Protein AF-A0A6N8ZR51-F1 (afdb_monomer_lite)

Sequence (450 aa):
MGSYATLRLGSLALGATKDDVDPGLMWLFRPSDKHVERVDNRNRSRLAEYLADEYLDDYDEDHPFTVVQYRCTPSAARDRLELKGFTHQVAETAFYSGLRGTIRNLERLTDRGHKIFDDTLVLLRSLTIDDWLNALGRIVSERLTASALDQVLESDPQLPLLRYMLSSSRDFFGFPGWDMRHFIRLVVERVSDDEELVYDMSDIVEMDYGDDIDDFVEYAETLINEDFLLVQRVIVLTEGVTDRKFLKRSLGLLYPHLVDYFHFFDFSHRVGGGAGELANLVRAFAAADVKHRILALFDNDTAARSAISKLNLDALPKNIAVRHFPNLELAQHYPTLGPSGETAMDVNGLAGSLELYLGEDVLARTEAQLMPVQWKGYEQRMEAYQGEILDKPGIQAAFEAKLKDCEENPDRLDSYDWSGIRAILEMMRGAFNDVDGTVILSEIEAERDR

Radius of gyration: 32.37 Å; chains: 1; bounding box: 82×52×87 Å

Foldseek 3Di:
DWFWWWKAWFLATQFIDINADDLLVLLLFDPVQKDKDFAQLVPLVVVVVPDPPVCNVVDDNVDTQIWIKGKDFLVSSLVSCVVVVLHLVVLQVQQVVLLVVVLVVVVVVVVVVPCVCVVVNVDSVPDHLVLQLVLSVVCRVVVDALVNLVVPDPPDPSSVQNNCQRVPPDRRRNRSGDDCSSSSNSNSVPDDRVIMTMTICSRCVVVVVCVVPPDSNVVSVCVVLVVVQVPAAAEEAEQDPLVLVLLLLCCCLVPVVCNRNHDHDDPVPPPHGAQQVLLVVQVVCQVVVPSYQYEYEHEQAQRNVVNCVPDPPVSGDLSYFYDYQDADPCQQFFWEQEPVGIGTHRCGSHEGDCLVQLAQVLQDPDPPHGQHWYFDDADVVSRGTHTYGPPPVSSSVSSVVVSVCCVVPVVCPVVTGNPSSVSRVVCVVCRNVVVVVVVVVVVVVVVVVD

Structure (mmCIF, N/CA/C/O backbone):
data_AF-A0A6N8ZR51-F1
#
_entry.id   AF-A0A6N8ZR51-F1
#
loop_
_atom_site.group_PDB
_atom_site.id
_atom_site.type_symbol
_atom_site.label_atom_id
_atom_site.label_alt_id
_atom_site.label_comp_id
_atom_site.label_asym_id
_atom_site.label_entity_id
_atom_site.label_seq_id
_atom_site.pdbx_PDB_ins_code
_atom_site.Cartn_x
_atom_site.Cartn_y
_atom_site.Cartn_z
_atom_site.occupancy
_atom_site.B_iso_or_equiv
_atom_site.auth_seq_id
_atom_site.auth_comp_id
_atom_site.auth_asym_id
_atom_site.auth_atom_id
_atom_site.pdbx_PDB_model_num
ATOM 1 N N . MET A 1 1 ? 23.987 -20.654 -14.794 1.00 57.94 1 MET A N 1
ATOM 2 C CA . MET A 1 1 ? 23.373 -19.860 -15.877 1.00 57.94 1 MET A CA 1
ATOM 3 C C . MET A 1 1 ? 22.341 -18.950 -15.230 1.00 57.94 1 MET A C 1
ATOM 5 O O . MET A 1 1 ? 22.002 -19.219 -14.087 1.00 57.94 1 MET A O 1
ATOM 9 N N . GLY A 1 2 ? 21.966 -17.839 -15.857 1.00 68.25 2 GLY A N 1
ATOM 10 C CA . GLY A 1 2 ? 20.879 -16.981 -15.368 1.00 68.25 2 GLY A CA 1
ATOM 11 C C . GLY A 1 2 ? 19.850 -16.821 -16.475 1.00 68.25 2 GLY A C 1
ATOM 12 O O . GLY A 1 2 ? 20.230 -16.964 -17.637 1.00 68.25 2 GLY A O 1
ATOM 13 N N . SER A 1 3 ? 18.603 -16.564 -16.105 1.00 81.06 3 SER A N 1
ATOM 14 C CA . SER A 1 3 ? 17.499 -16.315 -17.035 1.00 81.06 3 SER A CA 1
ATOM 15 C C . SER A 1 3 ? 17.329 -14.813 -17.269 1.00 81.06 3 SER A C 1
ATOM 17 O O . SER A 1 3 ? 17.810 -13.994 -16.479 1.00 81.06 3 SER A O 1
ATOM 19 N N . TYR A 1 4 ? 16.685 -14.421 -18.366 1.00 85.88 4 TYR A N 1
ATOM 20 C CA . TYR A 1 4 ? 16.551 -13.017 -18.741 1.00 85.88 4 TYR A CA 1
ATOM 21 C C . TYR A 1 4 ? 15.144 -12.654 -19.212 1.00 85.88 4 TYR A C 1
ATOM 23 O O . TYR A 1 4 ? 14.613 -13.217 -20.165 1.00 85.88 4 TYR A O 1
ATOM 31 N N . ALA A 1 5 ? 14.584 -11.600 -18.627 1.00 88.94 5 ALA A N 1
ATOM 32 C CA . ALA A 1 5 ? 13.415 -10.925 -19.167 1.00 88.94 5 ALA A CA 1
ATOM 33 C C . ALA A 1 5 ? 13.857 -9.809 -20.123 1.00 88.94 5 ALA A C 1
ATOM 35 O O . ALA A 1 5 ? 14.513 -8.852 -19.711 1.00 88.94 5 ALA A O 1
ATOM 36 N N . THR A 1 6 ? 13.503 -9.899 -21.407 1.00 89.44 6 THR A N 1
ATOM 37 C CA . THR A 1 6 ? 14.045 -9.015 -22.457 1.00 89.44 6 THR A CA 1
ATOM 38 C C . THR A 1 6 ? 13.005 -8.026 -22.975 1.00 89.44 6 THR A C 1
ATOM 40 O O . THR A 1 6 ? 11.939 -8.417 -23.442 1.00 89.44 6 THR A O 1
ATOM 43 N N . LEU A 1 7 ? 13.323 -6.730 -22.963 1.00 91.25 7 LEU A N 1
ATOM 44 C CA . LEU A 1 7 ? 12.487 -5.677 -23.542 1.00 91.25 7 LEU A CA 1
ATOM 45 C C . LEU A 1 7 ? 12.899 -5.395 -24.992 1.00 91.25 7 LEU A C 1
ATOM 47 O O . LEU A 1 7 ? 14.072 -5.145 -25.284 1.00 91.25 7 LEU A O 1
ATOM 51 N N . ARG A 1 8 ? 11.929 -5.382 -25.907 1.00 89.56 8 ARG A N 1
ATOM 52 C CA . ARG A 1 8 ? 12.122 -5.150 -27.343 1.00 89.56 8 ARG A CA 1
ATOM 53 C C . ARG A 1 8 ? 11.081 -4.177 -27.893 1.00 89.56 8 ARG A C 1
ATOM 55 O O . ARG A 1 8 ? 9.987 -4.076 -27.355 1.00 89.56 8 ARG A O 1
ATOM 62 N N . LEU A 1 9 ? 11.414 -3.475 -28.971 1.00 87.50 9 LEU A N 1
ATOM 63 C CA . LEU A 1 9 ? 10.526 -2.582 -29.717 1.00 87.50 9 LEU A CA 1
ATOM 64 C C . LEU A 1 9 ? 10.641 -2.874 -31.219 1.00 87.50 9 LEU A C 1
ATOM 66 O O . LEU A 1 9 ? 11.589 -2.448 -31.873 1.00 87.50 9 LEU A O 1
ATOM 70 N N . GLY A 1 10 ? 9.734 -3.666 -31.778 1.00 82.38 10 GLY A N 1
ATOM 71 C CA . GLY A 1 10 ? 9.956 -4.271 -33.090 1.00 82.38 10 GLY A CA 1
ATOM 72 C C . GLY A 1 10 ? 11.213 -5.148 -33.063 1.00 82.38 10 GLY A C 1
ATOM 73 O O . GLY A 1 10 ? 11.401 -5.965 -32.160 1.00 82.38 10 GLY A O 1
ATOM 74 N N . SER A 1 11 ? 12.140 -4.944 -34.003 1.00 74.50 11 SER A N 1
ATOM 75 C CA . SER A 1 11 ? 13.431 -5.655 -34.005 1.00 74.50 11 SER A CA 1
ATOM 76 C C . SER A 1 11 ? 14.466 -5.110 -33.004 1.00 74.50 11 SER A C 1
ATOM 78 O O . SER A 1 11 ? 15.540 -5.697 -32.861 1.00 74.50 11 SER A O 1
ATOM 80 N N . LEU A 1 12 ? 14.184 -3.985 -32.337 1.00 76.62 12 LEU A N 1
ATOM 81 C CA . LEU A 1 12 ? 15.095 -3.286 -31.426 1.00 76.62 12 LEU A CA 1
ATOM 82 C C . LEU A 1 12 ? 15.117 -3.934 -30.041 1.00 76.62 12 LEU A C 1
ATOM 84 O O . LEU A 1 12 ? 14.155 -3.798 -29.302 1.00 76.62 12 LEU A O 1
ATOM 88 N N . ALA A 1 13 ? 16.216 -4.588 -29.652 1.00 80.12 13 ALA A N 1
ATOM 89 C CA . ALA A 1 13 ? 16.428 -4.988 -28.257 1.00 80.12 13 ALA A CA 1
ATOM 90 C C . ALA A 1 13 ? 16.815 -3.759 -27.420 1.00 80.12 13 ALA A C 1
ATOM 92 O O . ALA A 1 13 ? 17.802 -3.090 -27.720 1.00 80.12 13 ALA A O 1
ATOM 93 N N . LEU A 1 14 ? 16.021 -3.446 -26.398 1.00 83.94 14 LEU A N 1
ATOM 94 C CA . LEU A 1 14 ? 16.180 -2.256 -25.561 1.00 83.94 14 LEU A CA 1
ATOM 95 C C . LEU A 1 14 ? 17.013 -2.518 -24.302 1.00 83.94 14 LEU A C 1
ATOM 97 O O . LEU A 1 14 ? 17.721 -1.626 -23.836 1.00 83.94 14 LEU A O 1
ATOM 101 N N . GLY A 1 15 ? 16.928 -3.733 -23.767 1.00 81.25 15 GLY A N 1
ATOM 102 C CA . GLY A 1 15 ? 17.633 -4.171 -22.567 1.00 81.25 15 GLY A CA 1
ATOM 103 C C . GLY A 1 15 ? 17.023 -5.456 -22.018 1.00 81.25 15 GLY A C 1
ATOM 104 O O . GLY A 1 15 ? 16.013 -5.933 -22.538 1.00 81.25 15 GLY A O 1
ATOM 105 N N . ALA A 1 16 ? 17.627 -6.002 -20.969 1.00 84.19 16 ALA A N 1
ATOM 106 C CA . ALA A 1 16 ? 17.108 -7.168 -20.270 1.00 84.19 16 ALA A CA 1
ATOM 107 C C . ALA A 1 16 ? 17.298 -7.026 -18.757 1.00 84.19 16 ALA A C 1
ATOM 109 O O . ALA A 1 16 ? 18.235 -6.369 -18.304 1.00 84.19 16 ALA A O 1
ATOM 110 N N . THR A 1 17 ? 16.413 -7.650 -17.987 1.00 83.75 17 THR A N 1
ATOM 111 C CA . THR A 1 17 ? 16.565 -7.857 -16.544 1.00 83.75 17 THR A CA 1
ATOM 112 C C . THR A 1 17 ? 16.944 -9.310 -16.309 1.00 83.75 17 THR A C 1
ATOM 114 O O . THR A 1 17 ? 16.512 -10.191 -17.050 1.00 83.75 17 THR A O 1
ATOM 117 N N . LYS A 1 18 ? 17.819 -9.555 -15.336 1.00 84.06 18 LYS A N 1
ATOM 118 C CA . LYS A 1 18 ? 18.375 -10.882 -15.070 1.00 84.06 18 LYS A CA 1
ATOM 119 C C . LYS A 1 18 ? 17.645 -11.530 -13.896 1.00 84.06 18 LYS A C 1
ATOM 121 O O . LYS A 1 18 ? 17.418 -10.859 -12.895 1.00 84.06 18 LYS A O 1
ATOM 126 N N . ASP A 1 19 ? 17.358 -12.817 -14.025 1.00 81.88 19 ASP A N 1
ATOM 127 C CA . ASP A 1 19 ? 16.786 -13.744 -13.044 1.00 81.88 19 ASP A CA 1
ATOM 128 C C . ASP A 1 19 ? 15.349 -13.430 -12.565 1.00 81.88 19 ASP A C 1
ATOM 130 O O . ASP A 1 19 ? 14.717 -14.307 -11.988 1.00 81.88 19 ASP A O 1
ATOM 134 N N . ASP A 1 20 ? 14.807 -12.230 -12.810 1.00 82.81 20 ASP A N 1
ATOM 135 C CA . ASP A 1 20 ? 13.435 -11.861 -12.432 1.00 82.81 20 ASP A CA 1
ATOM 136 C C . ASP A 1 20 ? 12.851 -10.760 -13.345 1.00 82.81 20 ASP A C 1
ATOM 138 O O . ASP A 1 20 ? 13.550 -10.097 -14.134 1.00 82.81 20 ASP A O 1
ATOM 142 N N . VAL A 1 21 ? 11.541 -10.550 -13.225 1.00 86.56 21 VAL A N 1
ATOM 143 C CA . VAL A 1 21 ? 10.818 -9.432 -13.823 1.00 86.56 21 VAL A CA 1
ATOM 144 C C . VAL A 1 21 ? 11.165 -8.125 -13.103 1.00 86.56 21 VAL A C 1
ATOM 146 O O . VAL A 1 21 ? 11.263 -8.079 -11.881 1.00 86.56 21 VAL A O 1
ATOM 149 N N . ASP A 1 22 ? 11.309 -7.020 -13.839 1.00 87.69 22 ASP A N 1
ATOM 150 C CA . ASP A 1 22 ? 11.368 -5.682 -13.237 1.00 87.69 22 ASP A CA 1
ATOM 151 C C . ASP A 1 22 ? 9.936 -5.177 -12.984 1.00 87.69 22 ASP A C 1
ATOM 153 O O . ASP A 1 22 ? 9.205 -4.923 -13.951 1.00 87.69 22 ASP A O 1
ATOM 157 N N . PRO A 1 23 ? 9.500 -4.980 -11.721 1.00 87.88 23 PRO A N 1
ATOM 158 C CA . PRO A 1 23 ? 8.128 -4.558 -11.439 1.00 87.88 23 PRO A CA 1
ATOM 159 C C . PRO A 1 23 ? 7.804 -3.151 -11.963 1.00 87.88 23 PRO A C 1
ATOM 161 O O . PRO A 1 23 ? 6.670 -2.857 -12.352 1.00 87.88 23 PRO A O 1
ATOM 164 N N . GLY A 1 24 ? 8.803 -2.266 -12.018 1.00 85.06 24 GLY A N 1
ATOM 165 C CA . GLY A 1 24 ? 8.670 -0.920 -12.567 1.00 85.06 24 GLY A CA 1
ATOM 166 C C . GLY A 1 24 ? 8.455 -0.917 -14.082 1.00 85.06 24 GLY A C 1
ATOM 167 O O . GLY A 1 24 ? 7.738 -0.044 -14.587 1.00 85.06 24 GLY A O 1
ATOM 168 N N . LEU A 1 25 ? 9.036 -1.891 -14.785 1.00 88.44 25 LEU A N 1
ATOM 169 C CA . LEU A 1 25 ? 8.835 -2.138 -16.209 1.00 88.44 25 LEU A CA 1
ATOM 170 C C . LEU A 1 25 ? 7.535 -2.891 -16.485 1.00 88.44 25 LEU A C 1
ATOM 172 O O . LEU A 1 25 ? 6.765 -2.465 -17.345 1.00 88.44 25 LEU A O 1
ATOM 176 N N . MET A 1 26 ? 7.260 -3.965 -15.741 1.00 92.56 26 MET A N 1
ATOM 177 C CA . MET A 1 26 ? 6.048 -4.775 -15.891 1.00 92.56 26 MET A CA 1
ATOM 178 C C . MET A 1 26 ? 4.783 -3.947 -15.663 1.00 92.56 26 MET A C 1
ATOM 180 O O . MET A 1 26 ? 3.780 -4.143 -16.343 1.00 92.56 26 MET A O 1
ATOM 184 N N . TRP A 1 27 ? 4.858 -2.921 -14.810 1.00 88.69 27 TRP A N 1
ATOM 185 C CA . TRP A 1 27 ? 3.786 -1.945 -14.642 1.00 88.69 27 TRP A CA 1
ATOM 186 C C . TRP A 1 27 ? 3.313 -1.302 -15.968 1.00 88.69 27 TRP A C 1
ATOM 188 O O . TRP A 1 27 ? 2.154 -0.883 -16.054 1.00 88.69 27 TRP A O 1
ATOM 198 N N . LEU A 1 28 ? 4.159 -1.210 -17.003 1.00 93.12 28 LEU A N 1
ATOM 199 C CA . LEU A 1 28 ? 3.784 -0.677 -18.320 1.00 93.12 28 LEU A CA 1
ATOM 200 C C . LEU A 1 28 ? 2.807 -1.592 -19.081 1.00 93.12 28 LEU A C 1
ATOM 202 O O . LEU A 1 28 ? 2.097 -1.115 -19.969 1.00 93.12 28 LEU A O 1
ATOM 206 N N . PHE A 1 29 ? 2.739 -2.871 -18.720 1.00 95.06 29 PHE A N 1
ATOM 207 C CA . PHE A 1 29 ? 1.911 -3.896 -19.347 1.00 95.06 29 PHE A CA 1
ATOM 208 C C . PHE A 1 29 ? 0.699 -4.253 -18.478 1.00 95.06 29 PHE 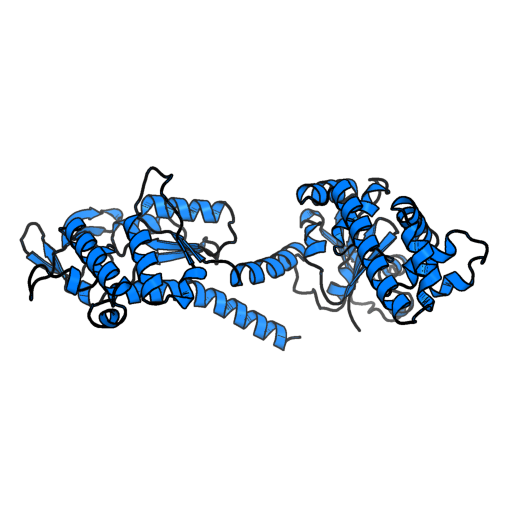A C 1
ATOM 210 O O . PHE A 1 29 ? 0.585 -3.849 -17.319 1.00 95.06 29 PHE A O 1
ATOM 217 N N . ARG A 1 30 ? -0.271 -4.955 -19.065 1.00 94.00 30 ARG A N 1
ATOM 218 C CA . ARG A 1 30 ? -1.495 -5.426 -18.403 1.00 94.00 30 ARG A CA 1
ATOM 219 C C . ARG A 1 30 ? -1.713 -6.912 -18.669 1.00 94.00 30 ARG A C 1
ATOM 221 O O . ARG A 1 30 ? -1.218 -7.399 -19.681 1.00 94.00 30 ARG A O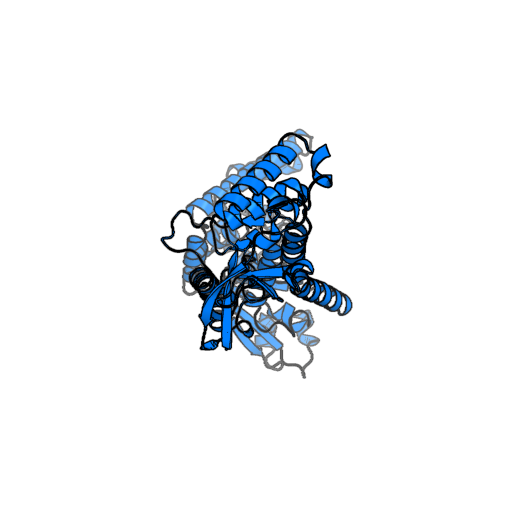 1
ATOM 228 N N . PRO A 1 31 ? -2.528 -7.607 -17.854 1.00 92.62 31 PRO A N 1
ATOM 229 C CA . PRO A 1 31 ? -2.874 -9.009 -18.102 1.00 92.62 31 PRO A CA 1
ATOM 230 C C . PRO A 1 31 ? -3.407 -9.255 -19.522 1.00 92.62 31 PRO A C 1
ATOM 232 O O . PRO A 1 31 ? -3.116 -10.266 -20.147 1.00 92.62 31 PRO A O 1
ATOM 235 N N . SER A 1 32 ? -4.134 -8.281 -20.086 1.00 93.69 32 SER A N 1
ATOM 236 C CA . SER A 1 32 ? -4.648 -8.333 -21.462 1.00 93.69 32 SER A CA 1
ATOM 237 C C . SER A 1 32 ? -3.575 -8.291 -22.553 1.00 93.69 32 SER A C 1
ATOM 239 O O . SER A 1 32 ? -3.874 -8.616 -23.696 1.00 93.69 32 SER A O 1
ATOM 241 N N . ASP A 1 33 ? -2.365 -7.843 -22.222 1.00 95.75 33 ASP A N 1
ATOM 242 C CA . ASP A 1 33 ? -1.228 -7.789 -23.140 1.00 95.75 33 ASP A CA 1
ATOM 243 C C . ASP A 1 33 ? -0.475 -9.131 -23.180 1.00 95.75 33 ASP A C 1
ATOM 245 O O . ASP A 1 33 ? 0.441 -9.289 -23.991 1.00 95.75 33 ASP A O 1
ATOM 249 N N . LYS A 1 34 ? -0.830 -10.083 -22.300 1.00 94.88 34 LYS A N 1
ATOM 250 C CA . LYS A 1 34 ? -0.179 -11.388 -22.202 1.00 94.88 34 LYS A CA 1
ATOM 251 C C . LYS A 1 34 ? -0.473 -12.229 -23.441 1.00 94.88 34 LYS A C 1
ATOM 253 O O . LYS A 1 34 ? -1.621 -12.468 -23.814 1.00 94.88 34 LYS A O 1
ATOM 258 N N . HIS A 1 35 ? 0.590 -12.750 -24.029 1.00 93.50 35 HIS A N 1
ATOM 259 C CA . HIS A 1 35 ? 0.577 -13.688 -25.132 1.00 93.50 35 HIS A CA 1
ATOM 260 C C . HIS A 1 35 ? 1.377 -14.928 -24.739 1.00 93.50 35 HIS A C 1
ATOM 262 O O . HIS A 1 35 ? 2.545 -14.825 -24.358 1.00 93.50 35 HIS A O 1
ATOM 268 N N . VAL A 1 36 ? 0.744 -16.096 -24.860 1.00 91.81 36 VAL A N 1
ATOM 269 C CA . VAL A 1 36 ? 1.375 -17.396 -24.619 1.00 91.81 36 VAL A CA 1
ATOM 270 C C . VAL A 1 36 ? 1.293 -18.226 -25.889 1.00 91.81 36 VAL A C 1
ATOM 272 O O . VAL A 1 36 ? 0.210 -18.417 -26.443 1.00 91.81 36 VAL A O 1
ATOM 275 N N . GLU A 1 37 ? 2.432 -18.733 -26.342 1.00 90.56 37 GLU A N 1
ATOM 276 C CA . GLU A 1 37 ? 2.539 -19.619 -27.500 1.00 90.56 37 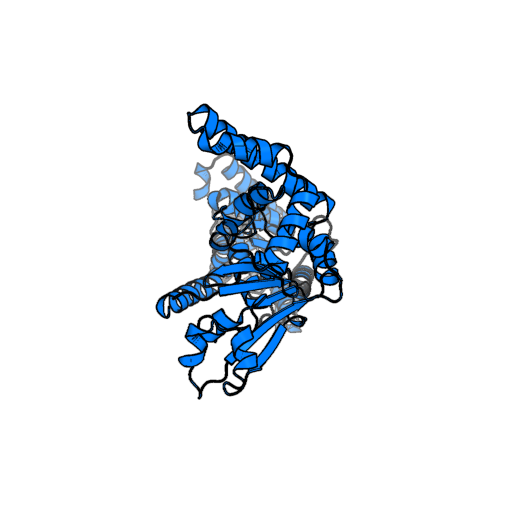GLU A CA 1
ATOM 277 C C . GLU A 1 37 ? 3.405 -20.820 -27.136 1.00 90.56 37 GLU A C 1
ATOM 279 O O . GLU A 1 37 ? 4.470 -20.667 -26.553 1.00 90.56 37 GLU A O 1
ATOM 284 N N . ARG A 1 38 ? 2.959 -22.023 -27.506 1.00 87.69 38 ARG A N 1
ATOM 285 C CA . ARG A 1 38 ? 3.796 -23.224 -27.443 1.00 87.69 38 ARG A CA 1
ATOM 286 C C . ARG A 1 38 ? 4.414 -23.458 -28.809 1.00 87.69 38 ARG A C 1
ATOM 288 O O . ARG A 1 38 ? 3.691 -23.727 -29.772 1.00 87.69 38 ARG A O 1
ATOM 295 N N . VAL A 1 39 ? 5.729 -23.340 -28.887 1.00 85.50 39 VAL A N 1
ATOM 296 C CA . VAL A 1 39 ? 6.505 -23.561 -30.101 1.00 85.50 39 VAL A CA 1
ATOM 297 C C . VAL A 1 39 ? 6.851 -25.045 -30.194 1.00 85.50 39 VAL A C 1
ATOM 299 O O . VAL A 1 39 ? 7.373 -25.639 -29.258 1.00 85.50 39 VAL A O 1
ATOM 302 N N . ASP A 1 40 ? 6.532 -25.662 -31.334 1.00 80.75 40 ASP A N 1
ATOM 303 C CA . ASP A 1 40 ? 6.977 -27.027 -31.637 1.00 80.75 40 ASP A CA 1
ATOM 304 C C . ASP A 1 40 ? 8.491 -27.013 -31.869 1.00 80.75 40 ASP A C 1
ATOM 306 O O . ASP A 1 40 ? 8.977 -26.300 -32.753 1.00 80.75 40 ASP A O 1
ATOM 310 N N . ASN A 1 41 ? 9.223 -27.836 -31.122 1.00 72.81 41 ASN A N 1
ATOM 311 C CA . ASN A 1 41 ? 10.684 -27.886 -31.162 1.00 72.81 41 ASN A CA 1
ATOM 312 C C . ASN A 1 41 ? 11.241 -28.301 -32.528 1.00 72.81 41 ASN A C 1
ATOM 314 O O . ASN A 1 41 ? 12.383 -28.005 -32.875 1.00 72.81 41 ASN A O 1
ATOM 318 N N . ARG A 1 42 ? 10.413 -28.931 -33.368 1.00 75.75 42 ARG A N 1
ATOM 319 C CA . ARG A 1 42 ? 10.772 -29.263 -34.754 1.00 75.75 42 ARG A CA 1
ATO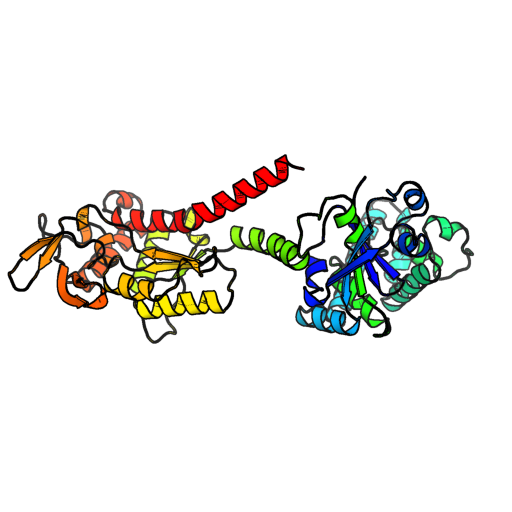M 320 C C . ARG A 1 42 ? 10.839 -28.021 -35.643 1.00 75.75 42 ARG A C 1
ATOM 322 O O . ARG A 1 42 ? 11.433 -28.066 -36.722 1.00 75.75 42 ARG A O 1
ATOM 329 N N . ASN A 1 43 ? 10.245 -26.905 -35.221 1.00 82.12 43 ASN A N 1
ATOM 330 C CA . ASN A 1 43 ? 10.300 -25.631 -35.922 1.00 82.12 43 ASN A CA 1
ATOM 331 C C . ASN A 1 43 ? 11.542 -24.832 -35.502 1.00 82.12 43 ASN A C 1
ATOM 333 O O . ASN A 1 43 ? 11.454 -23.790 -34.854 1.00 82.12 43 ASN A O 1
ATOM 337 N N . ARG A 1 44 ? 12.717 -25.308 -35.929 1.00 78.12 44 ARG A N 1
ATOM 338 C CA . ARG A 1 44 ? 14.011 -24.678 -35.613 1.00 78.12 44 ARG A CA 1
ATOM 339 C C . ARG A 1 44 ? 14.090 -23.204 -36.001 1.00 78.12 44 ARG A C 1
ATOM 341 O O . ARG A 1 44 ? 14.689 -22.419 -35.280 1.00 78.12 44 ARG A O 1
ATOM 348 N N . SER A 1 45 ? 13.446 -22.809 -37.101 1.00 82.25 45 SER A N 1
ATOM 349 C CA . SER A 1 45 ? 13.367 -21.399 -37.499 1.00 82.25 45 SER A CA 1
ATOM 350 C C . SER A 1 45 ? 12.623 -20.529 -36.490 1.00 82.25 45 SER A C 1
ATOM 352 O O . SER A 1 45 ? 12.984 -19.370 -36.332 1.00 82.25 45 SER A O 1
ATOM 354 N N . ARG A 1 46 ? 11.602 -21.078 -35.821 1.00 82.44 46 ARG A N 1
ATOM 355 C CA . ARG A 1 46 ? 10.841 -20.373 -34.786 1.00 82.44 46 ARG A CA 1
ATOM 356 C C . ARG A 1 46 ? 11.608 -20.336 -33.467 1.00 82.44 46 ARG A C 1
ATOM 358 O O . ARG A 1 46 ? 11.660 -19.285 -32.847 1.00 82.44 46 ARG A O 1
ATOM 365 N N . LEU A 1 47 ? 12.247 -21.441 -33.075 1.00 79.25 47 LEU A N 1
ATOM 366 C CA . LEU A 1 47 ? 13.094 -21.486 -31.874 1.00 79.25 47 LEU A CA 1
ATOM 367 C C . LEU A 1 47 ? 14.279 -20.513 -31.954 1.00 79.25 47 LEU A C 1
ATOM 369 O O . LEU A 1 47 ? 14.611 -19.878 -30.959 1.00 79.25 47 LEU A O 1
ATOM 373 N N . ALA A 1 48 ? 14.868 -20.334 -33.140 1.00 80.62 48 ALA A N 1
ATOM 374 C CA . ALA A 1 48 ? 15.977 -19.402 -33.367 1.00 80.62 48 ALA A CA 1
ATOM 375 C C . ALA A 1 48 ? 15.616 -17.918 -33.138 1.00 80.62 48 ALA A C 1
ATOM 377 O O . ALA A 1 48 ? 16.497 -17.059 -33.137 1.00 80.62 48 ALA A O 1
ATOM 378 N N . GLU A 1 49 ? 14.333 -17.583 -32.956 1.00 79.62 49 GLU A N 1
ATOM 379 C CA . GLU A 1 49 ? 13.911 -16.239 -32.543 1.00 79.62 49 GLU A CA 1
ATOM 380 C C . GLU A 1 49 ? 14.114 -15.981 -31.038 1.00 79.62 49 GLU A C 1
ATOM 382 O O . GLU A 1 49 ? 14.183 -14.815 -30.630 1.00 79.62 49 GLU A O 1
ATOM 387 N N . TYR A 1 50 ? 14.223 -17.052 -30.243 1.00 76.94 50 TYR A N 1
ATOM 388 C CA . TYR A 1 50 ? 14.233 -17.034 -28.776 1.00 76.94 50 TYR A CA 1
ATOM 389 C C . TYR A 1 50 ? 15.526 -17.598 -28.177 1.00 76.94 50 TYR A C 1
ATOM 391 O O . TYR A 1 50 ? 16.022 -17.068 -27.187 1.00 76.94 50 TYR A O 1
ATOM 399 N N . LEU A 1 51 ? 16.097 -18.633 -28.795 1.00 73.44 51 LEU A N 1
ATOM 400 C CA . LEU A 1 51 ? 17.318 -19.300 -28.349 1.00 73.44 51 LEU A CA 1
ATOM 401 C C . LEU A 1 51 ? 18.508 -18.898 -29.225 1.00 73.44 51 LEU A C 1
ATOM 403 O O . LEU A 1 51 ? 18.383 -18.784 -30.446 1.00 73.44 51 LEU A O 1
ATOM 407 N N . ALA A 1 52 ? 19.682 -18.715 -28.612 1.00 69.88 52 ALA A N 1
ATOM 408 C CA . ALA A 1 52 ? 20.919 -18.555 -29.374 1.00 69.88 52 ALA A CA 1
ATOM 409 C C . ALA A 1 52 ? 21.296 -19.872 -30.073 1.00 69.88 52 ALA A C 1
ATOM 411 O O . ALA A 1 52 ? 20.986 -20.951 -29.568 1.00 69.88 52 ALA A O 1
ATOM 412 N N . ASP A 1 53 ? 22.009 -19.781 -31.203 1.00 71.69 53 ASP A N 1
ATOM 413 C CA . ASP A 1 53 ? 22.356 -20.938 -32.045 1.00 71.69 53 ASP A CA 1
ATOM 414 C C . ASP A 1 53 ? 23.015 -22.087 -31.264 1.00 71.69 53 ASP A C 1
ATOM 416 O O . ASP A 1 53 ? 22.773 -23.252 -31.561 1.00 71.69 53 ASP A O 1
ATOM 420 N N . GLU A 1 54 ? 23.810 -21.767 -30.240 1.00 68.88 54 GLU A N 1
ATOM 421 C CA . GLU A 1 54 ? 24.484 -22.755 -29.390 1.00 68.88 54 GLU A CA 1
ATOM 422 C C . GLU A 1 54 ? 23.534 -23.578 -28.504 1.00 68.88 54 GLU A C 1
ATOM 424 O O . GLU A 1 54 ? 23.879 -24.697 -28.148 1.00 68.88 54 GLU A O 1
ATOM 429 N N . TYR A 1 55 ? 22.335 -23.071 -28.196 1.00 70.81 55 TYR A N 1
ATOM 430 C CA . TYR A 1 55 ? 21.323 -23.780 -27.402 1.00 70.81 55 TYR A CA 1
ATOM 431 C C . TYR A 1 55 ? 20.278 -24.494 -28.270 1.00 70.81 55 TYR A C 1
ATOM 433 O O . TYR A 1 55 ? 19.560 -25.356 -27.774 1.00 70.81 55 TYR A O 1
ATOM 441 N N . LEU A 1 56 ? 20.192 -24.182 -29.570 1.00 72.44 56 LEU A N 1
ATOM 442 C CA . LEU A 1 56 ? 19.230 -24.809 -30.491 1.00 72.44 56 LEU A CA 1
ATOM 443 C C . LEU A 1 56 ? 19.490 -26.301 -30.732 1.00 72.44 56 LEU A C 1
ATOM 445 O O . LEU A 1 56 ? 18.571 -27.038 -31.098 1.00 72.44 56 LEU A O 1
ATOM 449 N N . ASP A 1 57 ? 20.744 -26.730 -30.604 1.00 70.12 57 ASP A N 1
ATOM 450 C CA . ASP A 1 57 ? 21.142 -28.124 -30.809 1.00 70.12 57 ASP A CA 1
ATOM 451 C C . ASP A 1 57 ? 21.027 -28.974 -29.534 1.00 70.12 57 ASP A C 1
ATOM 453 O O . ASP A 1 57 ? 20.889 -30.191 -29.645 1.00 70.12 57 ASP A O 1
ATOM 457 N N . ASP A 1 58 ? 21.016 -28.339 -28.359 1.00 68.00 58 ASP A N 1
ATOM 458 C CA . ASP A 1 58 ? 20.957 -29.001 -27.048 1.00 68.00 58 ASP A CA 1
ATOM 459 C C . ASP A 1 58 ? 19.553 -28.962 -26.408 1.00 68.00 58 ASP A C 1
ATOM 461 O O . ASP A 1 58 ? 19.352 -29.520 -25.328 1.00 68.00 58 ASP A O 1
ATOM 465 N N . TYR A 1 59 ? 18.576 -28.311 -27.051 1.00 69.75 59 TYR A N 1
ATOM 466 C CA . TYR A 1 59 ? 17.214 -28.183 -26.529 1.00 69.75 59 TYR A CA 1
ATOM 467 C C . TYR A 1 59 ? 16.433 -29.505 -26.636 1.00 69.75 59 TYR A C 1
ATOM 469 O O . TYR A 1 59 ? 16.419 -30.142 -27.692 1.00 69.75 59 TYR A O 1
ATOM 477 N N . ASP A 1 60 ? 15.777 -29.911 -25.543 1.00 70.75 60 ASP A N 1
ATOM 478 C CA . ASP A 1 60 ? 15.065 -31.190 -25.430 1.00 70.75 60 ASP A CA 1
ATOM 479 C C . ASP A 1 60 ? 13.926 -31.289 -26.461 1.00 70.75 60 ASP A C 1
ATOM 481 O O . ASP A 1 60 ? 12.956 -30.535 -26.422 1.00 70.75 60 ASP A O 1
ATOM 485 N N . GLU A 1 61 ? 14.018 -32.236 -27.399 1.00 65.44 61 GLU A N 1
ATOM 486 C CA . GLU A 1 61 ? 13.023 -32.418 -28.463 1.00 65.44 61 GLU A CA 1
ATOM 487 C C . GLU A 1 61 ? 11.631 -32.825 -27.936 1.00 65.44 61 GLU A C 1
ATOM 489 O O . GLU A 1 61 ? 10.642 -32.645 -28.655 1.00 65.44 61 GLU A O 1
ATOM 494 N N . ASP A 1 62 ? 11.537 -33.326 -26.698 1.00 69.81 62 ASP A N 1
ATOM 495 C CA . ASP A 1 62 ? 10.293 -33.807 -26.091 1.00 69.81 62 ASP A CA 1
ATOM 496 C C . ASP A 1 62 ? 9.563 -32.747 -25.231 1.00 69.81 62 ASP A C 1
ATOM 498 O O . ASP A 1 62 ? 8.404 -32.969 -24.857 1.00 69.81 62 ASP A O 1
ATOM 502 N N . HIS A 1 63 ? 10.174 -31.582 -24.959 1.00 73.50 63 HIS A N 1
ATOM 503 C CA . HIS A 1 63 ? 9.590 -30.517 -24.126 1.00 73.50 63 HIS A CA 1
ATOM 504 C C . HIS A 1 63 ? 9.298 -29.232 -24.924 1.00 73.50 63 HIS A C 1
ATOM 506 O O . HIS A 1 63 ? 10.235 -28.512 -25.247 1.00 73.50 63 HIS A O 1
ATOM 512 N N . PRO A 1 64 ? 8.040 -28.908 -25.282 1.00 77.75 64 PRO A N 1
ATOM 513 C CA . PRO A 1 64 ? 7.746 -27.763 -26.146 1.00 77.75 64 PRO A CA 1
ATOM 514 C C . PRO A 1 64 ? 8.133 -26.427 -25.498 1.00 77.75 64 PRO A C 1
ATOM 516 O O . PRO A 1 64 ? 7.670 -26.140 -24.397 1.00 77.75 64 PRO A O 1
ATOM 519 N N . PHE A 1 65 ? 8.858 -25.579 -26.231 1.00 83.94 65 PHE A N 1
ATOM 520 C CA . PHE A 1 65 ? 9.235 -24.241 -25.762 1.00 83.94 65 PHE A CA 1
ATOM 521 C C . PHE A 1 65 ? 8.003 -23.340 -25.599 1.00 83.94 65 PHE A C 1
ATOM 523 O O . PHE A 1 65 ? 7.239 -23.105 -26.544 1.00 83.94 65 PHE A O 1
ATOM 530 N N . THR A 1 66 ? 7.800 -22.817 -24.399 1.00 87.94 66 THR A N 1
ATOM 531 C CA . THR A 1 66 ? 6.703 -21.937 -24.016 1.00 87.94 66 THR A CA 1
ATOM 532 C C . THR A 1 66 ? 7.149 -20.481 -24.083 1.00 87.94 66 THR A C 1
ATOM 534 O O . THR A 1 66 ? 7.826 -19.941 -23.214 1.00 87.94 66 THR A O 1
ATOM 537 N N . VAL A 1 67 ? 6.685 -19.794 -25.122 1.00 89.88 67 VAL A N 1
ATOM 538 C CA . VAL A 1 67 ? 6.859 -18.352 -25.274 1.00 89.88 67 VAL A CA 1
ATOM 539 C C . VAL A 1 67 ? 5.860 -17.632 -24.380 1.00 89.88 67 VAL A C 1
ATOM 541 O O . VAL A 1 67 ? 4.648 -17.795 -24.555 1.00 89.88 67 VAL A O 1
ATOM 544 N N . VAL A 1 68 ? 6.350 -16.773 -23.486 1.00 91.94 68 VAL A N 1
ATOM 545 C CA . VAL A 1 68 ? 5.523 -15.897 -22.644 1.00 91.94 68 VAL A CA 1
ATOM 546 C C . VAL A 1 68 ? 5.952 -14.453 -22.841 1.00 91.94 68 VAL A C 1
ATOM 548 O O . VAL A 1 68 ? 7.061 -14.061 -22.495 1.00 91.94 68 VAL A O 1
ATOM 551 N N . GLN A 1 69 ? 5.064 -13.636 -23.401 1.00 93.94 69 GLN A N 1
ATOM 552 C CA . GLN A 1 69 ? 5.364 -12.252 -23.759 1.00 93.94 69 GLN A CA 1
ATOM 553 C C . GLN A 1 69 ? 4.228 -11.315 -23.371 1.00 93.94 69 GLN A C 1
ATOM 555 O O . GLN A 1 69 ? 3.060 -11.677 -23.471 1.00 93.94 69 GLN A O 1
ATOM 560 N N . TYR A 1 70 ? 4.567 -10.080 -23.020 1.00 96.00 70 TYR A N 1
ATOM 561 C CA . TYR A 1 70 ? 3.611 -8.983 -22.900 1.00 96.00 70 TYR A CA 1
ATOM 562 C C . TYR A 1 70 ? 3.832 -8.006 -24.042 1.00 96.00 70 TYR A C 1
ATOM 564 O O . TYR A 1 70 ? 4.943 -7.503 -24.214 1.00 96.00 70 TYR A O 1
ATOM 572 N N . ARG A 1 71 ? 2.794 -7.752 -24.842 1.00 95.88 71 ARG A N 1
ATOM 573 C CA . ARG A 1 71 ? 2.900 -6.951 -26.068 1.00 95.88 71 ARG A CA 1
ATOM 574 C C . ARG A 1 71 ? 1.929 -5.779 -26.055 1.00 95.88 71 ARG A C 1
ATOM 576 O O . ARG A 1 71 ? 0.745 -5.944 -25.782 1.00 95.88 71 ARG A O 1
ATOM 583 N N . CYS A 1 72 ? 2.415 -4.586 -26.381 1.00 96.50 72 CYS A N 1
ATOM 584 C CA . CYS A 1 72 ? 1.562 -3.417 -26.586 1.00 96.50 72 CYS A CA 1
ATOM 585 C C . CYS A 1 72 ? 2.105 -2.528 -27.710 1.00 96.50 72 CYS A C 1
ATOM 587 O O . CYS A 1 72 ? 3.286 -2.582 -28.045 1.00 96.50 72 CYS A O 1
ATOM 589 N N . THR A 1 73 ? 1.252 -1.692 -28.303 1.00 96.19 73 THR A N 1
ATOM 590 C CA . THR A 1 73 ? 1.705 -0.745 -29.331 1.00 96.19 73 THR A CA 1
ATOM 591 C C . THR A 1 73 ? 2.468 0.431 -28.704 1.00 96.19 73 THR A C 1
ATOM 593 O O . THR A 1 73 ? 2.210 0.796 -27.549 1.00 96.19 73 THR A O 1
ATOM 596 N N . PRO A 1 74 ? 3.356 1.105 -29.456 1.00 95.50 74 PRO A N 1
ATOM 597 C CA . PRO A 1 74 ? 4.032 2.319 -29.006 1.00 95.50 74 PRO A CA 1
ATOM 598 C C . PRO A 1 74 ? 3.058 3.409 -28.543 1.00 95.50 74 PRO A C 1
ATOM 600 O O . PRO A 1 74 ? 3.296 4.033 -27.510 1.00 95.50 74 PRO A O 1
ATOM 603 N N . SER A 1 75 ? 1.917 3.584 -29.221 1.00 95.94 75 SER A N 1
ATOM 604 C CA . SER A 1 75 ? 0.858 4.494 -28.763 1.00 95.94 75 SER A CA 1
ATOM 605 C C . SER A 1 75 ? 0.308 4.122 -27.388 1.00 95.94 75 SER A C 1
ATOM 607 O O . SER A 1 75 ? 0.179 4.996 -26.534 1.00 95.94 75 SER A O 1
ATOM 609 N N . ALA A 1 76 ? 0.020 2.840 -27.141 1.00 96.50 76 ALA A N 1
ATOM 610 C CA . ALA A 1 76 ? -0.459 2.401 -25.834 1.00 96.50 76 ALA A CA 1
ATOM 611 C C . ALA A 1 76 ? 0.605 2.626 -24.747 1.00 96.50 76 ALA A C 1
ATOM 613 O O . ALA A 1 76 ? 0.282 3.096 -23.655 1.00 96.50 76 ALA A O 1
ATOM 614 N N . ALA A 1 77 ? 1.878 2.354 -25.050 1.00 96.19 77 ALA A N 1
ATOM 615 C CA . ALA A 1 77 ? 2.982 2.627 -24.138 1.00 96.19 77 ALA A CA 1
ATOM 616 C C . ALA A 1 77 ? 3.103 4.128 -23.812 1.00 96.19 77 ALA A C 1
ATOM 618 O O . ALA A 1 77 ? 3.245 4.480 -22.639 1.00 96.19 77 ALA A O 1
ATOM 619 N N . ARG A 1 78 ? 2.988 5.019 -24.812 1.00 96.75 78 ARG A N 1
ATOM 620 C CA . ARG A 1 78 ? 2.992 6.483 -24.613 1.00 96.75 78 ARG A CA 1
ATOM 621 C C . ARG A 1 78 ? 1.865 6.927 -23.687 1.00 96.75 78 ARG A C 1
ATOM 623 O O . ARG A 1 78 ? 2.153 7.590 -22.692 1.00 96.75 78 ARG A O 1
ATOM 630 N N . ASP A 1 79 ? 0.629 6.508 -23.955 1.00 96.44 79 ASP A N 1
ATOM 631 C CA . ASP A 1 79 ? -0.540 6.869 -23.140 1.00 96.44 79 ASP A CA 1
ATOM 632 C C . ASP A 1 79 ? -0.391 6.396 -21.687 1.00 96.44 79 ASP A C 1
ATOM 634 O O . ASP A 1 79 ? -0.667 7.135 -20.739 1.00 96.44 79 ASP A O 1
ATOM 638 N N . ARG A 1 80 ? 0.100 5.166 -21.490 1.00 96.62 80 ARG A N 1
ATOM 639 C CA . ARG A 1 80 ? 0.331 4.601 -20.155 1.00 96.62 80 ARG A CA 1
ATOM 640 C C . ARG A 1 80 ? 1.423 5.372 -19.414 1.00 96.62 80 ARG A C 1
ATOM 642 O O . ARG A 1 80 ? 1.210 5.772 -18.272 1.00 96.62 80 ARG A O 1
ATOM 649 N N . LEU A 1 81 ? 2.563 5.633 -20.052 1.00 96.06 81 LEU A N 1
ATOM 650 C CA . LEU A 1 81 ? 3.654 6.430 -19.478 1.00 96.06 81 LEU A CA 1
ATOM 651 C C . LEU A 1 81 ? 3.184 7.845 -19.106 1.00 96.06 81 LEU A C 1
ATOM 653 O O . LEU A 1 81 ? 3.453 8.321 -18.000 1.00 96.06 81 LEU A O 1
ATOM 657 N N . GLU A 1 82 ? 2.423 8.489 -19.992 1.00 96.31 82 GLU A N 1
ATOM 658 C CA . GLU A 1 82 ? 1.836 9.812 -19.772 1.00 96.31 82 GLU A CA 1
ATOM 659 C C . GLU A 1 82 ? 0.916 9.847 -18.552 1.00 96.31 82 GLU A C 1
ATOM 661 O O . GLU A 1 82 ? 1.033 10.748 -17.720 1.00 96.31 82 GLU A O 1
ATOM 666 N N . LEU A 1 83 ? 0.067 8.826 -18.390 1.00 95.56 83 LEU A N 1
ATOM 667 C CA . LEU A 1 83 ? -0.835 8.682 -17.246 1.00 95.56 83 LEU A CA 1
ATOM 668 C C . LEU A 1 83 ? -0.091 8.701 -15.897 1.00 95.56 83 LEU A C 1
ATOM 670 O O . LEU A 1 83 ? -0.663 9.107 -14.885 1.00 95.56 83 LEU A O 1
ATOM 674 N N . LYS A 1 84 ? 1.182 8.285 -15.861 1.00 91.25 84 LYS A N 1
ATOM 675 C CA . LYS A 1 84 ? 2.036 8.321 -14.658 1.00 91.25 84 LYS A CA 1
ATOM 676 C C . LYS A 1 84 ? 3.003 9.501 -14.611 1.00 91.25 84 LYS A C 1
ATOM 678 O O . LYS A 1 84 ? 3.868 9.546 -13.742 1.00 91.25 84 LYS A O 1
ATOM 683 N N . GLY A 1 85 ? 2.856 10.465 -15.512 1.00 94.00 85 GLY A N 1
ATOM 684 C CA . GLY A 1 85 ? 3.688 11.662 -15.547 1.00 94.00 85 GLY A CA 1
ATOM 685 C C . GLY A 1 85 ? 5.023 11.489 -16.274 1.00 94.00 85 GLY A C 1
ATOM 686 O O . GLY A 1 85 ? 5.773 12.463 -16.359 1.00 94.00 85 GLY A O 1
ATOM 687 N N . PHE A 1 86 ? 5.300 10.326 -16.880 1.00 95.56 86 PHE A N 1
ATOM 688 C CA . PHE A 1 86 ? 6.405 10.144 -17.833 1.00 95.56 86 PHE A CA 1
ATOM 689 C C . PHE A 1 86 ? 6.020 10.748 -19.190 1.00 95.56 86 PHE A C 1
ATOM 691 O O . PHE A 1 86 ? 5.922 10.066 -20.211 1.00 95.56 86 PHE A O 1
ATOM 698 N N . THR A 1 87 ? 5.740 12.050 -19.178 1.00 96.38 87 THR A N 1
ATOM 699 C CA . THR A 1 87 ? 5.477 12.845 -20.380 1.00 96.38 87 THR A CA 1
ATOM 700 C C . THR A 1 87 ? 6.762 13.014 -21.184 1.00 96.38 87 THR A C 1
ATOM 702 O O . THR A 1 87 ? 7.864 12.920 -20.634 1.00 96.38 87 THR A O 1
ATOM 705 N N . HIS A 1 88 ? 6.635 13.334 -22.472 1.00 95.19 88 HIS A N 1
ATOM 706 C CA . HIS A 1 88 ? 7.788 13.638 -23.320 1.00 95.19 88 HIS A CA 1
ATOM 707 C C . HIS A 1 88 ? 8.683 14.726 -22.702 1.00 95.19 88 HIS A C 1
ATOM 709 O O . HIS A 1 88 ? 9.875 14.512 -22.506 1.00 95.19 88 HIS A O 1
ATOM 715 N N . GLN A 1 89 ? 8.093 15.846 -22.272 1.00 96.62 89 GLN A N 1
ATOM 716 C CA . GLN A 1 89 ? 8.825 16.962 -21.662 1.00 96.62 89 GLN A CA 1
ATOM 717 C C . GLN A 1 89 ? 9.577 16.557 -20.380 1.00 96.62 89 GLN A C 1
ATOM 719 O O . GLN A 1 89 ? 10.701 17.012 -20.133 1.00 96.62 89 GLN A O 1
ATOM 724 N N . VAL A 1 90 ? 8.969 15.709 -19.543 1.00 96.62 90 VAL A N 1
ATOM 725 C CA . VAL A 1 90 ? 9.620 15.185 -18.332 1.00 96.62 90 VAL A CA 1
ATOM 726 C C . VAL A 1 90 ? 10.781 14.266 -18.708 1.00 96.62 90 VAL A C 1
ATOM 728 O O . VAL A 1 90 ? 11.856 14.392 -18.124 1.00 96.62 90 VAL A O 1
ATOM 731 N N . ALA A 1 91 ? 10.612 13.408 -19.716 1.00 96.06 91 ALA A N 1
ATOM 732 C CA . ALA A 1 91 ? 11.670 12.533 -20.211 1.00 96.06 91 ALA A CA 1
ATOM 733 C C . ALA A 1 91 ? 12.849 13.310 -20.819 1.00 96.06 91 ALA A C 1
ATOM 735 O O . ALA A 1 91 ? 14.000 13.005 -20.501 1.00 96.06 91 ALA A O 1
ATOM 736 N N . GLU A 1 92 ? 12.593 14.373 -21.587 1.00 96.06 92 GLU A N 1
ATOM 737 C CA . GLU A 1 92 ? 13.649 15.264 -22.082 1.00 96.06 92 GLU A CA 1
ATOM 738 C C . GLU A 1 92 ? 14.406 15.940 -20.929 1.00 96.06 92 GLU A C 1
ATOM 740 O O . GLU A 1 92 ? 15.640 15.957 -20.877 1.00 96.06 92 GLU A O 1
ATOM 745 N N . THR A 1 93 ? 13.665 16.460 -19.947 1.00 96.00 93 THR A N 1
ATOM 746 C CA . THR A 1 93 ? 14.247 17.090 -18.755 1.00 96.00 93 THR A CA 1
ATOM 747 C C . THR A 1 93 ? 15.107 16.097 -17.968 1.00 96.00 93 THR A C 1
ATOM 749 O O . THR A 1 93 ? 16.209 16.444 -17.526 1.00 96.00 93 THR A O 1
ATOM 752 N N . ALA A 1 94 ? 14.633 14.858 -17.811 1.00 94.38 94 ALA A N 1
ATOM 753 C CA . ALA A 1 94 ? 15.348 13.778 -17.142 1.00 94.38 94 ALA A CA 1
ATOM 754 C C . ALA A 1 94 ? 16.643 13.413 -17.880 1.00 94.38 94 ALA A C 1
ATOM 756 O O . ALA A 1 94 ? 17.688 13.309 -17.232 1.00 94.38 94 ALA A O 1
ATOM 757 N N . PHE A 1 95 ? 16.607 13.315 -19.214 1.00 95.12 95 PHE A N 1
ATOM 758 C CA . PHE A 1 95 ? 17.788 13.071 -20.046 1.00 95.12 95 PHE A CA 1
ATOM 759 C C . PHE A 1 95 ? 18.864 14.137 -19.809 1.00 95.12 95 PHE A C 1
ATOM 761 O O . PHE A 1 95 ? 19.980 13.818 -19.396 1.00 95.12 95 PHE A O 1
ATOM 768 N N . TYR A 1 96 ? 18.529 15.423 -19.965 1.00 95.94 96 TYR A N 1
ATOM 769 C CA . TYR A 1 96 ? 19.505 16.507 -19.791 1.00 95.94 96 TYR A CA 1
ATOM 770 C C . TYR A 1 96 ? 19.943 16.709 -18.332 1.00 95.94 96 TYR A C 1
ATOM 772 O O . TYR A 1 96 ? 21.049 17.188 -18.066 1.00 95.94 96 TYR A O 1
ATOM 780 N N . SER A 1 97 ? 19.096 16.384 -17.352 1.00 95.00 97 SER A N 1
ATOM 781 C CA . SER A 1 97 ? 19.491 16.371 -15.936 1.00 95.00 97 SER A CA 1
ATOM 782 C C . SER A 1 97 ? 20.521 15.274 -15.656 1.00 95.00 97 SER A C 1
ATOM 784 O O . SER A 1 97 ? 21.573 15.546 -15.070 1.00 95.00 97 SER A O 1
ATOM 786 N N . GLY A 1 98 ? 20.252 14.062 -16.146 1.00 92.31 98 GLY A N 1
ATOM 787 C CA . GLY A 1 98 ? 21.163 12.926 -16.090 1.00 92.31 98 GLY A CA 1
ATOM 788 C C . GLY A 1 98 ? 22.495 13.223 -16.772 1.00 92.31 98 GLY A C 1
ATOM 789 O O . GLY A 1 98 ? 23.553 13.045 -16.169 1.00 92.31 98 GLY A O 1
ATOM 790 N N . LEU A 1 99 ? 22.448 13.806 -17.973 1.00 93.69 99 LEU A N 1
ATOM 791 C CA . LEU A 1 99 ? 23.626 14.155 -18.768 1.00 93.69 99 LEU A CA 1
ATOM 792 C C . LEU A 1 99 ? 24.531 15.141 -18.021 1.00 93.69 99 LEU A C 1
ATOM 794 O O . LEU A 1 99 ? 25.732 14.910 -17.883 1.00 93.69 99 LEU A O 1
ATOM 798 N N . ARG A 1 100 ? 23.947 16.196 -17.436 1.00 94.81 100 ARG A N 1
ATOM 799 C CA . ARG A 1 100 ? 24.670 17.137 -16.562 1.00 94.81 100 ARG A CA 1
ATOM 800 C C . ARG A 1 100 ? 25.259 16.447 -15.331 1.00 94.81 100 ARG A C 1
ATOM 802 O O . ARG A 1 100 ? 26.342 16.816 -14.881 1.00 94.81 100 ARG A O 1
ATOM 809 N N . GLY A 1 101 ? 24.559 15.468 -14.759 1.00 91.81 101 GLY A N 1
ATOM 810 C CA . GLY A 1 101 ? 25.072 14.627 -13.676 1.00 91.81 101 GLY A CA 1
ATOM 811 C C . GLY A 1 101 ? 26.314 13.836 -14.088 1.00 91.81 101 GLY A C 1
ATOM 812 O O . GLY A 1 101 ? 27.338 13.924 -13.411 1.00 91.81 101 GLY A O 1
ATOM 813 N N . THR A 1 102 ? 26.249 13.133 -15.218 1.00 89.88 102 THR A N 1
ATOM 814 C CA . THR A 1 102 ? 27.368 12.365 -15.781 1.00 89.88 102 THR A CA 1
ATOM 815 C C . THR A 1 102 ? 28.565 13.261 -16.096 1.00 89.88 102 THR A C 1
ATOM 817 O O . THR A 1 102 ? 29.671 12.951 -15.658 1.00 89.88 102 THR A O 1
ATOM 820 N N . ILE A 1 103 ? 28.353 14.406 -16.757 1.00 93.31 103 ILE A N 1
ATOM 821 C CA . ILE A 1 103 ? 29.412 15.385 -17.052 1.00 93.31 103 ILE A CA 1
ATOM 822 C C . ILE A 1 103 ? 30.107 15.829 -15.763 1.00 93.31 103 ILE A C 1
ATOM 824 O O . ILE A 1 103 ? 31.323 15.703 -15.656 1.00 93.31 103 ILE A O 1
ATOM 828 N N . ARG A 1 104 ? 29.348 16.257 -14.743 1.00 93.31 104 ARG A N 1
ATOM 829 C CA . ARG A 1 104 ? 29.931 16.680 -13.456 1.00 93.31 104 ARG A CA 1
ATOM 830 C C . ARG A 1 104 ? 30.749 15.574 -12.793 1.00 93.31 104 ARG A C 1
ATOM 832 O O . ARG A 1 104 ? 31.783 15.852 -12.194 1.00 93.31 104 ARG A O 1
ATOM 839 N N . ASN A 1 105 ? 30.293 14.324 -12.865 1.00 89.25 105 ASN A N 1
ATOM 840 C CA . ASN A 1 105 ? 31.031 13.196 -12.298 1.00 89.25 105 ASN A CA 1
ATOM 841 C C . ASN A 1 105 ? 32.358 12.963 -13.032 1.00 89.25 105 ASN A C 1
ATOM 843 O O . ASN A 1 105 ? 33.387 12.792 -12.380 1.00 89.25 105 ASN A O 1
ATOM 847 N N . LEU A 1 106 ? 32.352 13.009 -14.366 1.00 89.44 106 LEU A N 1
ATOM 848 C CA . LEU A 1 106 ? 33.558 12.855 -15.183 1.00 89.44 106 LEU A CA 1
ATOM 849 C C . LEU A 1 106 ? 34.531 14.034 -15.024 1.00 89.44 106 LEU A C 1
ATOM 851 O O . LEU A 1 106 ? 35.737 13.812 -14.936 1.00 89.44 106 LEU A O 1
ATOM 855 N N . GLU A 1 107 ? 34.037 15.269 -14.896 1.00 91.88 107 GLU A N 1
ATOM 856 C CA . GLU A 1 107 ? 34.859 16.452 -14.589 1.00 91.88 107 GLU A CA 1
ATOM 857 C C . GLU A 1 107 ? 35.618 16.263 -13.271 1.00 91.88 107 GLU A C 1
ATOM 859 O O . GLU A 1 107 ? 36.833 16.430 -13.224 1.00 91.88 107 GLU A O 1
ATOM 864 N N . ARG A 1 108 ? 34.941 15.783 -12.218 1.00 89.88 108 ARG A N 1
ATOM 865 C CA . ARG A 1 108 ? 35.589 15.505 -10.923 1.00 89.88 108 ARG A CA 1
ATOM 866 C C . ARG A 1 108 ? 36.675 14.433 -11.007 1.00 89.88 108 ARG A C 1
ATOM 868 O O . ARG A 1 108 ? 37.620 14.479 -10.221 1.00 89.88 108 ARG A O 1
ATOM 875 N N . LEU A 1 109 ? 36.533 13.449 -11.894 1.00 86.88 109 LEU A N 1
ATOM 876 C CA . LEU A 1 109 ? 37.566 12.435 -12.130 1.00 86.88 109 LEU A CA 1
ATOM 877 C C . LEU A 1 109 ? 38.739 13.019 -12.926 1.00 86.88 109 LEU A C 1
ATOM 879 O O . LEU A 1 109 ? 39.898 12.770 -12.592 1.00 86.88 109 LEU A O 1
ATOM 883 N N . THR A 1 110 ? 38.445 13.847 -13.922 1.00 86.50 110 THR A N 1
ATOM 884 C CA . THR A 1 110 ? 39.440 14.531 -14.756 1.00 86.50 110 THR A CA 1
ATOM 885 C C . THR A 1 110 ? 40.299 15.489 -13.929 1.00 86.50 110 THR A C 1
ATOM 887 O O . THR A 1 110 ? 41.527 15.426 -13.997 1.00 86.50 110 THR A O 1
ATOM 890 N N . ASP A 1 111 ? 39.679 16.282 -13.048 1.00 85.81 111 ASP A N 1
ATOM 891 C CA . ASP A 1 111 ? 40.358 17.193 -12.114 1.00 85.81 111 ASP A CA 1
ATOM 892 C C . ASP A 1 111 ? 41.293 16.459 -11.136 1.00 85.81 111 ASP A C 1
ATOM 894 O O . ASP A 1 111 ? 42.269 17.026 -10.642 1.00 85.81 111 ASP A O 1
ATOM 898 N N . ARG A 1 112 ? 41.031 15.171 -10.871 1.00 84.38 112 ARG A N 1
ATOM 899 C CA . ARG A 1 112 ? 41.894 14.284 -10.068 1.00 84.38 112 ARG A CA 1
ATOM 900 C C . ARG A 1 112 ? 43.039 13.654 -10.872 1.00 84.38 112 ARG A C 1
ATOM 902 O O . ARG A 1 112 ? 43.777 12.837 -10.330 1.00 84.38 112 ARG A O 1
ATOM 909 N N . GLY A 1 113 ? 43.204 14.033 -12.139 1.00 82.25 113 GLY A N 1
ATOM 910 C CA . GLY A 1 113 ? 44.287 13.592 -13.020 1.00 82.25 113 GLY A CA 1
ATOM 911 C C . GLY A 1 113 ? 43.901 12.510 -14.033 1.00 82.25 113 GLY A C 1
ATOM 912 O O . GLY A 1 113 ? 44.756 12.099 -14.817 1.00 82.25 113 GLY A O 1
ATOM 913 N N . HIS A 1 114 ? 42.641 12.059 -14.073 1.00 80.62 114 HIS A N 1
ATOM 914 C CA . HIS A 1 114 ? 42.180 11.039 -15.023 1.00 80.62 114 HIS A CA 1
ATOM 915 C C . HIS A 1 114 ? 41.755 11.653 -16.367 1.00 80.62 114 HIS A C 1
ATOM 917 O O . HIS A 1 114 ? 40.575 11.685 -16.700 1.00 80.62 114 HIS A O 1
ATOM 923 N N . LYS A 1 115 ? 42.723 12.108 -17.170 1.00 82.44 115 LYS A N 1
ATOM 924 C CA . LYS A 1 115 ? 42.481 12.751 -18.483 1.00 82.44 115 LYS A CA 1
ATOM 925 C C . LYS A 1 115 ? 41.893 11.845 -19.573 1.00 82.44 115 LYS A C 1
ATOM 927 O O . LYS A 1 115 ? 41.546 12.318 -20.645 1.00 82.44 115 LYS A O 1
ATOM 932 N N . ILE A 1 116 ? 41.757 10.544 -19.310 1.00 82.75 116 ILE A N 1
ATOM 933 C CA . ILE A 1 116 ? 41.158 9.574 -20.243 1.00 82.75 116 ILE A CA 1
ATOM 934 C C . ILE A 1 116 ? 39.698 9.910 -20.609 1.00 82.75 116 ILE A C 1
ATOM 936 O O . ILE A 1 116 ? 39.179 9.389 -21.588 1.00 82.75 116 ILE A O 1
ATOM 940 N N . PHE A 1 117 ? 39.037 10.785 -19.843 1.00 84.69 117 PHE A N 1
ATOM 941 C CA . PHE A 1 117 ? 37.650 11.193 -20.067 1.00 84.69 117 PHE A CA 1
ATOM 942 C C . PHE A 1 117 ? 37.492 12.527 -20.817 1.00 84.69 117 PHE A C 1
ATOM 944 O O . PHE A 1 117 ? 36.352 12.937 -21.032 1.00 84.69 117 PHE A O 1
ATOM 951 N N . ASP A 1 118 ? 38.580 13.201 -21.216 1.00 86.44 118 ASP A N 1
ATOM 952 C CA . ASP A 1 118 ? 38.522 14.524 -21.865 1.00 86.44 118 ASP A CA 1
ATOM 953 C C . ASP A 1 118 ? 37.675 14.493 -23.153 1.00 86.44 118 ASP A C 1
ATOM 955 O O . ASP A 1 118 ? 36.768 15.312 -23.321 1.00 86.44 118 ASP A O 1
ATOM 959 N N . ASP A 1 119 ? 37.892 13.499 -24.018 1.00 86.94 119 ASP A N 1
ATOM 960 C CA . ASP A 1 119 ? 37.140 13.350 -25.273 1.00 86.94 119 ASP A CA 1
ATOM 961 C C . ASP A 1 119 ? 35.664 13.001 -25.019 1.00 86.94 119 ASP A C 1
ATOM 963 O O . ASP A 1 119 ? 34.762 13.553 -25.655 1.00 86.94 119 ASP A O 1
ATOM 967 N N . THR A 1 120 ? 35.393 12.151 -24.023 1.00 89.06 120 THR A N 1
ATOM 968 C CA . THR A 1 120 ? 34.026 11.829 -23.586 1.00 89.06 120 THR A CA 1
ATOM 969 C C . THR A 1 120 ? 33.312 13.067 -23.045 1.00 89.06 120 THR A C 1
ATOM 971 O O . THR A 1 120 ? 32.134 13.268 -23.321 1.00 89.06 120 THR A O 1
ATOM 974 N N . LEU A 1 121 ? 34.003 13.938 -22.304 1.00 91.62 121 LEU A N 1
ATOM 975 C CA . LEU A 1 121 ? 33.434 15.194 -21.816 1.00 91.62 121 LEU A CA 1
ATOM 976 C C . LEU A 1 121 ? 33.071 16.142 -22.960 1.00 91.62 121 LEU A C 1
ATOM 978 O O . LEU A 1 121 ? 32.017 16.777 -22.901 1.00 91.62 121 LEU A O 1
ATOM 982 N N . VAL A 1 122 ? 33.911 16.238 -23.995 1.00 92.56 122 VAL A N 1
ATOM 983 C CA . VAL A 1 122 ? 33.604 17.030 -25.197 1.00 92.56 122 VAL A CA 1
ATOM 984 C C . VAL A 1 122 ? 32.350 16.490 -25.881 1.00 92.56 122 VAL A C 1
ATOM 986 O O . VAL A 1 122 ? 31.418 17.261 -26.106 1.00 92.56 122 VAL A O 1
ATOM 989 N N . LEU A 1 123 ? 32.293 15.176 -26.121 1.00 93.50 123 LEU A N 1
ATOM 990 C CA . LEU A 1 123 ? 31.136 14.499 -26.710 1.00 93.50 123 LEU A CA 1
ATOM 991 C C . LEU A 1 123 ? 29.847 14.775 -25.919 1.00 93.50 123 LEU A C 1
ATOM 993 O O . LEU A 1 123 ? 28.854 15.235 -26.482 1.00 93.50 123 LEU A O 1
ATOM 997 N N . LEU A 1 124 ? 29.861 14.519 -24.607 1.00 93.44 124 LEU A N 1
ATOM 998 C CA . LEU A 1 124 ? 28.670 14.633 -23.764 1.00 93.44 124 LEU A CA 1
ATOM 999 C C . LEU A 1 124 ? 28.169 16.075 -23.629 1.00 93.44 124 LEU A C 1
ATOM 1001 O O . LEU A 1 124 ? 26.969 16.285 -23.480 1.00 93.44 124 LEU A O 1
ATOM 1005 N N . ARG A 1 125 ? 29.051 17.080 -23.701 1.00 94.88 125 ARG A N 1
ATOM 1006 C CA . ARG A 1 125 ? 28.656 18.500 -23.648 1.00 94.88 125 ARG A CA 1
ATOM 1007 C C . ARG A 1 125 ? 27.884 18.959 -24.884 1.00 94.88 125 ARG A C 1
ATOM 1009 O O . ARG A 1 125 ? 27.099 19.896 -24.766 1.00 94.88 125 ARG A O 1
ATOM 1016 N N . SER A 1 126 ? 28.108 18.334 -26.039 1.00 94.19 126 SER A N 1
ATOM 1017 C CA . SER A 1 126 ? 27.372 18.628 -27.275 1.00 94.19 126 SER A CA 1
ATOM 1018 C C . SER A 1 126 ? 26.215 17.667 -27.556 1.00 94.19 126 SER A C 1
ATOM 1020 O O . SER A 1 126 ? 25.497 17.886 -28.523 1.00 94.19 126 SER A O 1
ATOM 1022 N N . LEU A 1 127 ? 26.041 16.613 -26.752 1.00 95.06 127 LEU A N 1
ATOM 1023 C CA . LEU A 1 127 ? 25.054 15.567 -27.012 1.00 95.06 127 LEU A CA 1
ATOM 1024 C C . LEU A 1 127 ? 23.617 16.092 -26.885 1.00 95.06 127 LEU A C 1
ATOM 1026 O O . LEU A 1 127 ? 23.217 16.578 -25.822 1.00 95.06 127 LEU A O 1
ATOM 1030 N N . THR A 1 128 ? 22.822 15.925 -27.942 1.00 95.25 128 THR A N 1
ATOM 1031 C CA . THR A 1 128 ? 21.370 16.145 -27.910 1.00 95.25 128 THR A CA 1
ATOM 1032 C C . THR A 1 128 ? 20.599 14.825 -27.835 1.00 95.25 128 THR A C 1
ATOM 1034 O O . THR A 1 128 ? 21.144 13.743 -28.067 1.00 95.25 128 THR A O 1
ATOM 1037 N N . ILE A 1 129 ? 19.305 14.906 -27.516 1.00 95.06 129 ILE A N 1
ATOM 1038 C CA . ILE A 1 129 ? 18.404 13.742 -27.547 1.00 95.06 129 ILE A CA 1
ATOM 1039 C C . ILE A 1 129 ? 18.297 13.168 -28.966 1.00 95.06 129 ILE A C 1
ATOM 1041 O O . ILE A 1 129 ? 18.305 11.951 -29.123 1.00 95.06 129 ILE A O 1
ATOM 1045 N N . ASP A 1 130 ? 18.241 14.022 -29.992 1.00 94.38 130 ASP A N 1
ATOM 1046 C CA . ASP A 1 130 ? 18.212 13.597 -31.395 1.00 94.38 130 ASP A CA 1
ATOM 1047 C C . ASP A 1 130 ? 19.465 12.814 -31.787 1.00 94.38 130 ASP A C 1
ATOM 1049 O O . ASP A 1 130 ? 19.357 11.753 -32.399 1.00 94.38 130 ASP A O 1
ATOM 1053 N N . ASP A 1 131 ? 20.648 13.305 -31.409 1.00 94.62 131 ASP A N 1
ATOM 1054 C CA . ASP A 1 131 ? 21.912 12.615 -31.686 1.00 94.62 131 ASP A CA 1
ATOM 1055 C C . ASP A 1 131 ? 21.920 11.218 -31.058 1.00 94.62 131 ASP A C 1
ATOM 1057 O O . ASP A 1 131 ? 22.269 10.235 -31.714 1.00 94.62 131 ASP A O 1
ATOM 1061 N N . TRP A 1 132 ? 21.484 11.126 -29.797 1.00 93.62 132 TRP A N 1
ATOM 1062 C CA . TRP A 1 132 ? 21.411 9.869 -29.061 1.00 93.62 132 TRP A CA 1
ATOM 1063 C C . TRP A 1 132 ? 20.369 8.902 -29.653 1.00 93.62 132 TRP A C 1
ATOM 1065 O O . TRP A 1 132 ? 20.687 7.734 -29.867 1.00 93.62 132 TRP A O 1
ATOM 1075 N N . LEU A 1 133 ? 19.162 9.370 -30.000 1.00 91.50 133 LEU A N 1
ATOM 1076 C CA . LEU A 1 133 ? 18.115 8.539 -30.617 1.00 91.50 133 LEU A CA 1
ATOM 1077 C C . LEU A 1 133 ? 18.515 8.041 -32.013 1.00 91.50 133 LEU A C 1
ATOM 1079 O O . LEU A 1 133 ? 18.266 6.883 -32.348 1.00 91.50 133 LEU A O 1
ATOM 1083 N N . ASN A 1 134 ? 19.166 8.882 -32.819 1.00 91.06 134 ASN A N 1
ATOM 1084 C CA . ASN A 1 134 ? 19.662 8.488 -34.139 1.00 91.06 134 ASN A CA 1
ATOM 1085 C C . ASN A 1 134 ? 20.778 7.439 -34.030 1.00 91.06 134 ASN A C 1
ATOM 1087 O O . ASN A 1 134 ? 20.778 6.460 -34.776 1.00 91.06 134 ASN A O 1
ATOM 1091 N N . ALA A 1 135 ? 21.707 7.616 -33.084 1.00 91.12 135 ALA A N 1
ATOM 1092 C CA . ALA A 1 135 ? 22.752 6.635 -32.815 1.00 91.12 135 ALA A CA 1
ATOM 1093 C C . ALA A 1 135 ? 22.165 5.308 -32.309 1.00 91.12 135 ALA A C 1
ATOM 1095 O O . ALA A 1 135 ? 22.566 4.253 -32.794 1.00 91.12 135 ALA A O 1
ATOM 1096 N N . LEU A 1 136 ? 21.168 5.345 -31.418 1.00 89.06 136 LEU A N 1
ATOM 1097 C CA . LEU A 1 136 ? 20.444 4.154 -30.963 1.00 89.06 136 LEU A CA 1
ATOM 1098 C C . LEU A 1 136 ? 19.785 3.406 -32.129 1.00 89.06 136 LEU A C 1
ATOM 1100 O O . LEU A 1 136 ? 19.979 2.199 -32.276 1.00 89.06 136 LEU A O 1
ATOM 1104 N N . GLY A 1 137 ? 19.046 4.123 -32.982 1.00 85.38 137 GLY A N 1
ATOM 1105 C CA . GLY A 1 137 ? 18.403 3.535 -34.159 1.00 85.38 137 GLY A CA 1
ATOM 1106 C C . GLY A 1 137 ? 19.407 2.847 -35.086 1.00 85.38 137 GLY A C 1
ATOM 1107 O O . GLY A 1 137 ? 19.129 1.767 -35.605 1.00 85.38 137 GLY A O 1
ATOM 1108 N N . ARG A 1 138 ? 20.603 3.426 -35.234 1.00 87.06 138 ARG A N 1
ATOM 1109 C CA . ARG A 1 138 ? 21.690 2.847 -36.026 1.00 87.06 138 ARG A CA 1
ATOM 1110 C C . ARG A 1 138 ? 22.333 1.621 -35.381 1.00 87.06 138 ARG A C 1
ATOM 1112 O O . ARG A 1 138 ? 22.528 0.628 -36.074 1.00 87.06 138 ARG A O 1
ATOM 1119 N N . ILE A 1 139 ? 22.637 1.666 -34.077 1.00 85.25 139 ILE A N 1
ATOM 1120 C CA . ILE A 1 139 ? 23.180 0.509 -33.335 1.00 85.25 139 ILE A CA 1
ATOM 1121 C C . ILE A 1 139 ? 22.330 -0.724 -33.606 1.00 85.25 139 ILE A C 1
ATOM 1123 O O . ILE A 1 139 ? 22.839 -1.827 -33.772 1.00 85.25 139 ILE A O 1
ATOM 1127 N N . VAL A 1 140 ? 21.028 -0.525 -33.700 1.00 79.25 140 VAL A N 1
ATOM 1128 C CA . VAL A 1 140 ? 20.084 -1.621 -33.773 1.00 79.25 140 VAL A CA 1
ATOM 1129 C C . VAL A 1 140 ? 19.799 -2.066 -35.191 1.00 79.25 140 VAL A C 1
ATOM 1131 O O . VAL A 1 140 ? 19.786 -3.271 -35.439 1.00 79.25 140 VAL A O 1
ATOM 1134 N N . SER A 1 141 ? 19.621 -1.136 -36.129 1.00 79.69 141 SER A N 1
ATOM 1135 C CA . SER A 1 141 ? 19.418 -1.497 -37.534 1.00 79.69 141 SER A CA 1
ATOM 1136 C C . SER A 1 141 ? 20.637 -2.216 -38.123 1.00 79.69 141 SER A C 1
ATOM 1138 O O . SER A 1 141 ? 20.477 -3.159 -38.895 1.00 79.69 141 SER A O 1
ATOM 1140 N N . GLU A 1 142 ? 21.846 -1.829 -37.707 1.00 83.31 142 GLU A N 1
ATOM 1141 C CA . GLU A 1 142 ? 23.113 -2.430 -38.142 1.00 83.31 142 GLU A CA 1
ATOM 1142 C C . GLU A 1 142 ? 23.602 -3.558 -37.209 1.00 83.31 142 GLU A C 1
ATOM 1144 O O . GLU A 1 142 ? 24.628 -4.175 -37.491 1.00 83.31 142 GLU A O 1
ATOM 1149 N N . ARG A 1 143 ? 22.879 -3.854 -36.113 1.00 77.62 143 ARG A N 1
ATOM 1150 C CA . ARG A 1 143 ? 23.266 -4.832 -35.071 1.00 77.62 143 ARG A CA 1
ATOM 1151 C C . ARG A 1 143 ? 24.702 -4.626 -34.563 1.00 77.62 143 ARG A C 1
ATOM 1153 O O . ARG A 1 143 ? 25.463 -5.580 -34.391 1.00 77.62 143 ARG A O 1
ATOM 1160 N N . LEU A 1 144 ? 25.083 -3.369 -34.349 1.00 82.94 144 LEU A N 1
ATOM 1161 C CA . LEU A 1 144 ? 26.419 -2.996 -33.901 1.00 82.94 144 LEU A CA 1
ATOM 1162 C C . LEU A 1 144 ? 26.665 -3.495 -32.478 1.00 82.94 144 LEU A C 1
ATOM 1164 O O . LEU A 1 144 ? 25.887 -3.246 -31.560 1.00 82.94 144 LEU A O 1
ATOM 1168 N N . THR A 1 145 ? 27.810 -4.138 -32.289 1.00 81.00 145 THR A N 1
ATOM 1169 C CA . THR A 1 145 ? 28.345 -4.520 -30.983 1.00 81.00 145 THR A CA 1
ATOM 1170 C C . THR A 1 145 ? 29.619 -3.732 -30.700 1.00 81.00 145 THR A C 1
ATOM 1172 O O . THR A 1 145 ? 30.253 -3.207 -31.618 1.00 81.00 145 THR A O 1
ATOM 1175 N N . ALA A 1 146 ? 30.048 -3.685 -29.436 1.00 79.38 146 ALA A N 1
ATOM 1176 C CA . ALA A 1 146 ? 31.317 -3.052 -29.075 1.00 79.38 146 ALA A CA 1
ATOM 1177 C C . ALA A 1 146 ? 32.509 -3.618 -29.877 1.00 79.38 146 ALA A C 1
ATOM 1179 O O . ALA A 1 146 ? 33.385 -2.856 -30.273 1.00 79.38 146 ALA A O 1
ATOM 1180 N N . SER A 1 147 ? 32.510 -4.926 -30.174 1.00 74.81 147 SER A N 1
ATOM 1181 C CA . SER A 1 147 ? 33.538 -5.584 -30.993 1.00 74.81 147 SER A CA 1
ATOM 1182 C C . SER A 1 147 ? 33.405 -5.300 -32.494 1.00 74.81 147 SER A C 1
ATOM 1184 O O . SER A 1 147 ? 34.409 -5.255 -33.200 1.00 74.81 147 SER A O 1
ATOM 1186 N N . ALA A 1 148 ? 32.190 -5.068 -33.000 1.00 73.75 148 ALA A N 1
ATOM 1187 C CA . ALA A 1 148 ? 31.964 -4.711 -34.401 1.00 73.75 148 ALA A CA 1
ATOM 1188 C C . ALA A 1 148 ? 32.418 -3.276 -34.730 1.00 73.75 148 ALA A C 1
ATOM 1190 O O . ALA A 1 148 ? 32.745 -2.987 -35.881 1.00 73.75 148 ALA A O 1
ATOM 1191 N N . LEU A 1 149 ? 32.499 -2.383 -33.734 1.00 74.12 149 LEU A N 1
ATOM 1192 C CA . LEU A 1 149 ? 32.956 -1.001 -33.935 1.00 74.12 149 LEU A CA 1
ATOM 1193 C C . LEU A 1 149 ? 34.416 -0.889 -34.395 1.00 74.12 149 LEU A C 1
ATOM 1195 O O . LEU A 1 149 ? 34.797 0.149 -34.935 1.00 74.12 149 LEU A O 1
ATOM 1199 N N . ASP A 1 150 ? 35.227 -1.934 -34.234 1.00 68.62 150 ASP A N 1
ATOM 1200 C CA . ASP A 1 150 ? 36.599 -1.970 -34.760 1.00 68.62 150 ASP A CA 1
ATOM 1201 C C . ASP A 1 150 ? 36.642 -2.082 -36.294 1.00 68.62 150 ASP A C 1
ATOM 1203 O O . ASP A 1 150 ? 37.673 -1.819 -36.908 1.00 68.62 150 ASP A O 1
ATOM 1207 N N . GLN A 1 151 ? 35.512 -2.430 -36.921 1.00 67.88 151 GLN A N 1
ATOM 1208 C CA . GLN A 1 151 ? 35.347 -2.500 -38.375 1.00 67.88 151 GLN A CA 1
ATOM 1209 C C . GLN A 1 151 ? 34.674 -1.246 -38.961 1.00 67.88 151 GLN A C 1
ATOM 1211 O O . GLN A 1 151 ? 34.598 -1.104 -40.183 1.00 67.88 151 GLN A O 1
ATOM 1216 N N . VAL A 1 152 ? 34.192 -0.326 -38.116 1.00 70.31 152 VAL A N 1
ATOM 1217 C CA . VAL A 1 152 ? 33.610 0.952 -38.551 1.00 70.31 152 VAL A CA 1
ATOM 1218 C C . VAL A 1 152 ? 34.735 1.916 -38.936 1.00 70.31 152 VAL A C 1
ATOM 1220 O O . VAL A 1 152 ? 35.736 2.033 -38.232 1.00 70.31 152 VAL A O 1
ATOM 1223 N N . LEU A 1 153 ? 34.577 2.623 -40.062 1.00 63.78 153 LEU A N 1
ATOM 1224 C CA . LEU A 1 153 ? 35.564 3.594 -40.544 1.00 63.78 153 LEU A CA 1
ATOM 1225 C C . LEU A 1 153 ? 35.824 4.677 -39.485 1.00 63.78 153 LEU A C 1
ATOM 1227 O O . LEU A 1 153 ? 34.891 5.346 -39.051 1.00 63.78 153 LEU A O 1
ATOM 1231 N N . GLU A 1 154 ? 37.093 4.927 -39.140 1.00 71.25 154 GLU A N 1
ATOM 1232 C CA . GLU A 1 154 ? 37.486 5.977 -38.175 1.00 71.25 154 GLU A CA 1
ATOM 1233 C C . GLU A 1 154 ? 36.992 7.385 -38.559 1.00 71.25 154 GLU A C 1
ATOM 1235 O O . GLU A 1 154 ? 36.897 8.268 -37.712 1.00 71.25 154 GLU A O 1
ATOM 1240 N N . SER A 1 155 ? 36.651 7.600 -39.832 1.00 74.50 155 SER A N 1
ATOM 1241 C CA . SER A 1 155 ? 36.090 8.853 -40.341 1.00 74.50 155 SER A CA 1
ATOM 1242 C C . SER A 1 155 ? 34.602 9.059 -40.034 1.00 74.50 155 SER A C 1
ATOM 1244 O O . SER A 1 155 ? 34.046 10.084 -40.426 1.00 74.50 155 SER A O 1
ATOM 1246 N N . ASP A 1 156 ? 33.928 8.087 -39.421 1.00 83.00 156 ASP A N 1
ATOM 1247 C CA . ASP A 1 156 ? 32.503 8.168 -39.118 1.00 83.00 156 ASP A CA 1
ATOM 1248 C C . ASP A 1 156 ? 32.232 9.154 -37.963 1.00 83.00 156 ASP A C 1
ATOM 1250 O O . ASP A 1 156 ? 32.687 8.931 -36.836 1.00 83.00 156 ASP A O 1
ATOM 1254 N N . PRO A 1 157 ? 31.470 10.239 -38.202 1.00 84.12 157 PRO A N 1
ATOM 1255 C CA . PRO A 1 157 ? 31.235 11.275 -37.200 1.00 84.12 157 PRO A CA 1
ATOM 1256 C C . PRO A 1 157 ? 30.430 10.791 -35.984 1.00 84.12 157 PRO A C 1
ATOM 1258 O O . PRO A 1 157 ? 30.510 11.417 -34.930 1.00 84.12 157 PRO A O 1
ATOM 1261 N N . GLN A 1 158 ? 29.670 9.694 -36.094 1.00 86.69 158 GLN A N 1
ATOM 1262 C CA . GLN A 1 158 ? 28.924 9.121 -34.967 1.00 86.69 158 GLN A CA 1
ATOM 1263 C C . GLN A 1 158 ? 29.742 8.112 -34.159 1.00 86.69 158 GLN A C 1
ATOM 1265 O O . GLN A 1 158 ? 29.334 7.757 -33.053 1.00 86.69 158 GLN A O 1
ATOM 1270 N N . LEU A 1 159 ? 30.898 7.661 -34.663 1.00 87.69 159 LEU A N 1
ATOM 1271 C CA . LEU A 1 159 ? 31.708 6.626 -34.019 1.00 87.69 159 LEU A CA 1
ATOM 1272 C C . LEU A 1 159 ? 32.030 6.919 -32.541 1.00 87.69 159 LEU A C 1
ATOM 1274 O O . LEU A 1 159 ? 31.921 5.988 -31.742 1.00 87.69 159 LEU A O 1
ATOM 1278 N N . PRO A 1 160 ? 32.353 8.160 -32.114 1.00 89.50 160 PRO A N 1
ATOM 1279 C CA . PRO A 1 160 ? 32.565 8.454 -30.695 1.00 89.50 160 PRO A CA 1
ATOM 1280 C C . PRO A 1 160 ? 31.321 8.203 -29.830 1.00 89.50 160 PRO A C 1
ATOM 1282 O O . PRO A 1 160 ? 31.433 7.649 -28.737 1.00 89.50 160 PRO A O 1
ATOM 1285 N N . LEU A 1 161 ? 30.133 8.564 -30.328 1.00 91.12 161 LEU A N 1
ATOM 1286 C CA . LEU A 1 161 ? 28.866 8.346 -29.630 1.00 91.12 161 LEU A CA 1
ATOM 1287 C C . LEU A 1 161 ? 28.488 6.864 -29.597 1.00 91.12 161 LEU A C 1
ATOM 1289 O O . LEU A 1 161 ? 28.127 6.356 -28.541 1.00 91.12 161 LEU A O 1
ATOM 1293 N N . LEU A 1 162 ? 28.646 6.152 -30.715 1.00 90.06 162 LEU A N 1
ATOM 1294 C CA . LEU A 1 162 ? 28.415 4.707 -30.783 1.00 90.06 162 LEU A CA 1
ATOM 1295 C C . LEU A 1 162 ? 29.333 3.956 -29.812 1.00 90.06 162 LEU A C 1
ATOM 1297 O O . LEU A 1 162 ? 28.865 3.108 -29.054 1.00 90.06 162 LEU A O 1
ATOM 1301 N N . ARG A 1 163 ? 30.625 4.319 -29.770 1.00 88.00 163 ARG A N 1
ATOM 1302 C CA . ARG A 1 163 ? 31.580 3.775 -28.794 1.00 88.00 163 ARG A CA 1
ATOM 1303 C C . ARG A 1 163 ? 31.139 4.082 -27.371 1.00 88.00 163 ARG A C 1
ATOM 1305 O O . ARG A 1 163 ? 31.158 3.179 -26.545 1.00 88.00 163 ARG A O 1
ATOM 1312 N N . TYR A 1 164 ? 30.710 5.306 -27.071 1.00 88.12 164 TYR A N 1
ATOM 1313 C CA . TYR A 1 164 ? 30.191 5.655 -25.746 1.00 88.12 164 TYR A CA 1
ATOM 1314 C C . TYR A 1 164 ? 28.975 4.798 -25.349 1.00 88.12 164 TYR A C 1
ATOM 1316 O O . TYR A 1 164 ? 28.992 4.179 -24.287 1.00 88.12 164 TYR A O 1
ATOM 1324 N N . MET A 1 165 ? 27.961 4.709 -26.213 1.00 88.81 165 MET A N 1
ATOM 1325 C CA . MET A 1 165 ? 26.709 3.987 -25.943 1.00 88.81 165 MET A CA 1
ATOM 1326 C C . MET A 1 165 ? 26.915 2.474 -25.786 1.00 88.81 165 MET A C 1
ATOM 1328 O O . MET A 1 165 ? 26.221 1.852 -24.988 1.00 88.81 165 MET A O 1
ATOM 1332 N N . LEU A 1 166 ? 27.871 1.889 -26.518 1.00 85.31 166 LEU A N 1
ATOM 1333 C CA . LEU A 1 166 ? 28.184 0.454 -26.474 1.00 85.31 166 LEU A CA 1
ATOM 1334 C C . LEU A 1 166 ? 29.259 0.079 -25.436 1.00 85.31 166 LEU A C 1
ATOM 1336 O O . LEU A 1 166 ? 29.374 -1.089 -25.081 1.00 85.31 166 LEU A O 1
ATOM 1340 N N . SER A 1 167 ? 30.058 1.040 -24.954 1.00 78.44 167 SER A N 1
ATOM 1341 C CA . SER A 1 167 ? 31.071 0.815 -23.903 1.00 78.44 167 SER A CA 1
ATOM 1342 C C . SER A 1 167 ? 30.569 1.118 -22.496 1.00 78.44 167 SER A C 1
ATOM 1344 O O . SER A 1 167 ? 31.175 0.669 -21.520 1.00 78.44 167 SER A O 1
ATOM 1346 N N . SER A 1 168 ? 29.480 1.880 -22.359 1.00 62.91 168 SER A N 1
ATOM 1347 C CA . SER A 1 168 ? 28.870 2.102 -21.058 1.00 62.91 168 SER A CA 1
ATOM 1348 C C . SER A 1 168 ? 28.324 0.773 -20.546 1.00 62.91 168 SER A C 1
ATOM 1350 O O . SER A 1 168 ? 27.370 0.244 -21.102 1.00 62.91 168 SER A O 1
ATOM 1352 N N . SER A 1 169 ? 28.905 0.247 -19.471 1.00 51.50 169 SER A N 1
ATOM 1353 C CA . SER A 1 169 ? 28.483 -0.965 -18.751 1.00 51.50 169 SER A CA 1
ATOM 1354 C C . SER A 1 169 ? 27.115 -0.832 -18.056 1.00 51.50 169 SER A C 1
ATOM 1356 O O . SER A 1 169 ? 26.896 -1.411 -16.995 1.00 51.50 169 SER A O 1
ATOM 1358 N N . ARG A 1 170 ? 26.241 0.029 -18.580 1.00 50.78 170 ARG A N 1
ATOM 1359 C CA . ARG A 1 170 ? 24.871 0.257 -18.144 1.00 50.78 170 ARG A CA 1
ATOM 1360 C C . ARG A 1 170 ? 23.987 -0.231 -19.277 1.00 50.78 170 ARG A C 1
ATOM 1362 O O . ARG A 1 170 ? 24.137 0.250 -20.402 1.00 50.78 170 ARG A O 1
ATOM 1369 N N . ASP A 1 171 ? 23.081 -1.147 -18.972 1.00 65.38 171 ASP A N 1
ATOM 1370 C CA . ASP A 1 171 ? 21.957 -1.472 -19.844 1.00 65.38 171 ASP A CA 1
ATOM 1371 C C . ASP A 1 171 ? 21.276 -0.152 -20.291 1.00 65.38 171 ASP A C 1
ATOM 1373 O O . ASP A 1 171 ? 21.378 0.861 -19.591 1.00 65.38 171 ASP A O 1
ATOM 1377 N N . PHE A 1 172 ? 20.650 -0.111 -21.475 1.00 78.56 172 PHE A N 1
ATOM 1378 C CA . PHE A 1 172 ? 20.025 1.089 -22.091 1.00 78.56 172 PHE A CA 1
ATOM 1379 C C . PHE A 1 172 ? 20.944 2.047 -22.878 1.00 78.56 172 PHE A C 1
ATOM 1381 O O . PHE A 1 172 ? 20.667 3.247 -22.966 1.00 78.56 172 PHE A O 1
ATOM 1388 N N . PHE A 1 173 ? 22.011 1.544 -23.507 1.00 85.19 173 PHE A N 1
ATOM 1389 C CA . PHE A 1 173 ? 22.787 2.277 -24.528 1.00 85.19 173 PHE A CA 1
ATOM 1390 C C . PHE A 1 173 ? 23.301 3.652 -24.064 1.00 85.19 173 PHE A C 1
ATOM 1392 O O . PHE A 1 173 ? 23.156 4.670 -24.748 1.00 85.19 173 PHE A O 1
ATOM 1399 N N . GLY A 1 174 ? 23.857 3.715 -22.856 1.00 83.94 174 GLY A N 1
ATOM 1400 C CA . GLY A 1 174 ? 24.404 4.956 -22.307 1.00 83.94 174 GLY A CA 1
ATOM 1401 C C . GLY A 1 174 ? 23.357 6.033 -22.017 1.00 83.94 174 GLY A C 1
ATOM 1402 O O . GLY A 1 174 ? 23.721 7.207 -21.908 1.00 83.94 174 GLY A O 1
ATOM 1403 N N . PHE A 1 175 ? 22.075 5.665 -21.887 1.00 88.94 175 PHE A N 1
ATOM 1404 C CA . PHE A 1 175 ? 21.035 6.588 -21.447 1.00 88.94 175 PHE A CA 1
ATOM 1405 C C . PHE A 1 175 ? 21.456 7.263 -20.129 1.00 88.94 175 PHE A C 1
ATOM 1407 O O . PHE A 1 175 ? 21.767 6.585 -19.146 1.00 88.94 175 PHE A O 1
ATOM 1414 N N . PRO A 1 176 ? 21.496 8.606 -20.076 1.00 86.81 176 PRO A N 1
ATOM 1415 C CA . PRO A 1 176 ? 22.063 9.304 -18.931 1.00 86.81 176 PRO A CA 1
ATOM 1416 C C . PRO A 1 176 ? 21.075 9.462 -17.764 1.00 86.81 176 PRO A C 1
ATOM 1418 O O . PRO A 1 176 ? 21.483 9.894 -16.685 1.00 86.81 176 PRO A O 1
ATOM 1421 N N . GLY A 1 177 ? 19.786 9.170 -17.974 1.00 83.88 177 GLY A N 1
ATOM 1422 C CA . GLY A 1 177 ? 18.754 9.256 -16.943 1.00 83.88 177 GLY A CA 1
ATOM 1423 C C . GLY A 1 177 ? 18.786 8.086 -15.954 1.00 83.88 177 GLY A C 1
ATOM 1424 O O . GLY A 1 177 ? 19.477 7.093 -16.150 1.00 83.88 177 GLY A O 1
ATOM 1425 N N . TRP A 1 178 ? 18.029 8.227 -14.866 1.00 80.81 178 TRP A N 1
ATOM 1426 C CA . TRP A 1 178 ? 18.048 7.292 -13.730 1.00 80.81 178 TRP A CA 1
ATOM 1427 C C . TRP A 1 178 ? 16.940 6.241 -13.764 1.00 80.81 178 TRP A C 1
ATOM 1429 O O . TRP A 1 178 ? 16.996 5.277 -13.015 1.00 80.81 178 TRP A O 1
ATOM 1439 N N . ASP A 1 179 ? 15.921 6.454 -14.591 1.00 87.31 179 ASP A N 1
ATOM 1440 C CA . ASP A 1 179 ? 14.719 5.629 -14.619 1.00 87.31 179 ASP A CA 1
ATOM 1441 C C . ASP A 1 179 ? 14.405 5.264 -16.069 1.00 87.31 179 ASP A C 1
ATOM 1443 O O . ASP A 1 179 ? 14.205 6.148 -16.915 1.00 87.31 179 ASP A O 1
ATOM 1447 N N . MET A 1 180 ? 14.386 3.956 -16.329 1.00 86.50 180 MET A N 1
ATOM 1448 C CA . MET A 1 180 ? 14.196 3.340 -17.641 1.00 86.50 180 MET A CA 1
ATOM 1449 C C . MET A 1 180 ? 12.892 3.779 -18.316 1.00 86.50 180 MET A C 1
ATOM 1451 O O . MET A 1 180 ? 12.818 3.823 -19.539 1.00 86.50 180 MET A O 1
ATOM 1455 N N . ARG A 1 181 ? 11.862 4.184 -17.571 1.00 91.31 181 ARG A N 1
ATOM 1456 C CA . ARG A 1 181 ? 10.594 4.630 -18.168 1.00 91.31 181 ARG A CA 1
ATOM 1457 C C . ARG A 1 181 ? 10.741 5.939 -18.939 1.00 91.31 181 ARG A C 1
ATOM 1459 O O . ARG A 1 181 ? 10.048 6.136 -19.934 1.00 91.31 181 ARG A O 1
ATOM 1466 N N . HIS A 1 182 ? 11.686 6.803 -18.555 1.00 93.12 182 HIS A N 1
ATOM 1467 C CA . HIS A 1 182 ? 12.039 7.976 -19.364 1.00 93.12 182 HIS A CA 1
ATOM 1468 C C . HIS A 1 182 ? 12.767 7.569 -20.648 1.00 93.12 182 HIS A C 1
ATOM 1470 O O . HIS A 1 182 ? 12.516 8.158 -21.695 1.00 93.12 182 HIS A O 1
ATOM 1476 N N . PHE A 1 183 ? 13.635 6.555 -20.579 1.00 92.19 183 PHE A N 1
ATOM 1477 C CA . PHE A 1 183 ? 14.274 5.975 -21.759 1.00 92.19 183 PHE A CA 1
ATOM 1478 C C . PHE A 1 183 ? 13.215 5.422 -22.719 1.00 92.19 183 PHE A C 1
ATOM 1480 O O . PHE A 1 183 ? 13.157 5.866 -23.863 1.00 92.19 183 PHE A O 1
ATOM 1487 N N . ILE A 1 184 ? 12.313 4.557 -22.237 1.00 93.12 184 ILE A N 1
ATOM 1488 C CA . ILE A 1 184 ? 11.236 3.979 -23.050 1.00 93.12 184 ILE A CA 1
ATOM 1489 C C . ILE A 1 184 ? 10.398 5.099 -23.650 1.00 93.12 184 ILE A C 1
ATOM 1491 O O . ILE A 1 184 ? 10.193 5.087 -24.859 1.00 93.12 184 ILE A O 1
ATOM 1495 N N . ARG A 1 185 ? 10.001 6.105 -22.850 1.00 95.19 185 ARG A N 1
ATOM 1496 C CA . ARG A 1 185 ? 9.235 7.258 -23.338 1.00 95.19 185 ARG A CA 1
ATOM 1497 C C . ARG A 1 185 ? 9.912 7.932 -24.526 1.00 95.19 185 ARG A C 1
ATOM 1499 O O . ARG A 1 185 ? 9.225 8.219 -25.490 1.00 95.19 185 ARG A O 1
ATOM 1506 N N . LEU A 1 186 ? 11.221 8.185 -24.487 1.00 94.06 186 LEU A N 1
ATOM 1507 C CA . LEU A 1 186 ? 11.920 8.827 -25.609 1.00 94.06 186 LEU A CA 1
ATOM 1508 C C . LEU A 1 186 ? 12.006 7.925 -26.843 1.00 94.06 186 LEU A C 1
ATOM 1510 O O . LEU A 1 186 ? 11.885 8.418 -27.963 1.00 94.06 186 LEU A O 1
ATOM 1514 N N . VAL A 1 187 ? 12.209 6.621 -26.651 1.00 92.06 187 VAL A N 1
ATOM 1515 C CA . VAL A 1 187 ? 12.341 5.673 -27.762 1.00 92.06 187 VAL A CA 1
ATOM 1516 C C . VAL A 1 187 ? 11.000 5.463 -28.473 1.00 92.06 187 VAL A C 1
ATOM 1518 O O . VAL A 1 187 ? 10.948 5.521 -29.702 1.00 92.06 187 VAL A O 1
ATOM 1521 N N . VAL A 1 188 ? 9.898 5.292 -27.731 1.00 93.31 188 VAL A N 1
ATOM 1522 C CA . VAL A 1 188 ? 8.570 5.050 -28.329 1.00 93.31 188 VAL A CA 1
ATOM 1523 C C . VAL A 1 188 ? 8.008 6.261 -29.087 1.00 93.31 188 VAL A C 1
ATOM 1525 O O . VAL A 1 188 ? 7.046 6.119 -29.832 1.00 93.31 188 VAL A O 1
ATOM 1528 N N . GLU A 1 189 ? 8.594 7.452 -28.933 1.00 90.38 189 GLU A N 1
ATOM 1529 C CA . GLU A 1 189 ? 8.225 8.666 -29.689 1.00 90.38 189 GLU A CA 1
ATOM 1530 C C . GLU A 1 189 ? 8.810 8.681 -31.112 1.00 90.38 189 GLU A C 1
ATOM 1532 O O . GLU A 1 189 ? 8.442 9.527 -31.925 1.00 90.38 189 GLU A O 1
ATOM 1537 N N . ARG A 1 190 ? 9.749 7.777 -31.428 1.00 85.31 190 ARG A N 1
ATOM 1538 C CA . ARG A 1 190 ? 10.456 7.745 -32.723 1.00 85.31 190 ARG A CA 1
ATOM 1539 C C . ARG A 1 190 ? 10.073 6.590 -33.632 1.00 85.31 190 ARG A C 1
ATOM 1541 O O . ARG A 1 190 ? 10.554 6.542 -34.762 1.00 85.31 190 ARG A O 1
ATOM 1548 N N . VAL A 1 191 ? 9.239 5.676 -33.157 1.00 86.06 191 VAL A N 1
ATOM 1549 C CA . VAL A 1 191 ? 8.831 4.487 -33.910 1.00 86.06 191 VAL A CA 1
ATOM 1550 C C . VAL A 1 191 ? 7.395 4.611 -34.408 1.00 86.06 191 VAL A C 1
ATOM 1552 O O . VAL A 1 191 ? 6.591 5.342 -33.827 1.00 86.06 191 VAL A O 1
ATOM 1555 N N . SER A 1 192 ? 7.083 3.894 -35.493 1.00 87.06 192 SER A N 1
ATOM 1556 C CA . SER A 1 192 ? 5.705 3.767 -35.980 1.00 87.06 192 SER A CA 1
ATOM 1557 C C . SER A 1 192 ? 4.854 3.013 -34.964 1.00 87.06 192 SER A C 1
ATOM 1559 O O . SER A 1 192 ? 5.346 2.112 -34.291 1.00 87.06 192 SER A O 1
ATOM 1561 N N . ASP A 1 193 ? 3.561 3.320 -34.916 1.00 89.94 193 ASP A N 1
ATOM 1562 C CA . ASP A 1 193 ? 2.596 2.581 -34.097 1.00 89.94 193 ASP A CA 1
ATOM 1563 C C . ASP A 1 193 ? 2.268 1.182 -34.641 1.00 89.94 193 ASP A C 1
ATOM 1565 O O . ASP A 1 193 ? 1.591 0.419 -33.957 1.00 89.94 193 ASP A O 1
ATOM 1569 N N . ASP A 1 194 ? 2.765 0.846 -35.837 1.00 90.81 194 ASP A N 1
ATOM 1570 C CA . ASP A 1 194 ? 2.700 -0.505 -36.412 1.00 90.81 194 ASP A CA 1
ATOM 1571 C C . ASP A 1 194 ? 3.717 -1.476 -35.781 1.00 90.81 194 ASP A C 1
ATOM 1573 O O . ASP A 1 194 ? 3.627 -2.684 -35.995 1.00 90.81 194 ASP A O 1
ATOM 1577 N N . GLU A 1 195 ? 4.697 -0.960 -35.033 1.00 92.12 195 GLU A N 1
ATOM 1578 C CA . GLU A 1 195 ? 5.649 -1.774 -34.272 1.00 92.12 195 GLU A CA 1
ATOM 1579 C C . GLU A 1 195 ? 5.019 -2.281 -32.964 1.00 92.12 195 GLU A C 1
ATOM 1581 O O . GLU A 1 195 ? 4.004 -1.766 -32.495 1.00 92.12 195 GLU A O 1
ATOM 1586 N N . GLU A 1 196 ? 5.656 -3.259 -32.319 1.00 94.00 196 GLU A N 1
ATOM 1587 C CA . GLU A 1 196 ? 5.241 -3.761 -31.003 1.00 94.00 196 GLU A CA 1
ATOM 1588 C C . GLU A 1 196 ? 6.331 -3.524 -29.956 1.00 94.00 196 GLU A C 1
ATOM 1590 O O . GLU A 1 196 ? 7.491 -3.878 -30.159 1.00 94.00 196 GLU A O 1
ATOM 1595 N N . LEU A 1 197 ? 5.959 -2.966 -28.804 1.00 95.19 197 LEU A N 1
ATOM 1596 C CA . LEU A 1 197 ? 6.771 -3.026 -27.594 1.00 95.19 197 LEU A CA 1
ATOM 1597 C C . LEU A 1 197 ? 6.482 -4.360 -26.896 1.00 95.19 197 LEU A C 1
ATOM 1599 O O . LEU A 1 197 ? 5.349 -4.613 -26.485 1.00 95.19 197 LEU A O 1
ATOM 1603 N N . VAL A 1 198 ? 7.507 -5.194 -26.757 1.00 95.00 198 VAL A N 1
ATOM 1604 C CA . VAL A 1 198 ? 7.419 -6.560 -26.239 1.00 95.00 198 VAL A CA 1
ATOM 1605 C C . VAL A 1 198 ? 8.309 -6.699 -25.015 1.00 95.00 198 VAL A C 1
ATOM 1607 O O . VAL A 1 198 ? 9.497 -6.398 -25.088 1.00 95.00 198 VAL A O 1
ATOM 1610 N N . TYR A 1 199 ? 7.761 -7.186 -23.906 1.00 94.25 199 TYR A N 1
ATOM 1611 C CA . TYR A 1 199 ? 8.544 -7.654 -22.767 1.00 94.25 199 TYR A CA 1
ATOM 1612 C C . TYR A 1 199 ? 8.440 -9.176 -22.688 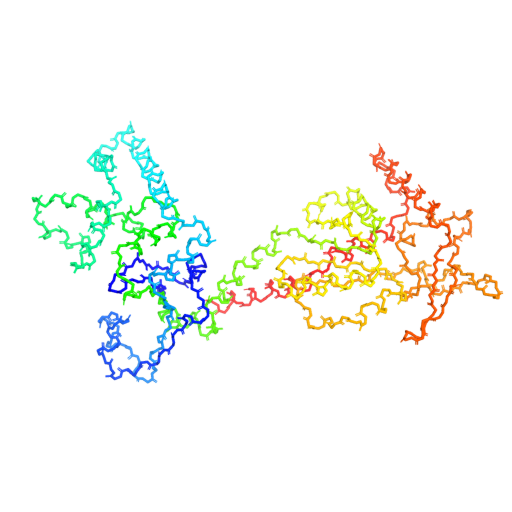1.00 94.25 199 TYR A C 1
ATOM 1614 O O . TYR A 1 199 ? 7.363 -9.729 -22.466 1.00 94.25 199 TYR A O 1
ATOM 1622 N N . ASP A 1 200 ? 9.552 -9.837 -22.980 1.00 91.94 200 ASP A N 1
ATOM 1623 C CA . ASP A 1 200 ? 9.656 -11.275 -23.186 1.00 91.94 200 ASP A CA 1
ATOM 1624 C C . ASP A 1 200 ? 10.154 -11.967 -21.917 1.00 91.94 200 ASP A C 1
ATOM 1626 O O . ASP A 1 200 ? 11.255 -11.671 -21.460 1.00 91.94 200 ASP A O 1
ATOM 1630 N N . MET A 1 201 ? 9.326 -12.846 -21.351 1.00 90.75 201 MET A N 1
ATOM 1631 C CA . MET A 1 201 ? 9.583 -13.625 -20.134 1.00 90.75 201 MET A CA 1
ATOM 1632 C C . MET A 1 201 ? 9.959 -15.078 -20.443 1.00 90.75 201 MET A C 1
ATOM 1634 O O . MET A 1 201 ? 10.089 -15.870 -19.515 1.00 90.75 201 MET A O 1
ATOM 1638 N N . SER A 1 202 ? 10.076 -15.460 -21.719 1.00 89.00 202 SER A N 1
ATOM 1639 C CA . SER A 1 202 ? 10.162 -16.874 -22.109 1.00 89.00 202 SER A CA 1
ATOM 1640 C C . SER A 1 202 ? 11.348 -17.575 -21.446 1.00 89.00 202 SER A C 1
ATOM 1642 O O . SER A 1 202 ? 11.179 -18.641 -20.880 1.00 89.00 202 SER A O 1
ATOM 1644 N N . ASP A 1 203 ? 12.517 -16.933 -21.396 1.00 86.06 203 ASP A N 1
ATOM 1645 C CA . ASP A 1 203 ? 13.716 -17.496 -20.754 1.00 86.06 203 ASP A CA 1
ATOM 1646 C C . ASP A 1 203 ? 13.578 -17.641 -19.221 1.00 86.06 203 ASP A C 1
ATOM 1648 O O . ASP A 1 203 ? 14.202 -18.508 -18.618 1.00 86.06 203 ASP A O 1
ATOM 1652 N N . ILE A 1 204 ? 12.735 -16.827 -18.567 1.00 85.50 204 ILE A N 1
ATOM 1653 C CA . ILE A 1 204 ? 12.420 -16.992 -17.134 1.00 85.50 204 ILE A CA 1
ATOM 1654 C C . ILE A 1 204 ? 11.550 -18.230 -16.915 1.00 85.50 204 ILE A C 1
ATOM 1656 O O . ILE A 1 204 ? 11.795 -18.993 -15.983 1.00 85.50 204 ILE A O 1
ATOM 1660 N N . VAL A 1 205 ? 10.543 -18.419 -17.767 1.00 85.25 205 VAL A N 1
ATOM 1661 C CA . VAL A 1 205 ? 9.618 -19.556 -17.684 1.00 85.25 205 VAL A CA 1
ATOM 1662 C C . VAL A 1 205 ? 10.344 -20.864 -17.998 1.00 85.25 205 VAL A C 1
ATOM 1664 O O . VAL A 1 205 ? 10.230 -21.810 -17.241 1.00 85.25 205 VAL A O 1
ATOM 1667 N N . GLU A 1 206 ? 11.168 -20.888 -19.042 1.00 79.56 206 GLU A N 1
ATOM 1668 C CA . GLU A 1 206 ? 11.872 -22.092 -19.517 1.00 79.56 206 GLU A CA 1
ATOM 1669 C C . GLU A 1 206 ? 12.973 -22.611 -18.587 1.00 79.56 206 GLU A C 1
ATOM 1671 O O . GLU A 1 206 ? 13.426 -23.743 -18.724 1.00 79.56 206 GLU A O 1
ATOM 1676 N N . MET A 1 207 ? 13.441 -21.778 -17.661 1.00 74.06 207 MET A N 1
ATOM 1677 C CA . MET A 1 207 ? 14.447 -22.152 -16.666 1.00 74.06 207 MET A CA 1
ATOM 1678 C C . MET A 1 207 ? 13.801 -22.529 -15.319 1.00 74.06 207 MET A C 1
ATOM 1680 O O . MET A 1 207 ? 14.465 -22.440 -14.287 1.00 74.06 207 MET A O 1
ATOM 1684 N N . ASP A 1 208 ? 12.510 -22.884 -15.327 1.00 66.56 208 ASP A N 1
ATOM 1685 C CA . ASP A 1 208 ? 11.647 -23.228 -14.184 1.00 66.56 208 ASP A CA 1
ATOM 1686 C C . ASP A 1 208 ? 11.549 -22.138 -13.091 1.00 66.56 208 ASP A C 1
ATOM 1688 O O . ASP A 1 208 ? 10.973 -22.353 -12.026 1.00 66.56 208 ASP A O 1
ATOM 1692 N N . TYR A 1 209 ? 12.061 -20.924 -13.331 1.00 57.81 209 TYR A N 1
ATOM 1693 C CA . TYR A 1 209 ? 11.936 -19.802 -12.388 1.00 57.81 209 TYR A CA 1
ATOM 1694 C C . TYR A 1 209 ? 10.534 -19.167 -12.404 1.00 57.81 209 TYR A C 1
ATOM 1696 O O . TYR A 1 209 ? 10.215 -18.369 -11.522 1.00 57.81 209 TYR A O 1
ATOM 1704 N N . GLY A 1 210 ? 9.708 -19.495 -13.404 1.00 57.62 210 GLY A N 1
ATOM 1705 C CA . GLY A 1 210 ? 8.375 -18.925 -13.617 1.00 57.62 210 GLY A CA 1
ATOM 1706 C C . GLY A 1 210 ? 7.235 -19.939 -13.720 1.00 57.62 210 GLY A C 1
ATOM 1707 O O . GLY A 1 210 ? 6.123 -19.529 -14.046 1.00 57.62 210 GLY A O 1
ATOM 1708 N N . ASP A 1 211 ? 7.481 -21.224 -13.457 1.00 60.94 211 ASP A N 1
ATOM 1709 C CA . ASP A 1 211 ? 6.498 -22.304 -13.659 1.00 60.94 211 ASP A CA 1
ATOM 1710 C C . ASP A 1 211 ? 5.237 -22.165 -12.795 1.00 60.94 211 ASP A C 1
ATOM 1712 O O . ASP A 1 211 ? 4.138 -22.510 -13.233 1.00 60.94 211 ASP A O 1
ATOM 1716 N N . ASP A 1 212 ? 5.377 -21.581 -11.604 1.00 65.25 212 ASP A N 1
ATOM 1717 C CA . ASP A 1 212 ? 4.264 -21.302 -10.691 1.00 65.25 212 ASP A CA 1
ATOM 1718 C C . ASP A 1 212 ? 3.648 -19.900 -10.898 1.00 65.25 212 ASP A C 1
ATOM 1720 O O . ASP A 1 212 ? 2.738 -19.500 -10.166 1.00 65.25 212 ASP A O 1
ATOM 1724 N N . ILE A 1 213 ? 4.128 -19.120 -11.880 1.00 72.94 213 ILE A N 1
ATOM 1725 C CA . ILE A 1 213 ? 3.672 -17.744 -12.128 1.00 72.94 213 ILE A CA 1
ATOM 1726 C C . ILE A 1 213 ? 2.644 -17.710 -13.266 1.00 72.94 213 ILE A C 1
ATOM 1728 O O . ILE A 1 213 ? 2.958 -17.562 -14.451 1.00 72.94 213 ILE A O 1
ATOM 1732 N N . ASP A 1 214 ? 1.368 -17.743 -12.882 1.00 76.31 214 ASP A N 1
ATOM 1733 C CA . ASP A 1 214 ? 0.243 -17.638 -13.817 1.00 76.31 214 ASP A CA 1
ATOM 1734 C C . ASP A 1 214 ? 0.147 -16.265 -14.500 1.00 76.31 214 ASP A C 1
ATOM 1736 O O . ASP A 1 214 ? -0.262 -16.183 -15.659 1.00 76.31 214 ASP A O 1
ATOM 1740 N N . ASP A 1 215 ? 0.527 -15.171 -13.836 1.00 84.44 215 ASP A N 1
ATOM 1741 C CA . ASP A 1 215 ? 0.515 -13.815 -14.398 1.00 84.44 215 ASP A CA 1
ATOM 1742 C C . ASP A 1 215 ? 1.631 -12.957 -13.780 1.00 84.44 215 ASP A C 1
ATOM 1744 O O . ASP A 1 215 ? 1.580 -12.556 -12.618 1.00 84.44 215 ASP A O 1
ATOM 1748 N N . PHE A 1 216 ? 2.649 -12.643 -14.583 1.00 88.88 216 PHE A N 1
ATOM 1749 C CA . PHE A 1 216 ? 3.759 -11.782 -14.169 1.00 88.88 216 PHE A CA 1
ATOM 1750 C C . PHE A 1 216 ? 3.344 -10.345 -13.817 1.00 88.88 216 PHE A C 1
ATOM 1752 O O . PHE A 1 216 ? 4.073 -9.685 -13.079 1.00 88.88 216 PHE A O 1
ATOM 1759 N N . VAL A 1 217 ? 2.207 -9.836 -14.309 1.00 90.38 217 VAL A N 1
ATOM 1760 C CA . VAL A 1 217 ? 1.681 -8.534 -13.873 1.00 90.38 217 VAL A CA 1
ATOM 1761 C C . VAL A 1 217 ? 1.172 -8.631 -12.441 1.00 90.38 217 VAL A C 1
ATOM 1763 O O . VAL A 1 217 ? 1.526 -7.784 -11.625 1.00 90.38 217 VAL A O 1
ATOM 1766 N N . GLU A 1 218 ? 0.399 -9.666 -12.115 1.00 85.56 218 GLU A N 1
ATOM 1767 C CA . GLU A 1 218 ? -0.082 -9.902 -10.747 1.00 85.56 218 GLU A CA 1
ATOM 1768 C C . GLU A 1 218 ? 1.080 -10.182 -9.783 1.00 85.56 218 GLU A C 1
ATOM 1770 O O . GLU A 1 218 ? 1.124 -9.631 -8.680 1.00 85.56 218 GLU A O 1
ATOM 1775 N N . TYR A 1 219 ? 2.070 -10.962 -10.222 1.00 86.06 219 TYR A N 1
ATOM 1776 C CA . TYR A 1 219 ? 3.296 -11.203 -9.464 1.00 86.06 219 TYR A CA 1
ATOM 1777 C C . TYR A 1 219 ? 4.070 -9.901 -9.201 1.00 86.06 219 TYR A C 1
ATOM 1779 O O . TYR A 1 219 ? 4.366 -9.581 -8.051 1.00 86.06 219 TYR A O 1
ATOM 1787 N N . ALA A 1 220 ? 4.312 -9.080 -10.230 1.00 87.62 220 ALA A N 1
ATOM 1788 C CA . ALA A 1 220 ? 4.971 -7.782 -10.072 1.00 87.62 220 ALA A CA 1
ATOM 1789 C C . ALA A 1 220 ? 4.185 -6.820 -9.162 1.00 87.62 220 ALA A C 1
ATOM 1791 O O . ALA A 1 220 ? 4.779 -6.075 -8.380 1.00 87.62 220 ALA A O 1
ATOM 1792 N N . GLU A 1 221 ? 2.852 -6.820 -9.246 1.00 83.50 221 GLU A N 1
ATOM 1793 C CA . GLU A 1 221 ? 2.004 -6.053 -8.334 1.00 83.50 221 GLU A CA 1
ATOM 1794 C C . GLU A 1 221 ? 2.123 -6.556 -6.894 1.00 83.50 221 GLU A C 1
ATOM 1796 O O . GLU A 1 221 ? 2.165 -5.736 -5.979 1.00 83.50 221 GLU A O 1
ATOM 1801 N N . THR A 1 222 ? 2.216 -7.869 -6.683 1.00 78.62 222 THR A N 1
ATOM 1802 C CA . THR A 1 222 ? 2.409 -8.478 -5.359 1.00 78.62 222 THR A CA 1
ATOM 1803 C C . THR A 1 222 ? 3.741 -8.049 -4.751 1.00 78.62 222 THR A C 1
ATOM 1805 O O . THR A 1 222 ? 3.730 -7.490 -3.656 1.00 78.62 222 THR A O 1
ATOM 1808 N N . LEU A 1 223 ? 4.843 -8.142 -5.509 1.00 79.00 223 LEU A N 1
ATOM 1809 C CA . LEU A 1 223 ? 6.170 -7.677 -5.079 1.00 79.00 223 LEU A CA 1
ATOM 1810 C C . LEU A 1 223 ? 6.153 -6.212 -4.606 1.00 79.00 223 LEU A C 1
ATOM 1812 O O . LEU A 1 223 ? 6.750 -5.862 -3.594 1.00 79.00 223 LEU A O 1
ATOM 1816 N N . ILE A 1 224 ? 5.435 -5.334 -5.317 1.00 78.69 224 ILE A N 1
ATOM 1817 C CA . ILE A 1 224 ? 5.312 -3.919 -4.930 1.00 78.69 224 ILE A CA 1
ATOM 1818 C C . ILE A 1 224 ? 4.383 -3.746 -3.716 1.00 78.69 224 ILE A C 1
ATOM 1820 O O . ILE A 1 224 ? 4.629 -2.901 -2.849 1.00 78.69 224 ILE A O 1
ATOM 1824 N N . ASN A 1 225 ? 3.271 -4.481 -3.681 1.00 75.31 225 ASN A N 1
ATOM 1825 C CA . ASN A 1 225 ? 2.218 -4.304 -2.687 1.00 75.31 225 ASN A CA 1
ATOM 1826 C C . ASN A 1 225 ? 2.597 -4.863 -1.315 1.00 75.31 225 ASN A C 1
ATOM 1828 O O . ASN A 1 225 ? 2.195 -4.268 -0.318 1.00 75.31 225 ASN A O 1
ATOM 1832 N N . GLU A 1 226 ? 3.335 -5.967 -1.238 1.00 70.88 226 GLU A N 1
ATOM 1833 C CA . GLU A 1 226 ? 3.763 -6.566 0.033 1.00 70.88 226 GLU A CA 1
ATOM 1834 C C . GLU A 1 226 ? 4.703 -5.625 0.792 1.00 70.88 226 GLU A C 1
ATOM 1836 O O . GLU A 1 226 ? 4.416 -5.250 1.934 1.00 70.88 226 GLU A O 1
ATOM 1841 N N . ASP A 1 227 ? 5.724 -5.105 0.109 1.00 71.69 227 ASP A N 1
ATOM 1842 C CA . ASP A 1 227 ? 6.606 -4.063 0.642 1.00 71.69 227 ASP A CA 1
ATOM 1843 C C . ASP A 1 227 ? 5.814 -2.822 1.068 1.00 71.69 227 ASP A C 1
ATOM 1845 O O . ASP A 1 227 ? 5.993 -2.284 2.167 1.00 71.69 227 ASP A O 1
ATOM 1849 N N . PHE A 1 228 ? 4.887 -2.370 0.218 1.00 74.12 228 PHE A N 1
ATOM 1850 C CA . PHE A 1 228 ? 4.022 -1.236 0.530 1.00 74.12 228 PHE A CA 1
ATOM 1851 C C . PHE A 1 228 ? 3.176 -1.495 1.787 1.00 74.12 228 PHE A C 1
ATOM 1853 O O . PHE A 1 228 ? 3.080 -0.635 2.662 1.00 74.12 228 PHE A O 1
ATOM 1860 N N . LEU A 1 229 ? 2.581 -2.677 1.922 1.00 71.44 229 LEU A N 1
ATOM 1861 C CA . LEU A 1 229 ? 1.742 -3.051 3.058 1.00 71.44 229 LEU A CA 1
ATOM 1862 C C . LEU A 1 229 ? 2.508 -3.078 4.382 1.00 71.44 229 LEU A C 1
ATOM 1864 O O . LEU A 1 229 ? 1.896 -2.800 5.415 1.00 71.44 229 LEU A O 1
ATOM 1868 N N . LEU A 1 230 ? 3.800 -3.413 4.365 1.00 69.50 230 LEU A N 1
ATOM 1869 C CA . LEU A 1 230 ? 4.650 -3.475 5.557 1.00 69.50 230 LEU A CA 1
ATOM 1870 C C . LEU A 1 230 ? 5.117 -2.093 6.030 1.00 69.50 230 LEU A C 1
ATOM 1872 O O . LEU A 1 230 ? 5.256 -1.867 7.233 1.00 69.50 230 LEU A O 1
ATOM 1876 N N . VAL A 1 231 ? 5.339 -1.151 5.108 1.00 75.75 231 VAL A N 1
ATOM 1877 C CA . VAL A 1 231 ? 5.864 0.185 5.452 1.00 75.75 231 VAL A CA 1
ATOM 1878 C C . VAL A 1 231 ? 4.780 1.229 5.729 1.00 75.75 231 VAL A C 1
ATOM 1880 O O . VAL A 1 231 ? 5.072 2.288 6.292 1.00 75.75 231 VAL A O 1
ATOM 1883 N N . GLN A 1 232 ? 3.535 0.980 5.319 1.00 83.69 232 GLN A N 1
ATOM 1884 C CA . GLN A 1 232 ? 2.441 1.939 5.476 1.00 83.69 232 GLN A CA 1
ATOM 1885 C C . GLN A 1 232 ? 1.776 1.881 6.853 1.00 83.69 232 GLN A C 1
ATOM 1887 O O . GLN A 1 232 ? 1.750 0.866 7.544 1.00 83.69 232 GLN A O 1
ATOM 1892 N N . ARG A 1 233 ? 1.166 3.007 7.235 1.00 91.88 233 ARG A N 1
ATOM 1893 C CA . ARG A 1 233 ? 0.392 3.116 8.477 1.00 91.88 233 ARG A CA 1
ATOM 1894 C C . ARG A 1 233 ? -0.890 2.292 8.393 1.00 91.88 233 ARG A C 1
ATOM 1896 O O . ARG A 1 233 ? -1.599 2.345 7.390 1.00 91.88 233 ARG A O 1
ATOM 1903 N N . VAL A 1 234 ? -1.255 1.644 9.494 1.00 95.06 234 VAL A N 1
ATOM 1904 C CA . VAL A 1 234 ? -2.573 1.025 9.662 1.00 95.06 234 VAL A CA 1
ATOM 1905 C C . VAL A 1 234 ? -3.621 2.120 9.837 1.00 95.06 234 VAL A C 1
ATOM 1907 O O . VAL A 1 234 ? -3.567 2.900 10.789 1.00 95.06 234 VAL A O 1
ATOM 1910 N N . ILE A 1 235 ? -4.597 2.181 8.936 1.00 95.69 235 ILE A N 1
ATOM 1911 C CA . ILE A 1 235 ? -5.735 3.093 9.037 1.00 95.69 235 ILE A CA 1
ATOM 1912 C C . ILE A 1 235 ? -6.726 2.522 10.051 1.00 95.69 235 ILE A C 1
ATOM 1914 O O . ILE A 1 235 ? -7.305 1.463 9.829 1.00 95.69 235 ILE A O 1
ATOM 1918 N N . VAL A 1 236 ? -6.948 3.231 11.156 1.00 97.00 236 VAL A N 1
ATOM 1919 C CA . VAL A 1 236 ? -7.886 2.830 12.210 1.00 97.00 236 VAL A CA 1
ATOM 1920 C C . VAL A 1 236 ? -9.205 3.571 12.027 1.00 97.00 236 VAL A C 1
ATOM 1922 O O . VAL A 1 236 ? -9.240 4.805 12.020 1.00 97.00 236 VAL A O 1
ATOM 1925 N N . LEU A 1 237 ? -10.288 2.813 11.900 1.00 95.81 237 LEU A N 1
ATOM 1926 C CA . LEU A 1 237 ? -11.661 3.297 11.841 1.00 95.81 237 LEU A CA 1
ATOM 1927 C C . LEU A 1 237 ? -12.351 2.986 13.175 1.00 95.81 237 LEU A C 1
ATOM 1929 O O . LEU A 1 237 ? -12.230 1.874 13.681 1.00 95.81 237 LEU A O 1
ATOM 1933 N N . THR A 1 238 ? -13.083 3.948 13.730 1.00 94.25 238 THR A N 1
ATOM 1934 C CA . THR A 1 238 ? -13.843 3.806 14.984 1.00 94.25 238 THR A CA 1
ATOM 1935 C C . THR A 1 238 ? -15.303 4.192 14.766 1.00 94.25 238 THR A C 1
ATOM 1937 O O . THR A 1 238 ? -15.619 4.866 13.784 1.00 94.25 238 THR A O 1
ATOM 1940 N N . GLU A 1 239 ? -16.202 3.799 15.669 1.00 91.25 239 GLU A N 1
ATOM 1941 C CA . GLU A 1 239 ? -17.623 4.156 15.571 1.00 91.25 239 GLU A CA 1
ATOM 1942 C C . GLU A 1 239 ? -17.876 5.646 15.827 1.00 91.25 239 GLU A C 1
ATOM 1944 O O . GLU A 1 239 ? -18.694 6.272 15.142 1.00 91.25 239 GLU A O 1
ATOM 1949 N N . GLY A 1 240 ? -17.169 6.216 16.806 1.00 89.06 240 GLY A N 1
ATOM 1950 C CA . GLY A 1 240 ? -17.359 7.581 17.271 1.00 89.06 240 GLY A CA 1
ATOM 1951 C C . GLY A 1 240 ? -16.104 8.453 17.240 1.00 89.06 240 GLY A C 1
ATOM 1952 O O . GLY A 1 240 ? -14.957 7.998 17.206 1.00 89.06 240 GLY A O 1
ATOM 1953 N N . VAL A 1 241 ? -16.339 9.769 17.300 1.00 90.12 241 VAL A N 1
ATOM 1954 C CA . VAL A 1 241 ? -15.284 10.788 17.440 1.00 90.12 241 VAL A CA 1
ATOM 1955 C C . VAL A 1 241 ? -14.600 10.690 18.805 1.00 90.12 241 VAL A C 1
ATOM 1957 O O . VAL A 1 241 ? -13.388 10.910 18.891 1.00 90.12 241 VAL A O 1
ATOM 1960 N N . THR A 1 242 ? -15.364 10.360 19.851 1.00 91.56 242 THR A N 1
ATOM 1961 C CA . THR A 1 242 ? -14.841 10.130 21.202 1.00 91.56 242 THR A CA 1
ATOM 1962 C C . THR A 1 242 ? -13.854 8.975 21.196 1.00 91.56 242 THR A C 1
ATOM 1964 O O . THR A 1 242 ? -12.734 9.146 21.676 1.00 91.56 242 THR A O 1
ATOM 1967 N N . ASP A 1 243 ? -14.207 7.854 20.564 1.00 94.19 243 ASP A N 1
ATOM 1968 C CA . ASP A 1 243 ? -13.371 6.658 20.595 1.00 94.19 243 ASP A CA 1
ATOM 1969 C C . ASP A 1 243 ? -12.032 6.904 19.938 1.00 94.19 243 ASP A C 1
ATOM 1971 O O . ASP A 1 243 ? -10.975 6.655 20.513 1.00 94.19 243 ASP A O 1
ATOM 1975 N N . ARG A 1 244 ? -12.078 7.533 18.767 1.00 94.69 244 ARG A N 1
ATOM 1976 C CA . ARG A 1 244 ? -10.893 8.006 18.071 1.00 94.69 244 ARG A CA 1
ATOM 1977 C C . ARG A 1 244 ? -10.015 8.883 18.961 1.00 94.69 244 ARG A C 1
ATOM 1979 O O . ARG A 1 244 ? -8.802 8.689 19.009 1.00 94.69 244 ARG A O 1
ATOM 1986 N N . LYS A 1 245 ? -10.608 9.885 19.624 1.00 95.38 245 LYS A N 1
ATOM 1987 C CA . LYS A 1 245 ? -9.878 10.844 20.466 1.00 95.38 245 LYS A CA 1
ATOM 1988 C C . LYS A 1 245 ? -9.166 10.115 21.604 1.00 95.38 245 LYS A C 1
ATOM 1990 O O . LYS A 1 245 ? -7.978 10.347 21.826 1.00 95.38 245 LYS A O 1
ATOM 1995 N N . PHE A 1 246 ? -9.894 9.264 22.315 1.00 97.38 246 PHE A N 1
ATOM 1996 C CA . PHE A 1 246 ? -9.408 8.577 23.503 1.00 97.38 246 PHE A CA 1
ATOM 1997 C C . PHE A 1 246 ? -8.394 7.497 23.154 1.00 97.38 246 PHE A C 1
ATOM 1999 O O . PHE A 1 246 ? -7.286 7.552 23.675 1.00 97.38 246 PHE A O 1
ATOM 2006 N N . LEU A 1 247 ? -8.684 6.618 22.192 1.00 97.81 247 LEU A N 1
ATOM 2007 C CA . LEU A 1 247 ? -7.738 5.588 21.758 1.00 97.81 247 LEU A CA 1
ATOM 2008 C C . LEU A 1 247 ? -6.439 6.193 21.218 1.00 97.81 247 LEU A C 1
ATOM 2010 O O . LEU A 1 247 ? -5.358 5.729 21.573 1.00 97.81 247 LEU A O 1
ATOM 2014 N N . LYS A 1 248 ? -6.512 7.272 20.424 1.00 97.06 248 LYS A N 1
ATOM 2015 C CA . LYS A 1 248 ? -5.314 7.946 19.903 1.00 97.06 248 LYS A CA 1
ATOM 2016 C C . LYS A 1 248 ? -4.452 8.547 21.016 1.00 97.06 248 LYS A C 1
ATOM 2018 O O . LYS A 1 248 ? -3.232 8.393 20.983 1.00 97.06 248 LYS A O 1
ATOM 2023 N N . ARG A 1 249 ? -5.057 9.235 21.991 1.00 97.50 249 ARG A N 1
ATOM 2024 C CA . ARG A 1 249 ? -4.316 9.820 23.126 1.00 97.50 249 ARG A CA 1
ATOM 2025 C C . ARG A 1 249 ? -3.750 8.747 24.046 1.00 97.50 249 ARG A C 1
ATOM 2027 O O . ARG A 1 249 ? -2.584 8.821 24.414 1.00 97.50 249 ARG A O 1
ATOM 2034 N N . SER A 1 250 ? -4.538 7.721 24.348 1.00 98.00 250 SER A N 1
ATOM 2035 C CA . SER A 1 250 ? -4.093 6.576 25.133 1.00 98.00 250 SER A CA 1
ATOM 2036 C C . SER A 1 250 ? -2.938 5.828 24.477 1.00 98.00 250 SER A C 1
ATOM 2038 O O . SER A 1 250 ? -1.980 5.496 25.167 1.00 98.00 250 SER A O 1
ATOM 2040 N N . LEU A 1 251 ? -2.974 5.610 23.158 1.00 98.06 251 LEU A N 1
ATOM 2041 C CA . LEU A 1 251 ? -1.846 5.035 22.422 1.00 98.06 251 LEU A CA 1
ATOM 2042 C C . LEU A 1 251 ? -0.593 5.912 22.563 1.00 98.06 251 LEU A C 1
ATOM 2044 O O . LEU A 1 251 ? 0.486 5.389 22.823 1.00 98.06 251 LEU A O 1
ATOM 2048 N N . GLY A 1 252 ? -0.751 7.236 22.459 1.00 97.12 252 GLY A N 1
ATOM 2049 C CA . GLY A 1 252 ? 0.333 8.202 22.648 1.00 97.12 252 GLY A CA 1
ATOM 2050 C C . GLY A 1 252 ? 0.968 8.188 24.033 1.00 97.12 252 GLY A C 1
ATOM 2051 O O . GLY A 1 252 ? 2.172 8.398 24.142 1.00 97.12 252 GLY A O 1
ATOM 2052 N N . LEU A 1 253 ? 0.188 7.896 25.071 1.00 96.94 253 LEU A N 1
ATOM 2053 C CA . LEU A 1 253 ? 0.688 7.803 26.441 1.00 96.94 253 LEU A CA 1
ATOM 2054 C C . LEU A 1 253 ? 1.293 6.434 26.752 1.00 96.94 253 LEU A C 1
ATOM 2056 O O . LEU A 1 253 ? 2.393 6.350 27.288 1.00 96.94 253 LEU A O 1
ATOM 2060 N N . LEU A 1 254 ? 0.578 5.357 26.423 1.00 96.81 254 LEU A N 1
ATOM 2061 C CA . LEU A 1 254 ? 0.927 3.998 26.842 1.00 96.81 254 LEU A CA 1
ATOM 2062 C C . LEU A 1 254 ? 1.971 3.345 25.929 1.00 96.81 254 LEU A C 1
ATOM 2064 O O . LEU A 1 254 ? 2.775 2.540 26.396 1.00 96.81 254 LEU A O 1
ATOM 2068 N N . TYR A 1 255 ? 1.967 3.684 24.636 1.00 96.81 255 TYR A N 1
ATOM 2069 C CA . TYR A 1 255 ? 2.879 3.131 23.633 1.00 96.81 255 TYR A CA 1
ATOM 2070 C C . TYR A 1 255 ? 3.347 4.221 22.645 1.00 96.81 255 TYR A C 1
ATOM 2072 O O . TYR A 1 255 ? 3.117 4.099 21.439 1.00 96.81 255 TYR A O 1
ATOM 2080 N N . PRO A 1 256 ? 4.043 5.280 23.112 1.00 96.12 256 PRO A N 1
ATOM 2081 C CA . PRO A 1 256 ? 4.438 6.421 22.274 1.00 96.12 256 PRO A CA 1
ATOM 2082 C C . PRO A 1 256 ? 5.241 6.019 21.027 1.00 96.12 256 PRO A C 1
ATOM 2084 O O . PRO A 1 256 ? 5.089 6.615 19.966 1.00 96.12 256 PRO A O 1
ATOM 2087 N N . HIS A 1 257 ? 6.051 4.962 21.133 1.00 96.50 257 HIS A N 1
ATOM 2088 C CA . HIS A 1 257 ? 6.869 4.420 20.045 1.00 96.50 257 HIS A CA 1
ATOM 2089 C C . HIS A 1 257 ? 6.064 3.737 18.923 1.00 96.50 257 HIS A C 1
ATOM 2091 O O . HIS A 1 257 ? 6.632 3.438 17.877 1.00 96.50 257 HIS A O 1
ATOM 2097 N N . LEU A 1 258 ? 4.764 3.481 19.123 1.00 96.06 258 LEU A N 1
ATOM 2098 C CA . LEU A 1 258 ? 3.890 2.835 18.136 1.00 96.06 258 LEU A CA 1
ATOM 2099 C C . LEU A 1 258 ? 2.928 3.807 17.442 1.00 96.06 258 LEU A C 1
ATOM 2101 O O . LEU A 1 258 ? 2.288 3.427 16.467 1.00 96.06 258 LEU A O 1
ATOM 2105 N N . VAL A 1 259 ? 2.814 5.052 17.911 1.00 95.31 259 VAL A N 1
ATOM 2106 C CA . VAL A 1 259 ? 1.803 6.013 17.429 1.00 95.31 259 VAL A CA 1
ATOM 2107 C C . VAL A 1 259 ? 1.885 6.233 15.923 1.00 95.31 259 VAL A C 1
ATOM 2109 O O . VAL A 1 259 ? 0.860 6.236 15.247 1.00 95.31 259 VAL A O 1
ATOM 2112 N N . ASP A 1 260 ? 3.098 6.388 15.392 1.00 94.19 260 ASP A N 1
ATOM 2113 C CA . ASP A 1 260 ? 3.317 6.704 13.981 1.00 94.19 260 ASP A CA 1
ATOM 2114 C C . ASP A 1 260 ? 3.048 5.536 13.025 1.00 94.19 260 ASP A C 1
ATOM 2116 O O . ASP A 1 260 ? 3.036 5.760 11.815 1.00 94.19 260 ASP A O 1
ATOM 2120 N N . TYR A 1 261 ? 2.773 4.333 13.542 1.00 94.50 261 TYR A N 1
ATOM 2121 C CA . TYR A 1 261 ? 2.317 3.184 12.754 1.00 94.50 261 TYR A CA 1
ATOM 2122 C C . TYR A 1 261 ? 0.797 3.172 12.549 1.00 94.50 261 TYR A C 1
ATOM 2124 O O . TYR A 1 261 ? 0.305 2.416 11.715 1.00 94.50 261 TYR A O 1
ATOM 2132 N N . PHE A 1 262 ? 0.042 4.019 13.259 1.00 96.31 262 PHE A N 1
ATOM 2133 C CA . PHE A 1 262 ? -1.416 4.080 13.157 1.00 96.31 262 PHE A CA 1
ATOM 2134 C C . PHE A 1 262 ? -1.895 5.444 12.655 1.00 96.31 262 PHE A C 1
ATOM 2136 O O . PHE A 1 262 ? -1.496 6.508 13.130 1.00 96.31 262 PHE A O 1
ATOM 2143 N N . HIS A 1 263 ? -2.833 5.421 11.715 1.00 95.31 263 HIS A N 1
ATOM 2144 C CA . HIS A 1 263 ? -3.550 6.593 11.242 1.00 95.31 263 HIS A CA 1
ATOM 2145 C C . HIS A 1 263 ? -5.033 6.483 11.601 1.00 95.31 263 HIS A C 1
ATOM 2147 O O . HIS A 1 263 ? -5.803 5.799 10.937 1.00 95.31 263 HIS A O 1
ATOM 2153 N N . PHE A 1 264 ? -5.452 7.184 12.651 1.00 94.69 264 PHE A N 1
ATOM 2154 C CA . PHE A 1 264 ? -6.863 7.271 13.025 1.00 94.69 264 PHE A CA 1
ATOM 2155 C C . PHE A 1 264 ? -7.637 8.158 12.044 1.00 94.69 264 PHE A C 1
ATOM 2157 O O . PHE A 1 264 ? -7.413 9.373 11.999 1.00 94.69 264 PHE A O 1
ATOM 2164 N N . PHE A 1 265 ? -8.557 7.554 11.294 1.00 90.38 265 PHE A N 1
ATOM 2165 C CA . PHE A 1 265 ? -9.331 8.219 10.249 1.00 90.38 265 PHE A CA 1
ATOM 2166 C C . PHE A 1 265 ? -10.248 9.312 10.823 1.00 90.38 265 PHE A C 1
ATOM 2168 O O . PHE A 1 265 ? -10.834 9.151 11.897 1.00 90.38 265 PHE A O 1
ATOM 2175 N N . ASP A 1 266 ? -10.366 10.451 10.131 1.00 82.88 266 ASP A N 1
ATOM 2176 C CA . ASP A 1 266 ? -11.196 11.574 10.581 1.00 82.88 266 ASP A CA 1
ATOM 2177 C C . ASP A 1 266 ? -12.594 11.572 9.957 1.00 82.88 266 ASP A C 1
ATOM 2179 O O . ASP A 1 266 ? -12.766 11.758 8.755 1.00 82.88 266 ASP A O 1
ATOM 2183 N N . PHE A 1 267 ? -13.602 11.429 10.816 1.00 68.06 267 PHE A N 1
ATOM 2184 C CA . PHE A 1 267 ? -15.017 11.482 10.459 1.00 68.06 267 PHE A CA 1
ATOM 2185 C C . PHE A 1 267 ? -15.611 12.897 10.490 1.00 68.06 267 PHE A C 1
ATOM 2187 O O . PHE A 1 267 ? -16.801 13.040 10.225 1.00 68.06 267 PHE A O 1
ATOM 2194 N N . SER A 1 268 ? -14.830 13.943 10.793 1.00 58.38 268 SER A N 1
ATOM 2195 C CA . SER A 1 268 ? -15.310 15.326 10.983 1.00 58.38 268 SER A CA 1
ATOM 2196 C C . SER A 1 268 ? -16.125 15.908 9.815 1.00 58.38 268 SER A C 1
ATOM 2198 O O . SER A 1 268 ? -16.861 16.876 10.003 1.00 58.38 268 SER A O 1
ATOM 2200 N N . HIS A 1 269 ? -16.057 15.299 8.629 1.00 55.19 269 HIS A N 1
ATOM 2201 C CA . HIS A 1 269 ? -16.822 15.688 7.442 1.00 55.19 269 HIS A CA 1
ATOM 2202 C C . HIS A 1 269 ? -18.058 14.811 7.140 1.00 55.19 269 HIS A C 1
ATOM 2204 O O . HIS A 1 269 ? -18.730 15.057 6.138 1.00 55.19 269 HIS A O 1
ATOM 2210 N N . ARG A 1 270 ? -18.389 13.798 7.959 1.00 58.53 270 ARG A N 1
ATOM 2211 C CA . ARG A 1 270 ? -19.550 12.902 7.758 1.00 58.53 270 ARG A CA 1
ATOM 2212 C C . ARG A 1 270 ? -20.691 13.182 8.742 1.00 58.53 270 ARG A C 1
ATOM 2214 O O . ARG A 1 270 ? -20.471 13.597 9.872 1.00 58.53 270 ARG A O 1
ATOM 2221 N N . VAL A 1 271 ? -21.926 12.928 8.298 1.00 46.25 271 VAL A N 1
ATOM 2222 C CA . VAL A 1 271 ? -23.183 13.270 9.006 1.00 46.25 271 VAL A CA 1
ATOM 2223 C C . VAL A 1 271 ? -23.702 12.121 9.899 1.00 46.25 271 VAL A C 1
ATOM 2225 O O . VAL A 1 271 ? -24.793 12.203 10.451 1.00 46.25 271 VAL A O 1
ATOM 2228 N N . GLY A 1 272 ? -22.931 11.051 10.102 1.00 56.69 272 GLY A N 1
ATOM 2229 C CA . GLY A 1 272 ? -23.343 9.911 10.926 1.00 56.69 272 GLY A CA 1
ATOM 2230 C C . GLY A 1 272 ? -22.156 9.206 11.573 1.00 56.69 272 GLY A C 1
ATOM 2231 O O . GLY A 1 272 ? -21.096 9.102 10.962 1.00 56.69 272 GLY A O 1
ATOM 2232 N N . GLY A 1 273 ? -22.346 8.757 12.813 1.00 71.56 273 GLY A N 1
ATOM 2233 C CA . GLY A 1 273 ? -21.450 7.852 13.536 1.00 71.56 273 GLY A CA 1
ATOM 2234 C C . GLY A 1 273 ? -22.184 6.567 13.928 1.00 71.56 273 GLY A C 1
ATOM 2235 O O . GLY A 1 273 ? -23.387 6.435 13.683 1.00 71.56 273 GLY A O 1
ATOM 2236 N N . GLY A 1 274 ? -21.461 5.636 14.545 1.00 86.56 274 GLY A N 1
ATOM 2237 C CA . GLY A 1 274 ? -21.987 4.356 15.019 1.00 86.56 274 GLY A CA 1
ATOM 2238 C C . GLY A 1 274 ? -21.738 3.178 14.073 1.00 86.56 274 GLY A C 1
ATOM 2239 O O . GLY A 1 274 ? -21.420 3.340 12.890 1.00 86.56 274 GLY A O 1
ATOM 2240 N N . ALA A 1 275 ? -21.940 1.974 14.602 1.00 90.31 275 ALA A N 1
ATOM 2241 C CA . ALA A 1 275 ? -21.641 0.697 13.963 1.00 90.31 275 ALA A CA 1
ATOM 2242 C C . ALA A 1 275 ? -22.134 0.548 12.513 1.00 90.31 275 ALA A C 1
ATOM 2244 O O . ALA A 1 275 ? -21.429 0.025 11.650 1.00 90.31 275 ALA A O 1
ATOM 2245 N N . GLY A 1 276 ? -23.353 1.005 12.205 1.00 91.56 276 GLY A N 1
ATOM 2246 C CA . GLY A 1 276 ? -23.919 0.878 10.858 1.00 91.56 276 GLY A CA 1
ATOM 2247 C C . GLY A 1 276 ? -23.136 1.656 9.794 1.00 91.56 276 GLY A C 1
ATOM 2248 O O . GLY A 1 276 ? -22.897 1.136 8.703 1.00 91.56 276 GLY A O 1
ATOM 2249 N N . GLU A 1 277 ? -22.715 2.881 10.115 1.00 90.50 277 GLU A N 1
ATOM 2250 C CA . GLU A 1 277 ? -21.924 3.718 9.207 1.00 90.50 277 GLU A CA 1
ATOM 2251 C C . GLU A 1 277 ? -20.498 3.178 9.068 1.00 90.50 277 GLU A C 1
ATOM 2253 O O . GLU A 1 277 ? -19.970 3.110 7.956 1.00 90.50 277 GLU A O 1
ATOM 2258 N N . LEU A 1 278 ? -19.908 2.701 10.167 1.00 93.06 278 LEU A N 1
ATOM 2259 C CA . LEU A 1 278 ? -18.602 2.048 10.140 1.00 93.06 278 LEU A CA 1
ATOM 2260 C C . LEU A 1 278 ? -18.607 0.805 9.233 1.00 93.06 278 LEU A C 1
ATOM 2262 O O . LEU A 1 278 ? -17.726 0.653 8.387 1.00 93.06 278 LEU A O 1
ATOM 2266 N N . ALA A 1 279 ? -19.637 -0.042 9.322 1.00 94.12 279 ALA A N 1
ATOM 2267 C CA . ALA A 1 279 ? -19.787 -1.202 8.442 1.00 94.12 279 ALA A CA 1
ATOM 2268 C C . ALA A 1 279 ? -19.938 -0.802 6.960 1.00 94.12 279 ALA A C 1
ATOM 2270 O O . ALA A 1 279 ? -19.361 -1.436 6.074 1.00 94.12 279 ALA A O 1
ATOM 2271 N N . ASN A 1 280 ? -20.673 0.275 6.665 1.00 91.94 280 ASN A N 1
ATOM 2272 C CA . ASN A 1 280 ? -20.767 0.796 5.299 1.00 91.94 280 ASN A CA 1
ATOM 2273 C C . ASN A 1 280 ? -19.416 1.299 4.781 1.00 91.94 280 ASN A C 1
ATOM 2275 O O . ASN A 1 280 ? -19.098 1.085 3.611 1.00 91.94 280 ASN A O 1
ATOM 2279 N N . LEU A 1 281 ? -18.613 1.925 5.641 1.00 91.50 281 LEU A N 1
ATOM 2280 C CA . LEU A 1 281 ? -17.276 2.385 5.291 1.00 91.50 281 LEU A CA 1
ATOM 2281 C C . LEU A 1 281 ? -16.324 1.220 4.999 1.00 91.50 281 LEU A C 1
ATOM 2283 O O . LEU A 1 281 ? -15.628 1.257 3.988 1.00 91.50 281 LEU A O 1
ATOM 2287 N N . VAL A 1 282 ? -16.350 0.166 5.817 1.00 94.56 282 VAL A N 1
ATOM 2288 C CA . VAL A 1 282 ? -15.606 -1.077 5.550 1.00 94.56 282 VAL A CA 1
ATOM 2289 C C . VAL A 1 282 ? -15.974 -1.638 4.174 1.00 94.56 282 VAL A C 1
ATOM 2291 O O . VAL A 1 282 ? -15.090 -1.926 3.370 1.00 94.56 282 VAL A O 1
ATOM 2294 N N . ARG A 1 283 ? -17.275 -1.713 3.854 1.00 93.44 283 ARG A N 1
ATOM 2295 C CA . ARG A 1 283 ? -17.744 -2.177 2.539 1.00 93.44 283 ARG A CA 1
ATOM 2296 C C . ARG A 1 283 ? -17.253 -1.282 1.401 1.00 93.44 283 ARG A C 1
ATOM 2298 O O . ARG A 1 283 ? -16.872 -1.795 0.356 1.00 93.44 283 ARG A O 1
ATOM 2305 N N . ALA A 1 284 ? -17.264 0.036 1.592 1.00 92.12 284 ALA A N 1
ATOM 2306 C CA . ALA A 1 284 ? -16.784 0.984 0.592 1.00 92.12 284 ALA A CA 1
ATOM 2307 C C . ALA A 1 284 ? -15.279 0.824 0.330 1.00 92.12 284 ALA A C 1
ATOM 2309 O O . ALA A 1 284 ? -14.872 0.819 -0.826 1.00 92.12 284 ALA A O 1
ATOM 2310 N N . PHE A 1 285 ? -14.467 0.645 1.377 1.00 93.06 285 PHE A N 1
ATOM 2311 C CA . PHE A 1 285 ? -13.031 0.406 1.231 1.00 93.06 285 PHE A CA 1
ATOM 2312 C C . PHE A 1 285 ? -12.718 -0.922 0.540 1.00 93.06 285 PHE A C 1
ATOM 2314 O O . PHE A 1 285 ? -11.863 -0.949 -0.342 1.00 93.06 285 PHE A O 1
ATOM 2321 N N . ALA A 1 286 ? -13.443 -1.990 0.885 1.00 93.06 286 ALA A N 1
ATOM 2322 C CA . ALA A 1 286 ? -13.313 -3.281 0.215 1.00 93.06 286 ALA A CA 1
ATOM 2323 C C . ALA A 1 286 ? -13.710 -3.192 -1.270 1.00 93.06 286 ALA A C 1
ATOM 2325 O O . ALA A 1 286 ? -12.975 -3.651 -2.136 1.00 93.06 286 ALA A O 1
ATOM 2326 N N . ALA A 1 287 ? -14.842 -2.550 -1.580 1.00 91.94 287 ALA A N 1
ATOM 2327 C CA . ALA A 1 287 ? -15.324 -2.397 -2.955 1.00 91.94 287 ALA A CA 1
ATOM 2328 C C . ALA A 1 287 ? -14.432 -1.488 -3.819 1.00 91.94 287 ALA A C 1
ATOM 2330 O O . ALA A 1 287 ? -14.413 -1.633 -5.038 1.00 91.94 287 ALA A O 1
ATOM 2331 N N . ALA A 1 288 ? -13.718 -0.547 -3.199 1.00 91.19 288 ALA A N 1
ATOM 2332 C CA . ALA A 1 288 ? -12.762 0.331 -3.867 1.00 91.19 288 ALA A CA 1
ATOM 2333 C C . ALA A 1 288 ? -11.362 -0.295 -4.026 1.00 91.19 288 ALA A C 1
ATOM 2335 O O . ALA A 1 288 ? -10.466 0.396 -4.504 1.00 91.19 288 ALA A O 1
ATOM 2336 N N . ASP A 1 289 ? -11.172 -1.554 -3.608 1.00 88.19 289 ASP A N 1
ATOM 2337 C CA . ASP A 1 289 ? -9.896 -2.282 -3.654 1.00 88.19 289 ASP A CA 1
ATOM 2338 C C . ASP A 1 289 ? -8.723 -1.487 -3.042 1.00 88.19 289 ASP A C 1
ATOM 2340 O O . ASP A 1 289 ? -7.617 -1.390 -3.580 1.00 88.19 289 ASP A O 1
ATOM 2344 N N . VAL A 1 290 ? -8.980 -0.846 -1.895 1.00 88.81 290 VAL A N 1
ATOM 2345 C CA . VAL A 1 290 ? -7.949 -0.070 -1.202 1.00 88.81 290 VAL A CA 1
ATOM 2346 C C . VAL A 1 290 ? -6.909 -1.012 -0.615 1.00 88.81 290 VAL A C 1
ATOM 2348 O O . VAL A 1 290 ? -7.224 -1.822 0.250 1.00 88.81 290 VAL A O 1
ATOM 2351 N N . LYS A 1 291 ? -5.649 -0.837 -1.027 1.00 86.31 291 LYS A N 1
ATOM 2352 C CA . LYS A 1 291 ? -4.520 -1.667 -0.582 1.00 86.31 291 LYS A CA 1
ATOM 2353 C C . LYS A 1 291 ? -3.983 -1.329 0.812 1.00 86.31 291 LYS A C 1
ATOM 2355 O O . LYS A 1 291 ? -3.180 -2.074 1.335 1.00 86.31 291 LYS A O 1
ATOM 2360 N N . HIS A 1 292 ? -4.388 -0.227 1.445 1.00 89.94 292 HIS A N 1
ATOM 2361 C CA . HIS A 1 292 ? -3.905 0.115 2.794 1.00 89.94 292 HIS A CA 1
ATOM 2362 C C . HIS A 1 292 ? -4.421 -0.882 3.839 1.00 89.94 292 HIS A C 1
ATOM 2364 O O . HIS A 1 292 ? -5.545 -1.369 3.720 1.00 89.94 292 HIS A O 1
ATOM 2370 N N . ARG A 1 293 ? -3.654 -1.124 4.910 1.00 93.06 293 ARG A N 1
ATOM 2371 C CA . ARG A 1 293 ? -4.161 -1.868 6.073 1.00 93.06 293 ARG A CA 1
ATOM 2372 C C . ARG A 1 293 ? -5.255 -1.065 6.760 1.00 93.06 293 ARG A C 1
ATOM 2374 O O . ARG A 1 293 ? -5.019 0.074 7.161 1.00 93.06 293 ARG A O 1
ATOM 2381 N N . ILE A 1 294 ? -6.435 -1.651 6.909 1.00 95.81 294 ILE A N 1
ATOM 2382 C CA . ILE A 1 294 ? -7.593 -1.001 7.524 1.00 95.81 294 ILE A CA 1
ATOM 2383 C C . ILE A 1 294 ? -8.049 -1.835 8.713 1.00 95.81 294 ILE A C 1
ATOM 2385 O O . ILE A 1 294 ? -8.456 -2.981 8.553 1.00 95.81 294 ILE A O 1
ATOM 2389 N N . LEU A 1 295 ? -8.019 -1.246 9.902 1.00 97.44 295 LEU A N 1
ATOM 2390 C CA . LEU A 1 295 ? -8.543 -1.829 11.129 1.00 97.44 295 LEU A CA 1
ATOM 2391 C C . LEU A 1 295 ? -9.829 -1.105 11.524 1.00 97.44 295 LEU A C 1
ATOM 2393 O O . LEU A 1 295 ? -9.787 0.050 11.943 1.00 97.44 295 LEU A O 1
ATOM 2397 N N . ALA A 1 296 ? -10.969 -1.779 11.411 1.00 97.25 296 ALA A N 1
ATOM 2398 C CA . ALA A 1 296 ? -12.253 -1.269 11.874 1.00 97.25 296 ALA A CA 1
ATOM 2399 C C . ALA A 1 296 ? -12.572 -1.793 13.278 1.00 97.25 296 ALA A C 1
ATOM 2401 O O . ALA A 1 296 ? -12.718 -3.002 13.471 1.00 97.25 296 ALA A O 1
ATOM 2402 N N . LEU A 1 297 ? -12.678 -0.868 14.233 1.00 97.19 297 LEU A N 1
ATOM 2403 C CA . LEU A 1 297 ? -12.949 -1.126 15.643 1.00 97.19 297 LEU A CA 1
ATOM 2404 C C . LEU A 1 297 ? -14.407 -0.820 15.965 1.00 97.19 297 LEU A C 1
ATOM 2406 O O . LEU A 1 297 ? -14.853 0.320 15.823 1.00 97.19 297 LEU A O 1
ATOM 2410 N N . PHE A 1 298 ? -15.111 -1.848 16.414 1.00 96.69 298 PHE A N 1
ATOM 2411 C CA . PHE A 1 298 ? -16.501 -1.787 16.829 1.00 96.69 298 PHE A CA 1
ATOM 2412 C C . PHE A 1 298 ? -16.628 -1.970 18.339 1.00 96.69 298 PHE A C 1
ATOM 2414 O O . PHE A 1 298 ? -15.843 -2.702 18.950 1.00 96.69 298 PHE A O 1
ATOM 2421 N N . ASP A 1 299 ? -17.663 -1.372 18.919 1.00 96.00 299 ASP A N 1
ATOM 2422 C CA . ASP A 1 299 ? -18.021 -1.592 20.314 1.00 96.00 299 ASP A CA 1
ATOM 2423 C C . ASP A 1 299 ? -18.338 -3.082 20.560 1.00 96.00 299 ASP A C 1
ATOM 2425 O O . ASP A 1 299 ? -18.738 -3.839 19.664 1.00 96.00 299 ASP A O 1
ATOM 2429 N N . ASN A 1 300 ? -18.151 -3.541 21.796 1.00 95.62 300 ASN A N 1
ATOM 2430 C CA . ASN A 1 300 ? -18.512 -4.893 22.219 1.00 95.62 300 ASN A CA 1
ATOM 2431 C C . ASN A 1 300 ? -19.993 -4.955 22.631 1.00 95.62 300 ASN A C 1
ATOM 2433 O O . ASN A 1 300 ? -20.338 -5.279 23.771 1.00 95.62 300 ASN A O 1
ATOM 2437 N N . ASP A 1 301 ? -20.885 -4.588 21.711 1.00 94.12 301 ASP A N 1
ATOM 2438 C CA . ASP A 1 301 ? -22.316 -4.466 21.973 1.00 94.12 301 ASP A CA 1
ATOM 2439 C C . ASP A 1 301 ? -23.201 -5.137 20.903 1.00 94.12 301 ASP A C 1
ATOM 2441 O O . ASP A 1 301 ? -22.749 -5.658 19.876 1.00 94.12 301 ASP A O 1
ATOM 2445 N N . THR A 1 302 ? -24.510 -5.147 21.161 1.00 91.25 302 THR A N 1
ATOM 2446 C CA . THR A 1 302 ? -25.494 -5.751 20.254 1.00 91.25 302 THR A CA 1
ATOM 2447 C C . THR A 1 302 ? -25.605 -4.998 18.916 1.00 91.25 302 THR A C 1
ATOM 2449 O O . THR A 1 302 ? -25.841 -5.627 17.877 1.00 91.25 302 THR A O 1
ATOM 2452 N N . ALA A 1 303 ? -25.424 -3.672 18.900 1.00 90.94 303 ALA A N 1
ATOM 2453 C CA . ALA A 1 303 ? -25.563 -2.856 17.692 1.00 90.94 303 ALA A CA 1
ATOM 2454 C C . ALA A 1 303 ? -24.411 -3.095 16.707 1.00 90.94 303 ALA A C 1
ATOM 2456 O O . ALA A 1 303 ? -24.653 -3.300 15.512 1.00 90.94 303 ALA A O 1
ATOM 2457 N N . ALA A 1 304 ? -23.185 -3.161 17.217 1.00 92.50 304 ALA A N 1
ATOM 2458 C CA . ALA A 1 304 ? -21.987 -3.553 16.500 1.00 92.50 304 ALA A CA 1
ATOM 2459 C C . ALA A 1 304 ? -22.137 -4.931 15.857 1.00 92.50 304 ALA A C 1
ATOM 2461 O O . ALA A 1 304 ? -21.929 -5.089 14.652 1.00 92.50 304 ALA A O 1
ATOM 2462 N N . ARG A 1 305 ? -22.585 -5.927 16.630 1.00 92.06 305 ARG A N 1
ATOM 2463 C CA . ARG A 1 305 ? -22.781 -7.294 16.120 1.00 92.06 305 ARG A CA 1
ATOM 2464 C C . ARG A 1 305 ? -23.841 -7.336 15.019 1.00 92.06 305 ARG A C 1
ATOM 2466 O O . ARG A 1 305 ? -23.650 -7.988 13.993 1.00 92.06 305 ARG A O 1
ATOM 2473 N N . SER A 1 306 ? -24.933 -6.588 15.189 1.00 91.38 306 SER A N 1
ATOM 2474 C CA . SER A 1 306 ? -25.974 -6.435 14.165 1.00 91.38 306 SER A CA 1
ATOM 2475 C C . SER A 1 306 ? -25.438 -5.775 12.888 1.00 91.38 306 SER A C 1
ATOM 2477 O O . SER A 1 306 ? -25.784 -6.197 11.782 1.00 91.38 306 SER A O 1
ATOM 2479 N N . ALA A 1 307 ? -24.565 -4.770 12.996 1.00 92.19 307 ALA A N 1
ATOM 2480 C CA . ALA A 1 307 ? -23.939 -4.132 11.840 1.00 92.19 307 ALA A CA 1
ATOM 2481 C C . ALA A 1 307 ? -22.959 -5.068 11.116 1.00 92.19 307 ALA A C 1
ATOM 2483 O O . ALA A 1 307 ? -23.042 -5.198 9.893 1.00 92.19 307 ALA A O 1
ATOM 2484 N N . ILE A 1 308 ? -22.094 -5.760 11.862 1.00 93.06 308 ILE A N 1
ATOM 2485 C CA . ILE A 1 308 ? -21.103 -6.698 11.323 1.00 93.06 308 ILE A CA 1
ATOM 2486 C C . ILE A 1 308 ? -21.768 -7.912 10.677 1.00 93.06 308 ILE A C 1
ATOM 2488 O O . ILE A 1 308 ? -21.305 -8.353 9.632 1.00 93.06 308 ILE A O 1
ATOM 2492 N N . SER A 1 309 ? -22.901 -8.397 11.199 1.00 90.12 309 SER A N 1
ATOM 2493 C CA . SER A 1 309 ? -23.651 -9.511 10.587 1.00 90.12 309 SER A CA 1
ATOM 2494 C C . SER A 1 309 ? -24.087 -9.249 9.134 1.00 90.12 309 SER A C 1
ATOM 2496 O O . SER A 1 309 ? -24.425 -10.175 8.401 1.00 90.12 309 SER A O 1
ATOM 2498 N N . LYS A 1 310 ? -24.081 -7.979 8.701 1.00 88.50 310 LYS A N 1
ATOM 2499 C CA . LYS A 1 310 ? -24.400 -7.544 7.330 1.00 88.50 310 LYS A CA 1
ATOM 2500 C C . LYS A 1 310 ? -23.159 -7.443 6.433 1.00 88.50 310 LYS A C 1
ATOM 2502 O O . LYS A 1 310 ? -23.272 -6.988 5.289 1.00 88.50 310 LYS A O 1
ATOM 2507 N N . LEU A 1 311 ? -21.980 -7.773 6.952 1.00 90.31 311 LEU A N 1
ATOM 2508 C CA . LEU A 1 311 ? -20.730 -7.870 6.212 1.00 90.31 311 LEU A CA 1
ATOM 2509 C C . LEU A 1 311 ? -20.440 -9.343 5.938 1.00 90.31 311 LEU A C 1
ATOM 2511 O O . LEU A 1 311 ? -20.577 -10.188 6.818 1.00 90.31 311 LEU A O 1
ATOM 2515 N N . ASN A 1 312 ? -20.013 -9.643 4.715 1.00 90.38 312 ASN A N 1
ATOM 2516 C CA . ASN A 1 312 ? -19.433 -10.941 4.407 1.00 90.38 312 ASN A CA 1
ATOM 2517 C C . ASN A 1 312 ? -17.942 -10.876 4.754 1.00 90.38 312 ASN A C 1
ATOM 2519 O O . ASN A 1 312 ? -17.149 -10.428 3.928 1.00 90.38 312 ASN A O 1
ATOM 2523 N N . LEU A 1 313 ? -17.592 -11.233 5.993 1.00 89.81 313 LEU A N 1
ATOM 2524 C CA . LEU A 1 313 ? -16.218 -11.134 6.496 1.00 89.81 313 LEU A CA 1
ATOM 2525 C C . LEU A 1 313 ? -15.245 -12.010 5.697 1.00 89.81 313 LEU A C 1
ATOM 2527 O O . LEU A 1 313 ? -14.126 -11.575 5.450 1.00 89.81 313 LEU A O 1
ATOM 2531 N N . ASP A 1 314 ? -15.695 -13.173 5.220 1.00 88.31 314 ASP A N 1
ATOM 2532 C CA . ASP A 1 314 ? -14.875 -14.098 4.424 1.00 88.31 314 ASP A CA 1
ATOM 2533 C C . ASP A 1 314 ? -14.551 -13.552 3.025 1.00 88.31 314 ASP A C 1
ATOM 2535 O O . ASP A 1 314 ? -13.589 -13.978 2.393 1.00 88.31 314 ASP A O 1
ATOM 2539 N N . ALA A 1 315 ? -15.349 -12.600 2.531 1.00 89.81 315 ALA A N 1
ATOM 2540 C CA . ALA A 1 315 ? -15.114 -11.925 1.256 1.00 89.81 315 ALA A CA 1
ATOM 2541 C C . ALA A 1 315 ? -14.321 -10.616 1.400 1.00 89.81 315 ALA A C 1
ATOM 2543 O O . ALA A 1 315 ? -14.100 -9.930 0.400 1.00 89.81 315 ALA A O 1
ATOM 2544 N N . LEU A 1 316 ? -13.938 -10.221 2.621 1.00 92.94 316 LEU A N 1
ATOM 2545 C CA . LEU A 1 316 ? -13.118 -9.029 2.806 1.00 92.94 316 LEU A CA 1
ATOM 2546 C C . LEU A 1 316 ? -11.664 -9.307 2.388 1.00 92.94 316 LEU A C 1
ATOM 2548 O O . LEU A 1 316 ? -11.129 -10.374 2.692 1.00 92.94 316 LEU A O 1
ATOM 2552 N N . PRO A 1 317 ? -10.996 -8.338 1.737 1.00 91.56 317 PRO A N 1
ATOM 2553 C CA . PRO A 1 317 ? -9.563 -8.410 1.489 1.00 91.56 317 PRO A CA 1
ATOM 2554 C C . PRO A 1 317 ? -8.770 -8.624 2.785 1.00 91.56 317 PRO A C 1
ATOM 2556 O O . PRO A 1 317 ? -9.095 -8.039 3.820 1.00 91.56 317 PRO A O 1
ATOM 2559 N N . LYS A 1 318 ? -7.683 -9.405 2.722 1.00 89.81 318 LYS A N 1
ATOM 2560 C CA . LYS A 1 318 ? -6.846 -9.744 3.893 1.00 89.81 318 LYS A CA 1
ATOM 2561 C C . LYS A 1 318 ? -6.237 -8.518 4.591 1.00 89.81 318 LYS A C 1
ATOM 2563 O O . LYS A 1 318 ? -5.928 -8.578 5.777 1.00 89.81 318 LYS A O 1
ATOM 2568 N N . ASN A 1 319 ? -6.099 -7.392 3.887 1.00 91.25 319 ASN A N 1
ATOM 2569 C CA . ASN A 1 319 ? -5.635 -6.121 4.448 1.00 91.25 319 ASN A CA 1
ATOM 2570 C C . ASN A 1 319 ? -6.715 -5.362 5.249 1.00 91.25 319 ASN A C 1
ATOM 2572 O O . ASN A 1 319 ? -6.419 -4.300 5.799 1.00 91.25 319 ASN A O 1
ATOM 2576 N N . ILE A 1 320 ? -7.947 -5.872 5.348 1.00 95.38 320 ILE A N 1
ATOM 2577 C CA . ILE A 1 320 ? -9.032 -5.273 6.133 1.00 95.38 320 ILE A CA 1
ATOM 2578 C C . ILE A 1 320 ? -9.383 -6.180 7.316 1.00 95.38 320 ILE A C 1
ATOM 2580 O O . ILE A 1 320 ? -9.976 -7.243 7.159 1.00 95.38 320 ILE A O 1
ATOM 2584 N N . ALA A 1 321 ? -9.080 -5.719 8.527 1.00 96.00 321 ALA A N 1
ATOM 2585 C CA . ALA A 1 321 ? -9.439 -6.387 9.769 1.00 96.00 321 ALA A CA 1
ATOM 2586 C C . ALA A 1 321 ? -10.653 -5.708 10.417 1.00 96.00 321 ALA A C 1
ATOM 2588 O O . ALA A 1 321 ? -10.638 -4.513 10.714 1.00 96.00 321 ALA A O 1
ATOM 2589 N N . VAL A 1 322 ? -11.701 -6.485 10.686 1.00 97.00 322 VAL A N 1
ATOM 2590 C CA . VAL A 1 322 ? -12.862 -6.062 11.484 1.00 97.00 322 VAL A CA 1
ATOM 2591 C C . VAL A 1 322 ? -12.752 -6.695 12.867 1.00 97.00 322 VAL A C 1
ATOM 2593 O O . VAL A 1 322 ? -12.579 -7.914 12.977 1.00 97.00 322 VAL A O 1
ATOM 2596 N N . ARG A 1 323 ? -12.808 -5.882 13.927 1.00 96.19 323 ARG A N 1
ATOM 2597 C CA . ARG A 1 323 ? -12.684 -6.336 15.318 1.00 96.19 323 ARG A CA 1
ATOM 2598 C C . ARG A 1 323 ? -13.714 -5.651 16.212 1.00 96.19 323 ARG A C 1
ATOM 2600 O O . ARG A 1 323 ? -13.947 -4.453 16.088 1.00 96.19 323 ARG A O 1
ATOM 2607 N N . HIS A 1 324 ? -14.279 -6.418 17.138 1.00 95.38 324 HIS A N 1
ATOM 2608 C CA . HIS A 1 324 ? -14.940 -5.866 18.318 1.00 95.38 324 HIS A CA 1
ATOM 2609 C C . HIS A 1 324 ? -13.898 -5.541 19.386 1.00 95.38 324 HIS A C 1
ATOM 2611 O O . HIS A 1 324 ? -12.843 -6.184 19.439 1.00 95.38 324 HIS A O 1
ATOM 2617 N N . PHE A 1 325 ? -14.210 -4.607 20.281 1.00 97.25 325 PHE A N 1
ATOM 2618 C CA . PHE A 1 325 ? -13.488 -4.520 21.543 1.00 97.25 325 PHE A CA 1
ATOM 2619 C C . PHE A 1 325 ? -13.526 -5.869 22.284 1.00 97.25 325 PHE A C 1
ATOM 2621 O O . PHE A 1 325 ? -14.517 -6.600 22.199 1.00 97.25 325 PHE A O 1
ATOM 2628 N N . PRO A 1 326 ? -12.431 -6.245 22.970 1.00 97.25 326 PRO A N 1
ATOM 2629 C CA . PRO A 1 326 ? -12.319 -7.560 23.586 1.00 97.25 326 PRO A CA 1
ATOM 2630 C C . PRO A 1 326 ? -13.265 -7.688 24.780 1.00 97.25 326 PRO A C 1
ATOM 2632 O O . PRO A 1 326 ? -13.653 -6.690 25.385 1.00 97.25 326 PRO A O 1
ATOM 2635 N N . ASN A 1 327 ? -13.598 -8.916 25.171 1.00 97.38 327 ASN A N 1
ATOM 2636 C CA . ASN A 1 327 ? -14.334 -9.127 26.415 1.00 97.38 327 ASN A CA 1
ATOM 2637 C C . ASN A 1 327 ? -13.508 -8.660 27.621 1.00 97.38 327 ASN A C 1
ATOM 2639 O O . ASN A 1 327 ? -12.295 -8.866 27.667 1.00 97.38 327 ASN A O 1
ATOM 2643 N N . LEU A 1 328 ? -14.181 -8.064 28.603 1.00 96.00 328 LEU A N 1
ATOM 2644 C CA . LEU A 1 328 ? -13.587 -7.669 29.876 1.00 96.00 328 LEU A CA 1
ATOM 2645 C C . LEU A 1 328 ? -14.048 -8.613 30.982 1.00 96.00 328 LEU A C 1
ATOM 2647 O O . LEU A 1 328 ? -15.232 -8.938 31.080 1.00 96.00 328 LEU A O 1
ATOM 2651 N N . GLU A 1 329 ? -13.121 -8.982 31.863 1.00 94.94 329 GLU A N 1
ATOM 2652 C CA . GLU A 1 329 ? -13.438 -9.734 33.083 1.00 94.94 329 GLU A CA 1
ATOM 2653 C C . GLU A 1 329 ? -14.419 -8.946 33.963 1.00 94.94 329 GLU A C 1
ATOM 2655 O O . GLU A 1 329 ? -15.450 -9.472 34.377 1.00 94.94 329 GLU A O 1
ATOM 2660 N N . LEU A 1 330 ? -14.169 -7.640 34.132 1.00 93.19 330 LEU A N 1
ATOM 2661 C CA . LEU A 1 330 ? -15.053 -6.712 34.843 1.00 93.19 330 LEU A CA 1
ATOM 2662 C C . LEU A 1 330 ? -16.497 -6.743 34.309 1.00 93.19 330 LEU A C 1
ATOM 2664 O O . LEU A 1 330 ? -17.451 -6.594 35.071 1.00 93.19 330 LEU A O 1
ATOM 2668 N N . ALA A 1 331 ? -16.666 -6.956 33.002 1.00 95.00 331 ALA A N 1
ATOM 2669 C CA . ALA A 1 331 ? -17.966 -6.939 32.345 1.00 95.00 331 ALA A CA 1
ATOM 2670 C C . ALA A 1 331 ? -18.776 -8.237 32.528 1.00 95.00 331 ALA A C 1
ATOM 2672 O O . ALA A 1 331 ? -19.973 -8.220 32.257 1.00 95.00 331 ALA A O 1
ATOM 2673 N N . GLN A 1 332 ? -18.185 -9.335 33.022 1.00 95.94 332 GLN A N 1
ATOM 2674 C CA . GLN A 1 332 ? -18.902 -10.605 33.243 1.00 95.94 332 GLN A CA 1
ATOM 2675 C C . GLN A 1 332 ? -19.912 -10.540 34.398 1.00 95.94 332 GLN A C 1
ATOM 2677 O O . GLN A 1 332 ? -20.873 -11.311 34.450 1.00 95.94 332 GLN A O 1
ATOM 2682 N N . HIS A 1 333 ? -19.691 -9.632 35.349 1.00 94.88 333 HIS A N 1
ATOM 2683 C CA . HIS A 1 333 ? -20.562 -9.441 36.504 1.00 94.88 333 HIS A CA 1
ATOM 2684 C C . HIS A 1 333 ? -20.756 -7.951 36.801 1.00 94.88 333 HIS A C 1
ATOM 2686 O O . HIS A 1 333 ? -20.493 -7.465 37.900 1.00 94.88 333 HIS A O 1
ATOM 2692 N N . TYR A 1 334 ? -21.208 -7.215 35.787 1.00 95.62 334 TYR A N 1
ATOM 2693 C CA . TYR A 1 334 ? -21.318 -5.763 35.829 1.00 95.62 334 TYR A CA 1
ATOM 2694 C C . TYR A 1 334 ? -22.682 -5.313 36.368 1.00 95.62 334 TYR A C 1
ATOM 2696 O O . TYR A 1 334 ? -23.694 -5.956 36.067 1.00 95.62 334 TYR A O 1
ATOM 2704 N N . PRO A 1 335 ? -22.772 -4.215 37.144 1.00 95.56 335 PRO A N 1
ATOM 2705 C CA . PRO A 1 335 ? -24.061 -3.706 37.595 1.00 95.56 335 PRO A CA 1
ATOM 2706 C C . PRO A 1 335 ? -24.913 -3.247 36.408 1.00 95.56 335 PRO A C 1
ATOM 2708 O O . PRO A 1 335 ? -24.489 -2.442 35.578 1.00 95.56 335 PRO A O 1
ATOM 2711 N N . THR A 1 336 ? -26.148 -3.736 36.343 1.00 95.19 336 THR A N 1
ATOM 2712 C CA . THR A 1 336 ? -27.121 -3.353 35.317 1.00 95.19 336 THR A CA 1
ATOM 2713 C C . THR A 1 336 ? -28.418 -2.863 35.942 1.00 95.19 336 THR A C 1
ATOM 2715 O O . THR A 1 336 ? -28.766 -3.262 37.050 1.00 95.19 336 THR A O 1
ATOM 2718 N N . LEU A 1 337 ? -29.144 -2.004 35.231 1.00 93.94 337 LEU A N 1
ATOM 2719 C CA . LEU A 1 337 ? -30.438 -1.466 35.626 1.00 93.94 337 LEU A CA 1
ATOM 2720 C C . LEU A 1 337 ? -31.496 -1.879 34.601 1.00 93.94 337 LEU A C 1
ATOM 2722 O O . LEU A 1 337 ? -31.499 -1.413 33.458 1.00 93.94 337 LEU A O 1
ATOM 2726 N N . GLY A 1 338 ? -32.410 -2.747 35.030 1.00 89.75 338 GLY A N 1
ATOM 2727 C CA . GLY A 1 338 ? -33.576 -3.165 34.257 1.00 89.75 338 GLY A CA 1
ATOM 2728 C C . GLY A 1 338 ? -34.898 -2.691 34.873 1.00 89.75 338 GLY A C 1
ATOM 2729 O O . GLY A 1 338 ? -34.908 -2.046 35.922 1.00 89.75 338 GLY A O 1
ATOM 2730 N N . PRO A 1 339 ? -36.044 -3.056 34.267 1.00 84.44 339 PRO A N 1
ATOM 2731 C CA . PRO A 1 339 ? -37.372 -2.739 34.805 1.00 84.44 339 PRO A CA 1
ATOM 2732 C C . PRO A 1 339 ? -37.606 -3.266 36.228 1.00 84.44 339 PRO A C 1
ATOM 2734 O O . PRO A 1 339 ? -38.382 -2.686 36.982 1.00 84.44 339 PRO A O 1
ATOM 2737 N N . SER A 1 340 ? -36.929 -4.358 36.590 1.00 86.06 340 SER A N 1
ATOM 2738 C CA . SER A 1 340 ? -37.037 -5.010 37.900 1.00 86.06 340 SER A CA 1
ATOM 2739 C C . SER A 1 340 ? -36.073 -4.450 38.955 1.00 86.06 340 SER A C 1
ATOM 2741 O O . SER A 1 340 ? -36.075 -4.941 40.081 1.00 86.06 340 SER A O 1
ATOM 2743 N N . GLY A 1 341 ? -35.261 -3.441 38.617 1.00 90.12 341 GLY A N 1
ATOM 2744 C CA . GLY A 1 341 ? -34.242 -2.863 39.498 1.00 90.12 341 GLY A CA 1
ATOM 2745 C C . GLY A 1 341 ? -32.809 -3.198 39.078 1.00 90.12 341 GLY A C 1
ATOM 2746 O O . GLY A 1 341 ? -32.557 -3.584 37.934 1.00 90.12 341 GLY A O 1
ATOM 2747 N N . GLU A 1 342 ? -31.866 -2.994 40.003 1.00 92.50 342 GLU A N 1
ATOM 2748 C CA . GLU A 1 342 ? -30.442 -3.258 39.778 1.00 92.50 342 GLU A CA 1
ATOM 2749 C C . GLU A 1 342 ? -30.115 -4.749 39.931 1.00 92.50 342 GLU A C 1
ATOM 2751 O O . GLU A 1 342 ? -30.585 -5.418 40.853 1.00 92.50 342 GLU A O 1
ATOM 2756 N N . THR A 1 343 ? -29.317 -5.299 39.020 1.00 94.19 343 THR A N 1
ATOM 2757 C CA . THR A 1 343 ? -28.853 -6.695 39.052 1.00 94.19 343 THR A CA 1
ATOM 2758 C C . THR A 1 343 ? -27.510 -6.804 38.336 1.00 94.19 343 THR A C 1
ATOM 2760 O O . THR A 1 343 ? -27.299 -6.139 37.323 1.00 94.19 343 THR A O 1
ATOM 2763 N N . ALA A 1 344 ? -26.599 -7.633 38.845 1.00 94.12 344 ALA A N 1
ATOM 2764 C CA . ALA A 1 344 ? -25.330 -7.900 38.175 1.00 94.12 344 ALA A CA 1
ATOM 2765 C C . ALA A 1 344 ? -25.513 -8.930 37.050 1.00 94.12 344 ALA A C 1
ATOM 2767 O O . ALA A 1 344 ? -26.145 -9.969 37.257 1.00 94.12 344 ALA A O 1
ATOM 2768 N N . MET A 1 345 ? -24.992 -8.635 35.860 1.00 94.38 345 MET A N 1
ATOM 2769 C CA . MET A 1 345 ? -25.097 -9.490 34.672 1.00 94.38 345 MET A CA 1
ATOM 2770 C C . MET A 1 345 ? -23.822 -9.405 33.831 1.00 94.38 345 MET A C 1
ATOM 2772 O O . MET A 1 345 ? -23.070 -8.438 33.943 1.00 94.38 345 MET A O 1
ATOM 2776 N N . ASP A 1 346 ? -23.613 -10.392 32.960 1.00 95.62 346 ASP A N 1
ATOM 2777 C CA . ASP A 1 346 ? -22.609 -10.284 31.903 1.00 95.62 346 ASP A CA 1
ATOM 2778 C C . ASP A 1 346 ? -23.107 -9.308 30.834 1.00 95.62 346 ASP A C 1
ATOM 2780 O O . ASP A 1 346 ? -24.203 -9.478 30.291 1.00 95.62 346 ASP A O 1
ATOM 2784 N N . VAL A 1 347 ? -22.323 -8.266 30.566 1.00 96.00 347 VAL A N 1
ATOM 2785 C CA . VAL A 1 347 ? -22.631 -7.235 29.566 1.00 96.00 347 VAL A CA 1
ATOM 2786 C C . VAL A 1 347 ? -21.730 -7.315 28.329 1.00 96.00 347 VAL A C 1
ATOM 2788 O O . VAL A 1 347 ? -21.918 -6.529 27.393 1.00 96.00 347 VAL A O 1
ATOM 2791 N N . ASN A 1 348 ? -20.791 -8.269 28.284 1.00 96.00 348 ASN A N 1
ATOM 2792 C CA . ASN A 1 348 ? -19.949 -8.509 27.114 1.00 96.00 348 ASN A CA 1
ATOM 2793 C C . ASN A 1 348 ? -20.802 -8.878 25.893 1.00 96.00 348 ASN A C 1
ATOM 2795 O O . ASN A 1 348 ? -21.698 -9.719 25.959 1.00 96.00 348 ASN A O 1
ATOM 2799 N N . GLY A 1 349 ? -20.535 -8.233 24.759 1.00 93.00 349 GLY A N 1
ATOM 2800 C CA . GLY A 1 349 ? -21.276 -8.444 23.515 1.00 93.00 349 GLY A CA 1
ATOM 2801 C C . GLY A 1 349 ? -22.725 -7.956 23.540 1.00 93.00 349 GLY A C 1
ATOM 2802 O O . GLY A 1 349 ? -23.463 -8.260 22.596 1.00 93.00 349 GLY A O 1
ATOM 2803 N N . LEU A 1 350 ? -23.134 -7.240 24.597 1.00 93.56 350 LEU A N 1
ATOM 2804 C CA . LEU A 1 350 ? -24.486 -6.706 24.790 1.00 93.56 350 LEU A CA 1
ATOM 2805 C C . LEU A 1 350 ? -24.504 -5.181 24.950 1.00 93.56 350 LEU A C 1
ATOM 2807 O O . LEU A 1 350 ? -25.390 -4.521 24.401 1.00 93.56 350 LEU A O 1
ATOM 2811 N N . ALA A 1 351 ? -23.548 -4.621 25.699 1.00 92.81 351 ALA A N 1
ATOM 2812 C CA . ALA A 1 351 ? -23.526 -3.199 26.058 1.00 92.81 351 ALA A CA 1
ATOM 2813 C C . ALA A 1 351 ? -22.109 -2.631 26.293 1.00 92.81 351 ALA A C 1
ATOM 2815 O O . ALA A 1 351 ? -21.940 -1.677 27.055 1.00 92.81 351 ALA A O 1
ATOM 2816 N N . GLY A 1 352 ? -21.081 -3.225 25.682 1.00 92.12 352 GLY A N 1
ATOM 2817 C CA . GLY A 1 352 ? -19.685 -2.837 25.872 1.00 92.12 352 GLY A CA 1
ATOM 2818 C C . GLY A 1 352 ? -19.222 -1.694 24.978 1.00 92.12 352 GLY A C 1
ATOM 2819 O O . GLY A 1 352 ? -18.428 -1.926 24.070 1.00 92.12 352 GLY A O 1
ATOM 2820 N N . SER A 1 353 ? -19.676 -0.467 25.246 1.00 94.38 353 SER A N 1
ATOM 2821 C CA . SER A 1 353 ? -19.108 0.724 24.596 1.00 94.38 353 SER A CA 1
ATOM 2822 C C . SER A 1 353 ? -17.715 1.055 25.131 1.00 94.38 353 SER A C 1
ATOM 2824 O O . SER A 1 353 ? -17.330 0.563 26.198 1.00 94.38 353 SER A O 1
ATOM 2826 N N . LEU A 1 354 ? -16.969 1.923 24.433 1.00 96.06 354 LEU A N 1
ATOM 2827 C CA . LEU A 1 354 ? -15.633 2.348 24.873 1.00 96.06 354 LEU A CA 1
ATOM 2828 C C . LEU A 1 354 ? -15.584 2.774 26.350 1.00 96.06 354 LEU A C 1
ATOM 2830 O O . LEU A 1 354 ? -14.587 2.513 27.018 1.00 96.06 354 LEU A O 1
ATOM 2834 N N . GLU A 1 355 ? -16.631 3.410 26.879 1.00 97.19 355 GLU A N 1
ATOM 2835 C CA . GLU A 1 355 ? -16.664 3.866 28.272 1.00 97.19 355 GLU A CA 1
ATOM 2836 C C . GLU A 1 355 ? -16.356 2.758 29.290 1.00 97.19 355 GLU A C 1
ATOM 2838 O O . GLU A 1 355 ? -15.655 3.035 30.261 1.00 97.19 355 GLU A O 1
ATOM 2843 N N . LEU A 1 356 ? -16.778 1.506 29.050 1.00 96.50 356 LEU A N 1
ATOM 2844 C CA . LEU A 1 356 ? -16.455 0.373 29.935 1.00 96.50 356 LEU A CA 1
ATOM 2845 C C . LEU A 1 356 ? -14.960 0.028 29.978 1.00 96.50 356 LEU A C 1
ATOM 2847 O O . LEU A 1 356 ? -14.518 -0.664 30.890 1.00 96.50 356 LEU A O 1
ATOM 2851 N N . TYR A 1 357 ? -14.177 0.511 29.017 1.00 97.69 357 TYR A N 1
ATOM 2852 C CA . TYR A 1 357 ? -12.749 0.229 28.895 1.00 97.69 357 TYR A CA 1
ATOM 2853 C C . TYR A 1 357 ? -11.870 1.333 29.496 1.00 97.69 357 TYR A C 1
ATOM 2855 O O . TYR A 1 357 ? -10.653 1.168 29.557 1.00 97.69 357 TYR A O 1
ATOM 2863 N N . LEU A 1 358 ? -12.450 2.455 29.940 1.00 97.50 358 LEU A N 1
ATOM 2864 C CA . LEU A 1 358 ? -11.701 3.642 30.380 1.00 97.50 358 LEU A CA 1
ATOM 2865 C C . LEU A 1 358 ? -11.062 3.502 31.782 1.00 97.50 358 LEU A C 1
ATOM 2867 O O . LEU A 1 358 ? -10.246 4.347 32.173 1.00 97.50 358 LEU A O 1
ATOM 2871 N N . GLY A 1 359 ? -11.385 2.417 32.492 1.00 95.81 359 GLY A N 1
ATOM 2872 C CA . GLY A 1 359 ? -10.819 2.022 33.787 1.00 95.81 359 GLY A CA 1
ATOM 2873 C C . GLY A 1 359 ? -11.845 2.025 34.920 1.00 95.81 359 GLY A C 1
ATOM 2874 O O . GLY A 1 359 ? -12.770 2.838 34.938 1.00 95.81 359 GLY A O 1
ATOM 2875 N N . GLU A 1 360 ? -11.687 1.132 35.896 1.00 94.88 360 GLU A N 1
ATOM 2876 C CA . GLU A 1 360 ? -12.556 1.077 37.082 1.00 94.88 360 GLU A CA 1
ATOM 2877 C C . GLU A 1 360 ? -12.556 2.398 37.865 1.00 94.88 360 GLU A C 1
ATOM 2879 O O . GLU A 1 360 ? -13.594 2.824 38.376 1.00 94.88 360 GLU A O 1
ATOM 2884 N N . ASP A 1 361 ? -11.415 3.090 37.889 1.00 94.38 361 ASP A N 1
ATOM 2885 C CA . ASP A 1 361 ? -11.221 4.375 38.560 1.00 94.38 361 ASP A CA 1
ATOM 2886 C C . ASP A 1 361 ? -12.117 5.495 38.007 1.00 94.38 361 ASP A C 1
ATOM 2888 O O . ASP A 1 361 ? -12.527 6.376 38.763 1.00 94.38 361 ASP A O 1
ATOM 2892 N N . VAL A 1 362 ? -12.469 5.449 36.716 1.00 95.38 362 VAL A N 1
ATOM 2893 C CA . VAL A 1 362 ? -13.376 6.430 36.088 1.00 95.38 362 VAL A CA 1
ATOM 2894 C C . VAL A 1 362 ? -14.829 5.955 36.033 1.00 95.38 362 VAL A C 1
ATOM 2896 O O . VAL A 1 362 ? -15.735 6.768 35.861 1.00 95.38 362 VAL A O 1
ATOM 2899 N N . LEU A 1 363 ? -15.058 4.648 36.182 1.00 95.50 363 LEU A N 1
ATOM 2900 C CA . LEU A 1 363 ? -16.388 4.034 36.225 1.00 95.50 363 LEU A CA 1
ATOM 2901 C C . LEU A 1 363 ? -17.015 4.081 37.624 1.00 95.50 363 LEU A C 1
ATOM 2903 O O . LEU A 1 363 ? -18.226 3.890 37.766 1.00 95.50 363 LEU A O 1
ATOM 2907 N N . ALA A 1 364 ? -16.212 4.313 38.662 1.00 91.19 364 ALA A N 1
ATOM 2908 C CA . ALA A 1 364 ? -16.664 4.371 40.041 1.00 91.19 364 ALA A CA 1
ATOM 2909 C C . ALA A 1 364 ? -17.657 5.525 40.277 1.00 91.19 364 ALA A C 1
ATOM 2911 O O . ALA A 1 364 ? -17.346 6.706 40.142 1.00 91.19 364 ALA A O 1
ATOM 2912 N N . ARG A 1 365 ? -18.869 5.173 40.712 1.00 84.81 365 ARG A N 1
ATOM 2913 C CA . ARG A 1 365 ? -19.876 6.099 41.251 1.00 84.81 365 ARG A CA 1
ATOM 2914 C C . ARG A 1 365 ? -19.592 6.439 42.717 1.00 84.81 365 ARG A C 1
ATOM 2916 O O . ARG A 1 365 ? -19.846 7.557 43.159 1.00 84.81 365 ARG A O 1
ATOM 2923 N N . THR A 1 366 ? -19.118 5.454 43.477 1.00 81.31 366 THR A N 1
ATOM 2924 C CA . THR A 1 366 ? -18.620 5.559 44.863 1.00 81.31 366 THR A CA 1
ATOM 2925 C C . THR A 1 366 ? -17.465 4.566 45.039 1.00 81.31 366 THR A C 1
ATOM 2927 O O . THR A 1 366 ? -17.262 3.740 44.154 1.00 81.31 366 THR A O 1
ATOM 2930 N N . GLU A 1 367 ? -16.759 4.574 46.178 1.00 73.38 367 GLU A N 1
ATOM 2931 C CA . GLU A 1 367 ? -15.644 3.637 46.450 1.00 73.38 367 GLU A CA 1
ATOM 2932 C C . GLU A 1 367 ? -15.992 2.146 46.248 1.00 73.38 367 GLU A C 1
ATOM 2934 O O . GLU A 1 367 ? -15.089 1.341 46.053 1.00 73.38 367 GLU A O 1
ATOM 2939 N N . ALA A 1 368 ? -17.277 1.766 46.282 1.00 77.81 368 ALA A N 1
ATOM 2940 C CA . ALA A 1 368 ? -17.720 0.374 46.163 1.00 77.81 368 ALA A CA 1
ATOM 2941 C C . ALA A 1 368 ? -18.802 0.132 45.091 1.00 77.81 368 ALA A C 1
ATOM 2943 O O . ALA A 1 368 ? -19.388 -0.950 45.055 1.00 77.81 368 ALA A O 1
ATOM 2944 N N . GLN A 1 369 ? -19.126 1.119 44.248 1.00 88.38 369 GLN A N 1
ATOM 2945 C CA . GLN A 1 369 ? -20.172 0.969 43.226 1.00 88.38 369 GLN A CA 1
ATOM 2946 C C . GLN A 1 369 ? -19.733 1.555 41.894 1.00 88.38 369 GLN A C 1
ATOM 2948 O O . GLN A 1 369 ? -19.336 2.717 41.840 1.00 88.38 369 GLN A O 1
ATOM 2953 N N . LEU A 1 370 ? -19.892 0.779 40.823 1.00 93.75 370 LEU A N 1
ATOM 2954 C CA . LEU A 1 370 ? -19.677 1.228 39.450 1.00 93.75 370 LEU A CA 1
ATOM 2955 C C . LEU A 1 370 ? -20.963 1.819 38.866 1.00 93.75 370 LEU A C 1
ATOM 2957 O O . LEU A 1 370 ? -22.074 1.498 39.300 1.00 93.75 370 LEU A O 1
ATOM 2961 N N . MET A 1 371 ? -20.809 2.693 37.878 1.00 95.19 371 MET A N 1
ATOM 2962 C CA . MET A 1 371 ? -21.919 3.241 37.111 1.00 95.19 371 MET A CA 1
ATOM 2963 C C . MET A 1 371 ? -22.613 2.119 36.316 1.00 95.19 371 MET A C 1
ATOM 2965 O O . MET A 1 371 ? -21.947 1.440 35.540 1.00 95.19 371 MET A O 1
ATOM 2969 N N . PRO A 1 372 ? -23.926 1.876 36.488 1.00 95.44 372 PRO A N 1
ATOM 2970 C CA . PRO A 1 372 ? -24.559 0.706 35.896 1.00 95.44 372 PRO A CA 1
ATOM 2971 C C . PRO A 1 372 ? -24.844 0.877 34.401 1.00 95.44 372 PRO A C 1
ATOM 2973 O O . PRO A 1 372 ? -25.073 1.983 33.902 1.00 95.44 372 PRO A O 1
ATOM 2976 N N . VAL A 1 373 ? -24.938 -0.251 33.700 1.00 95.88 373 VAL A N 1
ATOM 2977 C CA . VAL A 1 373 ? -25.507 -0.333 32.348 1.00 95.88 373 VAL A CA 1
ATOM 2978 C C . VAL A 1 373 ? -27.030 -0.352 32.429 1.00 95.88 373 VAL A C 1
ATOM 2980 O O . VAL A 1 373 ? -27.609 -1.215 33.080 1.00 95.88 373 VAL A O 1
ATOM 2983 N N . GLN A 1 374 ? -27.714 0.561 31.745 1.00 94.94 374 GLN A N 1
ATOM 2984 C CA . GLN A 1 374 ? -29.174 0.561 31.664 1.00 94.94 374 GLN A CA 1
ATOM 2985 C C . GLN A 1 374 ? -29.657 -0.139 30.391 1.00 94.94 374 GLN A C 1
ATOM 2987 O O . GLN A 1 374 ? -29.319 0.278 29.283 1.00 94.94 374 GLN A O 1
ATOM 2992 N N . TRP A 1 375 ? -30.524 -1.142 30.538 1.00 93.19 375 TRP A N 1
ATOM 2993 C CA .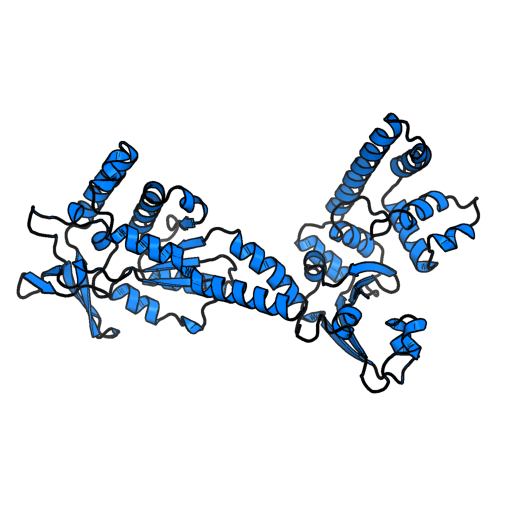 TRP A 1 375 ? -31.165 -1.813 29.404 1.00 93.19 375 TRP A CA 1
ATOM 2994 C C . TRP A 1 375 ? -32.176 -0.885 28.716 1.00 93.19 375 TRP A C 1
ATOM 2996 O O . TRP A 1 375 ? -33.065 -0.333 29.369 1.00 93.19 375 TRP A O 1
ATOM 3006 N N . LYS A 1 376 ? -32.048 -0.703 27.395 1.00 86.56 376 LYS A N 1
ATOM 3007 C CA . LYS A 1 376 ? -32.881 0.224 26.602 1.00 86.56 376 LYS A CA 1
ATOM 3008 C C . LYS A 1 376 ? -33.902 -0.488 25.717 1.00 86.56 376 LYS A C 1
ATOM 3010 O O . LYS A 1 376 ? -34.997 0.033 25.522 1.00 86.56 376 LYS A O 1
ATOM 3015 N N . GLY A 1 377 ? -33.567 -1.660 25.182 1.00 82.44 377 GLY A N 1
ATOM 3016 C CA . GLY A 1 377 ? -34.429 -2.367 24.236 1.00 82.44 377 GLY A CA 1
ATOM 3017 C C . GLY A 1 377 ? -33.950 -3.777 23.915 1.00 82.44 377 GLY A C 1
ATOM 3018 O O . GLY A 1 377 ? -32.864 -4.178 24.325 1.00 82.44 377 GLY A O 1
ATOM 3019 N N . TYR A 1 378 ? -34.786 -4.528 23.198 1.00 83.81 378 TYR A N 1
ATOM 3020 C CA . TYR A 1 378 ? -34.489 -5.879 22.720 1.00 83.81 378 TYR A CA 1
ATOM 3021 C C . TYR A 1 378 ? -34.364 -5.869 21.195 1.00 83.81 378 TYR A C 1
ATOM 3023 O O . TYR A 1 378 ? -35.298 -5.456 20.505 1.00 83.81 378 TYR A O 1
ATOM 3031 N N . GLU A 1 379 ? -33.226 -6.318 20.674 1.00 80.56 379 GLU A N 1
ATOM 3032 C CA . GLU A 1 379 ? -32.978 -6.452 19.241 1.00 80.56 379 GLU A CA 1
ATOM 3033 C C . GLU A 1 379 ? -33.390 -7.855 18.787 1.00 80.56 379 GLU A C 1
ATOM 3035 O O . GLU A 1 379 ? -32.718 -8.847 19.071 1.00 80.56 379 GLU A O 1
ATOM 3040 N N . GLN A 1 380 ? -34.507 -7.935 18.061 1.00 81.06 380 GLN A N 1
ATOM 3041 C CA . GLN A 1 380 ? -35.117 -9.209 17.677 1.00 81.06 380 GLN A CA 1
ATOM 3042 C C . GLN A 1 380 ? -34.199 -10.072 16.812 1.00 81.06 380 GLN A C 1
ATOM 3044 O O . GLN A 1 380 ? -34.182 -11.284 16.982 1.00 81.06 380 GLN A O 1
ATOM 3049 N N . ARG A 1 381 ? -33.430 -9.474 15.893 1.00 76.56 381 ARG A N 1
ATOM 3050 C CA . ARG A 1 381 ? -32.562 -10.249 14.986 1.00 76.56 381 ARG A CA 1
ATOM 3051 C C . ARG A 1 381 ? -31.380 -10.895 15.694 1.00 76.56 381 ARG A C 1
ATOM 3053 O O . ARG A 1 381 ? -30.901 -11.927 15.245 1.00 76.56 381 ARG A O 1
ATOM 3060 N N . MET A 1 382 ? -30.908 -10.258 16.760 1.00 79.88 382 MET A N 1
ATOM 3061 C CA . MET A 1 382 ? -29.790 -10.742 17.566 1.00 79.88 382 MET A CA 1
ATOM 3062 C C . MET A 1 382 ? -30.262 -11.578 18.759 1.00 79.88 382 MET A C 1
ATOM 3064 O O . MET A 1 382 ? -29.426 -12.071 19.509 1.00 79.88 382 MET A O 1
ATOM 3068 N N . GLU A 1 383 ? -31.582 -11.686 18.953 1.00 83.31 383 GLU A N 1
ATOM 3069 C CA . GLU A 1 383 ? -32.235 -12.297 20.112 1.00 83.31 383 GLU A CA 1
ATOM 3070 C C . GLU A 1 383 ? -31.660 -11.814 21.461 1.00 83.31 383 GLU A C 1
ATOM 3072 O O . GLU A 1 383 ? -31.643 -12.545 22.453 1.00 83.31 383 GLU A O 1
ATOM 3077 N N . ALA A 1 384 ? -31.217 -10.553 21.517 1.00 80.69 384 ALA A N 1
ATOM 3078 C CA . ALA A 1 384 ? -30.427 -10.004 22.615 1.00 80.69 384 ALA A CA 1
ATOM 3079 C C . ALA A 1 384 ? -30.911 -8.616 23.053 1.00 80.69 384 ALA A C 1
ATOM 3081 O O . ALA A 1 384 ? -31.435 -7.832 22.259 1.00 80.69 384 ALA A O 1
ATOM 3082 N N . TYR A 1 385 ? -30.704 -8.289 24.330 1.00 82.25 385 TYR A N 1
ATOM 3083 C CA . TYR A 1 385 ? -30.927 -6.937 24.840 1.00 82.25 385 TYR A CA 1
ATOM 3084 C C . TYR A 1 385 ? -29.766 -6.008 24.466 1.00 82.25 385 TYR A C 1
ATOM 3086 O O . TYR A 1 385 ? -28.615 -6.430 24.366 1.00 82.25 385 TYR A O 1
ATOM 3094 N N . GLN A 1 386 ? -30.080 -4.729 24.275 1.00 85.50 386 GLN A N 1
ATOM 3095 C CA . GLN A 1 386 ? -29.105 -3.656 24.132 1.00 85.50 386 GLN A CA 1
ATOM 3096 C C . GLN A 1 386 ? -29.182 -2.741 25.353 1.00 85.50 386 GLN A C 1
ATOM 3098 O O . GLN A 1 386 ? -30.270 -2.329 25.785 1.00 85.50 386 GLN A O 1
ATOM 3103 N N . GLY A 1 387 ? -28.016 -2.436 25.910 1.00 88.44 387 GLY A N 1
ATOM 3104 C CA . GLY A 1 387 ? -27.858 -1.535 27.042 1.00 88.44 387 GLY A CA 1
ATOM 3105 C C . GLY A 1 387 ? -26.865 -0.425 26.741 1.00 88.44 387 GLY A C 1
ATOM 3106 O O . GLY A 1 387 ? -26.111 -0.489 25.776 1.00 88.44 387 GLY A O 1
ATOM 3107 N N . GLU A 1 388 ? -26.877 0.597 27.583 1.00 92.00 388 GLU A N 1
ATOM 3108 C CA . GLU A 1 388 ? -25.917 1.693 27.535 1.00 92.00 388 GLU A CA 1
ATOM 3109 C C . GLU A 1 388 ? -25.505 2.060 28.959 1.00 92.00 388 GLU A C 1
ATOM 3111 O O . GLU A 1 388 ? -26.360 2.128 29.849 1.00 92.00 388 GLU A O 1
ATOM 3116 N N . ILE A 1 389 ? -24.213 2.303 29.185 1.00 94.00 389 ILE A N 1
ATOM 3117 C CA . ILE A 1 389 ? -23.744 2.795 30.479 1.00 94.00 389 ILE A CA 1
ATOM 3118 C C . ILE A 1 389 ? -24.360 4.159 30.806 1.00 94.00 389 ILE A C 1
ATOM 3120 O O . ILE A 1 389 ? -24.473 5.043 29.952 1.00 94.00 389 ILE A O 1
ATOM 3124 N N . LEU A 1 390 ? -24.793 4.325 32.055 1.00 93.12 390 LEU A N 1
ATOM 3125 C CA . LEU A 1 390 ? -25.272 5.616 32.532 1.00 93.12 390 LEU A CA 1
ATOM 3126 C C . LEU A 1 390 ? -24.126 6.632 32.621 1.00 93.12 390 LEU A C 1
ATOM 3128 O O . LEU A 1 390 ? -22.968 6.274 32.776 1.00 93.12 390 LEU A O 1
ATOM 3132 N N . ASP A 1 391 ? -24.467 7.917 32.524 1.00 93.38 391 ASP A N 1
ATOM 3133 C CA . ASP A 1 391 ? -23.529 9.037 32.691 1.00 93.38 391 ASP A CA 1
ATOM 3134 C C . ASP A 1 391 ? -22.245 8.965 31.833 1.00 93.38 391 ASP A C 1
ATOM 3136 O O . ASP A 1 391 ? -21.150 9.310 32.281 1.00 93.38 391 ASP A O 1
ATOM 3140 N N . LYS A 1 392 ? -22.377 8.575 30.554 1.00 94.19 392 LYS A N 1
ATOM 3141 C CA . LYS A 1 392 ? -21.275 8.666 29.576 1.00 94.19 392 LYS A CA 1
ATOM 3142 C C . LYS A 1 392 ? -20.529 10.009 29.620 1.00 94.19 392 LYS A C 1
ATOM 3144 O O . LYS A 1 392 ? -19.302 9.978 29.638 1.00 94.19 392 LYS A O 1
ATOM 3149 N N . PRO A 1 393 ? -21.197 11.184 29.669 1.00 95.44 393 PRO A N 1
ATOM 3150 C CA . PRO A 1 393 ? -20.485 12.460 29.721 1.00 95.44 393 PRO A CA 1
ATOM 3151 C C . PRO A 1 393 ? -19.596 12.604 30.962 1.00 95.44 393 PRO A C 1
ATOM 3153 O O . PRO A 1 393 ? -18.481 13.112 30.845 1.00 95.44 393 PRO A O 1
ATOM 3156 N N . GLY A 1 394 ? -20.061 12.144 32.130 1.00 96.25 394 GLY A N 1
ATOM 3157 C CA . GLY A 1 394 ? -19.277 12.138 33.363 1.00 96.25 394 GLY A CA 1
ATOM 3158 C C . GLY A 1 394 ? -18.048 11.237 33.263 1.00 96.25 394 GLY A C 1
ATOM 3159 O O . GLY A 1 394 ? -16.937 11.685 33.549 1.00 96.25 394 GLY A O 1
ATOM 3160 N N . ILE A 1 395 ? -18.222 10.011 32.761 1.00 97.25 395 ILE A N 1
ATOM 3161 C CA . ILE A 1 395 ? -17.126 9.047 32.568 1.00 97.25 395 ILE A CA 1
ATOM 3162 C C . ILE A 1 395 ? -16.092 9.594 31.571 1.00 97.25 395 ILE A C 1
ATOM 3164 O O . ILE A 1 395 ? -14.890 9.580 31.839 1.00 97.25 395 ILE A O 1
ATOM 3168 N N . GLN A 1 396 ? -16.544 10.145 30.441 1.00 97.25 396 GLN A N 1
ATOM 3169 C CA . GLN A 1 396 ? -15.665 10.756 29.440 1.00 97.25 396 GLN A CA 1
ATOM 3170 C C . GLN A 1 396 ? -14.886 11.949 30.018 1.00 97.25 396 GLN A C 1
ATOM 3172 O O . GLN A 1 396 ? -13.704 12.113 29.716 1.00 97.25 396 GLN A O 1
ATOM 3177 N N . ALA A 1 397 ? -15.511 12.775 30.864 1.00 97.50 397 ALA A N 1
ATOM 3178 C CA . ALA A 1 397 ? -14.841 13.894 31.526 1.00 97.50 397 ALA A CA 1
ATOM 3179 C C . ALA A 1 397 ? -13.808 13.430 32.568 1.00 97.50 397 ALA A C 1
ATOM 3181 O O . ALA A 1 397 ? -12.716 13.998 32.637 1.00 97.50 397 ALA A O 1
ATOM 3182 N N . ALA A 1 398 ? -14.121 12.391 33.347 1.00 97.12 398 ALA A N 1
ATOM 3183 C CA . ALA A 1 398 ? -13.183 11.786 34.292 1.00 97.12 398 ALA A CA 1
ATOM 3184 C C . ALA A 1 398 ? -11.964 11.197 33.565 1.00 97.12 398 ALA A C 1
ATOM 3186 O O . ALA A 1 398 ? -10.823 11.453 33.951 1.00 97.12 398 ALA A O 1
ATOM 3187 N N . PHE A 1 399 ? -12.192 10.498 32.452 1.00 98.19 399 PHE A N 1
ATOM 3188 C CA . PHE A 1 399 ? -11.113 9.963 31.627 1.00 98.19 399 PHE A CA 1
ATOM 3189 C C . PHE A 1 399 ? -10.270 11.058 30.961 1.00 98.19 399 PHE A C 1
ATOM 3191 O O . PHE A 1 399 ? -9.047 10.954 30.899 1.00 98.19 399 PHE A O 1
ATOM 3198 N N . GLU A 1 400 ? -10.891 12.149 30.511 1.00 98.06 400 GLU A N 1
ATOM 3199 C CA . GLU A 1 400 ? -10.172 13.314 29.991 1.00 98.06 400 GLU A CA 1
ATOM 3200 C C . GLU A 1 400 ? -9.228 13.917 31.045 1.00 98.06 400 GLU A C 1
ATOM 3202 O O . GLU A 1 400 ? -8.091 14.272 30.725 1.00 98.06 400 GLU A O 1
ATOM 3207 N N . ALA A 1 401 ? -9.685 14.014 32.299 1.00 97.25 401 ALA A N 1
ATOM 3208 C CA . ALA A 1 401 ? -8.871 14.492 33.412 1.00 97.25 401 ALA A CA 1
ATOM 3209 C C . ALA A 1 401 ? -7.705 13.538 33.714 1.00 97.25 401 ALA A C 1
ATOM 3211 O O . ALA A 1 401 ? -6.576 13.997 33.868 1.00 97.25 401 ALA A O 1
ATOM 3212 N N . LYS A 1 402 ? -7.962 12.226 33.714 1.00 97.56 402 LYS A N 1
ATOM 3213 C CA . LYS A 1 402 ? -6.946 11.173 33.851 1.00 97.56 402 LYS A CA 1
ATOM 3214 C C . LYS A 1 402 ? -5.872 11.246 32.762 1.00 97.56 402 LYS A C 1
ATOM 3216 O O . LYS A 1 402 ? -4.687 11.260 33.078 1.00 97.56 402 LYS A O 1
ATOM 3221 N N . LEU A 1 403 ? -6.265 11.358 31.488 1.00 97.62 403 LEU A N 1
ATOM 3222 C CA . LEU A 1 403 ? -5.326 11.535 30.371 1.00 97.62 403 LEU A CA 1
ATOM 3223 C C . LEU A 1 403 ? -4.443 12.768 30.582 1.00 97.62 403 LEU A C 1
ATOM 3225 O O . LEU A 1 403 ? -3.227 12.687 30.438 1.00 97.62 403 LEU A O 1
ATOM 3229 N N . LYS A 1 404 ? -5.056 13.900 30.946 1.00 97.12 404 LYS A N 1
ATOM 3230 C CA . LYS A 1 404 ? -4.341 15.158 31.166 1.00 97.12 404 LYS A CA 1
ATOM 3231 C C . LYS A 1 404 ? -3.353 15.064 32.333 1.00 97.12 404 LYS A C 1
ATOM 3233 O O . LYS A 1 404 ? -2.232 15.543 32.211 1.00 97.12 404 LYS A O 1
ATOM 3238 N N . ASP A 1 405 ? -3.747 14.434 33.438 1.00 96.88 405 ASP A N 1
ATOM 3239 C CA . ASP A 1 405 ? -2.871 14.257 34.599 1.00 96.88 405 ASP A CA 1
ATOM 3240 C C . ASP A 1 405 ? -1.624 13.433 34.249 1.00 96.88 405 ASP A C 1
ATOM 3242 O O . ASP A 1 405 ? -0.524 13.798 34.652 1.00 96.88 405 ASP A O 1
ATOM 3246 N N . CYS A 1 406 ? -1.769 12.375 33.444 1.00 96.69 406 CYS A N 1
ATOM 3247 C CA . CYS A 1 406 ? -0.639 11.565 32.978 1.00 96.69 406 CYS A CA 1
ATOM 3248 C C . CYS A 1 406 ? 0.215 12.254 31.902 1.00 96.69 406 CYS A C 1
ATOM 3250 O O . CYS A 1 406 ? 1.424 12.041 31.866 1.00 96.69 406 CYS A O 1
ATOM 3252 N N . GLU A 1 407 ? -0.382 13.077 31.035 1.00 94.06 407 GLU A N 1
ATOM 3253 C CA . GLU A 1 407 ? 0.360 13.906 30.072 1.00 94.06 407 GLU A CA 1
ATOM 3254 C C . GLU A 1 407 ? 1.244 14.941 30.784 1.00 94.06 407 GLU A C 1
ATOM 3256 O O . GLU A 1 407 ? 2.374 15.187 30.364 1.00 94.06 407 GLU A O 1
ATOM 3261 N N . GLU A 1 408 ? 0.739 15.537 31.867 1.00 95.44 408 GLU A N 1
ATOM 3262 C CA . GLU A 1 408 ? 1.475 16.509 32.682 1.00 95.44 408 GLU A CA 1
ATOM 3263 C C . GLU A 1 408 ? 2.454 15.831 33.657 1.00 95.44 408 GLU A C 1
ATOM 3265 O O . GLU A 1 408 ? 3.517 16.384 33.942 1.00 95.44 408 GLU A O 1
ATOM 3270 N N . ASN A 1 409 ? 2.124 14.630 34.147 1.00 95.12 409 ASN A N 1
ATOM 3271 C CA . ASN A 1 409 ? 2.891 13.887 35.150 1.00 95.12 409 ASN A CA 1
ATOM 3272 C C . ASN A 1 409 ? 3.028 12.397 34.761 1.00 95.12 409 ASN A C 1
ATOM 3274 O O . ASN A 1 409 ? 2.268 11.560 35.260 1.00 95.12 409 ASN A O 1
ATOM 3278 N N . PRO A 1 410 ? 4.017 12.025 33.926 1.00 90.69 410 PRO A N 1
ATOM 3279 C CA . PRO A 1 410 ? 4.183 10.645 33.454 1.00 90.69 410 PRO A CA 1
ATOM 3280 C C . PRO A 1 410 ? 4.332 9.595 34.568 1.00 90.69 410 PRO A C 1
ATOM 3282 O O . PRO A 1 410 ? 3.874 8.468 34.408 1.00 90.69 410 PRO A O 1
ATOM 3285 N N . ASP A 1 411 ? 4.883 9.969 35.728 1.00 92.75 411 ASP A N 1
ATOM 3286 C CA . ASP A 1 411 ? 5.041 9.078 36.891 1.00 92.75 411 ASP A CA 1
ATOM 3287 C C . ASP A 1 411 ? 3.701 8.605 37.485 1.00 92.75 411 ASP A C 1
ATOM 3289 O O . ASP A 1 411 ? 3.655 7.645 38.252 1.00 92.75 411 ASP A O 1
ATOM 3293 N N . ARG A 1 412 ? 2.589 9.270 37.148 1.00 92.50 412 ARG A N 1
ATOM 3294 C CA . ARG A 1 412 ? 1.243 8.881 37.593 1.00 92.50 412 ARG A CA 1
ATOM 3295 C C . ARG A 1 412 ? 0.590 7.829 36.712 1.00 92.50 412 ARG A C 1
ATOM 3297 O O . ARG A 1 412 ? -0.507 7.380 37.034 1.00 92.50 412 ARG A O 1
ATOM 3304 N N . LEU A 1 413 ? 1.226 7.422 35.619 1.00 92.44 413 LEU A N 1
ATOM 3305 C CA . LEU A 1 413 ? 0.642 6.471 34.676 1.00 92.44 413 LEU A CA 1
ATOM 3306 C C . LEU A 1 413 ? 0.256 5.146 35.355 1.00 92.44 413 LEU A C 1
ATOM 3308 O O . LEU A 1 413 ? -0.836 4.643 35.108 1.00 92.44 413 LEU A O 1
ATOM 3312 N N . ASP A 1 414 ? 1.074 4.663 36.294 1.00 93.06 414 ASP A N 1
ATOM 3313 C CA . ASP A 1 414 ? 0.821 3.432 37.061 1.00 93.06 414 ASP A CA 1
ATOM 3314 C C . ASP A 1 414 ? -0.187 3.613 38.215 1.00 93.06 414 ASP A C 1
ATOM 3316 O O . ASP A 1 414 ? -0.557 2.643 38.873 1.00 93.06 414 ASP A O 1
ATOM 3320 N N . SER A 1 415 ? -0.644 4.844 38.476 1.00 94.00 415 SER A N 1
ATOM 3321 C CA . SER A 1 415 ? -1.623 5.140 39.536 1.00 94.00 415 SER A CA 1
ATOM 3322 C C . SER A 1 415 ? -3.084 5.003 39.098 1.00 94.00 415 SER A C 1
ATOM 3324 O O . SER A 1 415 ? -3.977 5.047 39.942 1.00 94.00 415 SER A O 1
ATOM 3326 N N . TYR A 1 416 ? -3.325 4.815 37.799 1.00 96.00 416 TYR A N 1
ATOM 3327 C CA . TYR A 1 416 ? -4.659 4.672 37.224 1.00 96.00 416 TYR A CA 1
ATOM 3328 C C . TYR A 1 416 ? -4.841 3.304 36.561 1.00 96.00 416 TYR A C 1
ATOM 3330 O O . TYR A 1 416 ? -3.878 2.688 36.098 1.00 96.00 416 TYR A O 1
ATOM 3338 N N . ASP A 1 417 ? -6.089 2.846 36.453 1.00 96.19 417 ASP A N 1
ATOM 3339 C CA . ASP A 1 417 ? -6.402 1.585 35.788 1.00 96.19 417 ASP A CA 1
ATOM 3340 C C . ASP A 1 417 ? -6.507 1.772 34.267 1.00 96.19 417 ASP A C 1
ATOM 3342 O O . ASP A 1 417 ? -7.438 2.380 33.746 1.00 96.19 417 ASP A O 1
ATOM 3346 N N . TRP A 1 418 ? -5.543 1.236 33.524 1.00 97.50 418 TRP A N 1
ATOM 3347 C CA . TRP A 1 418 ? -5.542 1.258 32.057 1.00 97.50 418 TRP A CA 1
ATOM 3348 C C . TRP A 1 418 ? -5.906 -0.091 31.438 1.00 97.50 418 TRP A C 1
ATOM 3350 O O . TRP A 1 418 ? -5.735 -0.250 30.233 1.00 97.50 418 TRP A O 1
ATOM 3360 N N . SER A 1 419 ? -6.343 -1.075 32.227 1.00 97.00 419 SER A N 1
ATOM 3361 C CA . SER A 1 419 ? -6.499 -2.467 31.788 1.00 97.00 419 SER A CA 1
ATOM 3362 C C . SER A 1 419 ? -7.399 -2.608 30.555 1.00 97.00 419 SER A C 1
ATOM 3364 O O . SER A 1 419 ? -6.987 -3.220 29.569 1.00 97.00 419 SER A O 1
ATOM 3366 N N . GLY A 1 420 ? -8.571 -1.967 30.552 1.00 97.44 420 GLY A N 1
ATOM 3367 C CA . GLY A 1 420 ? -9.495 -1.991 29.416 1.00 97.44 420 GLY A CA 1
ATOM 3368 C C . GLY A 1 420 ? -8.908 -1.358 28.150 1.00 97.44 420 GLY A C 1
ATOM 3369 O O . GLY A 1 420 ? -8.918 -1.968 27.081 1.00 97.44 420 GLY A O 1
ATOM 3370 N N . ILE A 1 421 ? -8.318 -0.166 28.267 1.00 98.00 421 ILE A N 1
ATOM 3371 C CA . ILE A 1 421 ? -7.617 0.495 27.159 1.00 98.00 421 ILE A CA 1
ATOM 3372 C C . ILE A 1 421 ? -6.452 -0.360 26.648 1.00 98.00 421 ILE A C 1
ATOM 3374 O O . ILE A 1 421 ? -6.299 -0.512 25.438 1.00 98.00 421 ILE A O 1
ATOM 3378 N N . ARG A 1 422 ? -5.634 -0.939 27.537 1.00 97.94 422 ARG A N 1
ATOM 3379 C CA . ARG A 1 422 ? -4.522 -1.820 27.150 1.00 97.94 422 ARG A CA 1
ATOM 3380 C C . ARG A 1 422 ? -5.033 -3.026 26.371 1.00 97.94 422 ARG A C 1
ATOM 3382 O O . ARG A 1 422 ? -4.456 -3.323 25.333 1.00 97.94 422 ARG A O 1
ATOM 3389 N N . ALA A 1 423 ? -6.145 -3.631 26.786 1.00 98.06 423 ALA A N 1
ATOM 3390 C CA . ALA A 1 423 ? -6.758 -4.739 26.059 1.00 98.06 423 ALA A CA 1
ATOM 3391 C C . ALA A 1 423 ? -7.163 -4.341 24.626 1.00 98.06 423 ALA A C 1
ATOM 3393 O O . ALA A 1 423 ? -6.894 -5.084 23.680 1.00 98.06 423 ALA A O 1
ATOM 3394 N N . ILE A 1 424 ? -7.745 -3.148 24.432 1.00 98.25 424 ILE A N 1
ATOM 3395 C CA . ILE A 1 424 ? -8.052 -2.637 23.084 1.00 98.25 424 ILE A CA 1
ATOM 3396 C C . ILE A 1 424 ? -6.762 -2.428 22.278 1.00 98.25 424 ILE A C 1
ATOM 3398 O O . ILE A 1 424 ? -6.668 -2.883 21.139 1.00 98.25 424 ILE A O 1
ATOM 3402 N N . LEU A 1 425 ? -5.758 -1.764 22.854 1.00 98.12 425 LEU A N 1
ATOM 3403 C CA . LEU A 1 425 ? -4.505 -1.452 22.161 1.00 98.12 425 LEU A CA 1
ATOM 3404 C C . LEU A 1 425 ? -3.693 -2.713 21.816 1.00 98.12 425 LEU A C 1
ATOM 3406 O O . LEU A 1 425 ? -3.057 -2.764 20.766 1.00 98.12 425 LEU A O 1
ATOM 3410 N N . GLU A 1 426 ? -3.721 -3.745 22.657 1.00 97.00 426 GLU A N 1
ATOM 3411 C CA . GLU A 1 426 ? -3.105 -5.047 22.377 1.00 97.00 426 GLU A CA 1
ATOM 3412 C C . GLU A 1 426 ? -3.799 -5.762 21.216 1.00 97.00 426 GLU A C 1
ATOM 3414 O O . GLU A 1 426 ? -3.127 -6.223 20.292 1.00 97.00 426 GLU A O 1
ATOM 3419 N N . MET A 1 427 ? -5.133 -5.769 21.200 1.00 97.25 427 MET A N 1
ATOM 3420 C CA . MET A 1 427 ? -5.917 -6.300 20.084 1.00 97.25 427 MET A CA 1
ATOM 3421 C C . MET A 1 427 ? -5.653 -5.531 18.779 1.00 97.25 427 MET A C 1
ATOM 3423 O O . MET A 1 427 ? -5.496 -6.151 17.728 1.00 97.25 427 MET A O 1
ATOM 3427 N N . MET A 1 428 ? -5.500 -4.203 18.840 1.00 97.19 428 MET A N 1
ATOM 3428 C CA . MET A 1 428 ? -5.103 -3.395 17.681 1.00 97.19 428 MET A CA 1
ATOM 3429 C C . MET A 1 428 ? -3.718 -3.775 17.148 1.00 97.19 428 MET A C 1
ATOM 3431 O O . MET A 1 428 ? -3.539 -3.895 15.937 1.00 97.19 428 MET A O 1
ATOM 3435 N N . ARG A 1 429 ? -2.736 -3.971 18.037 1.00 94.56 429 ARG A N 1
ATOM 3436 C CA . ARG A 1 429 ? -1.364 -4.356 17.667 1.00 94.56 429 ARG A CA 1
ATOM 3437 C C . ARG A 1 429 ? -1.303 -5.734 17.017 1.00 94.56 429 ARG A C 1
ATOM 3439 O O . ARG A 1 429 ? -0.478 -5.936 16.139 1.00 94.56 429 ARG A O 1
ATOM 3446 N N . GLY A 1 430 ? -2.161 -6.657 17.448 1.00 94.50 430 GLY A N 1
ATOM 3447 C CA . GLY A 1 430 ? -2.229 -8.016 16.913 1.00 94.50 430 GLY A CA 1
ATOM 3448 C C . GLY A 1 430 ? -3.143 -8.188 15.699 1.00 94.50 430 GLY A C 1
ATOM 3449 O O . GLY A 1 430 ? -3.281 -9.307 15.215 1.00 94.50 430 GLY A O 1
ATOM 3450 N N . ALA A 1 431 ? -3.788 -7.122 15.209 1.00 95.06 431 ALA A N 1
ATOM 3451 C CA . ALA A 1 431 ? -4.879 -7.233 14.240 1.00 95.06 431 ALA A CA 1
ATOM 3452 C C . ALA A 1 431 ? -4.499 -7.944 12.928 1.00 95.06 431 ALA A C 1
ATOM 3454 O O . ALA A 1 431 ? -5.366 -8.582 12.329 1.00 95.06 431 ALA A O 1
ATOM 3455 N N . PHE A 1 432 ? -3.228 -7.851 12.522 1.00 93.31 432 PHE A N 1
ATOM 3456 C CA . PHE A 1 432 ? -2.698 -8.407 11.272 1.00 93.31 432 PHE A CA 1
ATOM 3457 C C . PHE A 1 432 ? -1.635 -9.496 11.471 1.00 93.31 432 PHE A C 1
ATOM 3459 O O . PHE A 1 432 ? -1.122 -10.005 10.481 1.00 93.31 432 PHE A O 1
ATOM 3466 N N . ASN A 1 433 ? -1.340 -9.908 12.711 1.00 92.62 433 ASN A N 1
ATOM 3467 C CA . ASN A 1 433 ? -0.262 -10.866 12.993 1.00 92.62 433 ASN A CA 1
ATOM 3468 C C . ASN A 1 433 ? -0.414 -12.191 12.235 1.00 92.62 433 ASN A C 1
ATOM 3470 O O . ASN A 1 433 ? 0.581 -12.734 11.774 1.00 92.62 433 ASN A O 1
ATOM 3474 N N . ASP A 1 434 ? -1.639 -12.707 12.098 1.00 88.00 434 ASP A N 1
ATOM 3475 C CA . ASP A 1 434 ? -1.884 -13.976 11.398 1.00 88.00 434 ASP A CA 1
ATOM 3476 C C . ASP A 1 434 ? -1.625 -13.851 9.889 1.00 88.00 434 ASP A C 1
ATOM 3478 O O . ASP A 1 434 ? -1.069 -14.756 9.265 1.00 88.00 434 ASP A O 1
ATOM 3482 N N . VAL A 1 435 ? -2.006 -12.708 9.306 1.00 85.94 435 VAL A N 1
ATOM 3483 C CA . VAL A 1 435 ? -1.772 -12.407 7.887 1.00 85.94 435 VAL A CA 1
ATOM 3484 C C . VAL A 1 435 ? -0.274 -12.250 7.646 1.00 85.94 435 VAL A C 1
ATOM 3486 O O . VAL A 1 435 ? 0.271 -12.926 6.781 1.00 85.94 435 VAL A O 1
ATOM 3489 N N . ASP A 1 436 ? 0.390 -11.436 8.465 1.00 86.19 436 ASP A N 1
ATOM 3490 C CA . ASP A 1 436 ? 1.828 -11.176 8.369 1.00 86.19 436 ASP A CA 1
ATOM 3491 C C . ASP A 1 436 ? 2.643 -12.449 8.591 1.00 86.19 436 ASP A C 1
ATOM 3493 O O . ASP A 1 436 ? 3.555 -12.750 7.830 1.00 86.19 436 ASP A O 1
ATOM 3497 N N . GLY A 1 437 ? 2.283 -13.240 9.602 1.00 86.56 437 GLY A N 1
ATOM 3498 C CA . GLY A 1 437 ? 2.934 -14.511 9.889 1.00 86.56 437 GLY A CA 1
ATOM 3499 C C . GLY A 1 437 ? 2.804 -15.502 8.736 1.00 86.56 437 GLY A C 1
ATOM 3500 O O . GLY A 1 437 ? 3.767 -16.199 8.439 1.00 86.56 437 GLY A O 1
ATOM 3501 N N . THR A 1 438 ? 1.654 -15.542 8.057 1.00 84.25 438 THR A N 1
ATOM 3502 C CA . THR A 1 438 ? 1.469 -16.405 6.880 1.00 84.25 438 THR A CA 1
ATOM 3503 C C . THR A 1 438 ? 2.394 -15.991 5.736 1.00 84.25 438 THR A C 1
ATOM 3505 O O . THR A 1 438 ? 3.047 -16.859 5.170 1.00 84.25 438 THR A O 1
ATOM 3508 N N . VAL A 1 439 ? 2.488 -14.688 5.438 1.00 80.00 439 VAL A N 1
ATOM 3509 C CA . VAL A 1 439 ? 3.357 -14.152 4.370 1.00 80.00 439 VAL A CA 1
ATOM 3510 C C . VAL A 1 439 ? 4.831 -14.432 4.672 1.00 80.00 439 VAL A C 1
ATOM 3512 O O . VAL A 1 439 ? 5.528 -15.032 3.859 1.00 80.00 439 VAL A O 1
ATOM 3515 N N . ILE A 1 440 ? 5.279 -14.104 5.887 1.00 81.31 440 ILE A N 1
ATOM 3516 C CA . ILE A 1 440 ? 6.662 -14.345 6.324 1.00 81.31 440 ILE A CA 1
ATOM 3517 C C . ILE A 1 440 ? 7.014 -15.836 6.224 1.00 81.31 440 ILE A C 1
ATOM 3519 O O . ILE A 1 440 ? 8.110 -16.194 5.805 1.00 81.31 440 ILE A O 1
ATOM 3523 N N . LEU A 1 441 ? 6.101 -16.729 6.620 1.00 83.62 441 LEU A N 1
ATOM 3524 C CA . LEU A 1 441 ? 6.350 -18.169 6.542 1.00 83.62 441 LEU A CA 1
ATOM 3525 C C . LEU A 1 441 ? 6.388 -18.675 5.094 1.00 83.62 441 LEU A C 1
ATOM 3527 O O . LEU A 1 441 ? 7.243 -19.505 4.797 1.00 83.62 441 LEU A O 1
ATOM 3531 N N . SER A 1 442 ? 5.536 -18.162 4.199 1.00 74.69 442 SER A N 1
ATOM 3532 C CA . SER A 1 442 ? 5.581 -18.537 2.778 1.00 74.69 442 SER A CA 1
ATOM 3533 C C . SER A 1 442 ? 6.858 -18.070 2.082 1.00 74.69 442 SER A C 1
ATOM 3535 O O . SER A 1 442 ? 7.405 -18.810 1.272 1.00 74.69 442 SER A O 1
ATOM 3537 N N . GLU A 1 443 ? 7.381 -16.892 2.430 1.00 70.12 443 GLU A N 1
ATOM 3538 C CA . GLU A 1 443 ? 8.668 -16.409 1.909 1.00 70.12 443 GLU A CA 1
ATOM 3539 C C . GLU A 1 443 ? 9.823 -17.319 2.348 1.00 70.12 443 GLU A C 1
ATOM 3541 O O . GLU A 1 443 ? 10.669 -17.693 1.540 1.00 70.12 443 GLU A O 1
ATOM 3546 N N . ILE A 1 444 ? 9.826 -17.742 3.619 1.00 75.31 444 ILE A N 1
ATOM 3547 C CA . ILE A 1 444 ? 10.833 -18.670 4.153 1.00 75.31 444 ILE A CA 1
ATOM 3548 C C . ILE A 1 444 ? 10.768 -20.032 3.447 1.00 75.31 444 ILE A C 1
ATOM 3550 O O . ILE A 1 444 ? 11.802 -20.669 3.254 1.00 75.31 444 ILE A O 1
ATOM 3554 N N . GLU A 1 445 ? 9.574 -20.517 3.107 1.00 71.25 445 GLU A N 1
ATOM 3555 C CA . GLU A 1 445 ? 9.408 -21.759 2.343 1.00 71.25 445 GLU A CA 1
ATOM 3556 C C . GLU A 1 445 ? 9.914 -21.591 0.904 1.00 71.25 445 GLU A C 1
ATOM 3558 O O . GLU A 1 445 ? 10.739 -22.390 0.464 1.00 71.25 445 GLU A O 1
ATOM 3563 N N . ALA A 1 446 ? 9.546 -20.499 0.229 1.00 63.75 446 ALA A N 1
ATOM 3564 C CA . ALA A 1 446 ? 10.008 -20.194 -1.124 1.00 63.75 446 ALA A CA 1
ATOM 3565 C C . ALA A 1 446 ? 11.539 -20.036 -1.216 1.00 63.75 446 ALA A C 1
ATOM 3567 O O . ALA A 1 446 ? 12.146 -20.470 -2.192 1.00 63.75 446 ALA A O 1
ATOM 3568 N N . GLU A 1 447 ? 12.192 -19.462 -0.201 1.00 61.56 447 GLU A N 1
ATOM 3569 C CA . GLU A 1 447 ? 13.659 -19.379 -0.141 1.00 61.56 447 GLU A CA 1
ATOM 3570 C C . GLU A 1 447 ? 14.348 -20.729 0.107 1.00 61.56 447 GLU A C 1
ATOM 3572 O O . GLU A 1 447 ? 15.530 -20.865 -0.193 1.00 61.56 447 GLU A O 1
ATOM 3577 N N . ARG A 1 448 ? 13.659 -21.721 0.685 1.00 60.59 448 ARG A N 1
ATOM 3578 C CA . ARG A 1 448 ? 14.233 -23.058 0.934 1.00 60.59 448 ARG A CA 1
ATOM 3579 C C . ARG A 1 448 ? 14.195 -23.961 -0.289 1.00 60.59 448 ARG A C 1
ATOM 3581 O O . ARG A 1 448 ? 15.012 -24.879 -0.361 1.00 60.59 448 ARG A O 1
ATOM 3588 N N . ASP A 1 449 ? 13.242 -23.715 -1.178 1.00 50.62 449 ASP A N 1
ATOM 3589 C CA . ASP A 1 449 ? 13.043 -24.485 -2.404 1.00 50.62 449 ASP A CA 1
ATOM 3590 C C . ASP A 1 449 ? 13.828 -23.902 -3.602 1.00 50.62 449 ASP A C 1
ATOM 3592 O O . ASP A 1 449 ? 13.963 -24.577 -4.623 1.00 50.62 449 ASP A O 1
ATOM 3596 N N . ARG A 1 450 ? 14.402 -22.695 -3.453 1.00 50.44 450 ARG A N 1
ATOM 3597 C CA . ARG A 1 450 ? 15.403 -22.081 -4.352 1.00 50.44 450 ARG A CA 1
ATOM 3598 C C . ARG A 1 450 ? 16.830 -22.499 -3.984 1.00 50.44 450 ARG A C 1
ATOM 3600 O O . ARG A 1 450 ? 17.648 -22.664 -4.920 1.00 50.44 450 ARG A O 1
#

Secondary structure (DSSP, 8-state):
---EEEEEETTEEEEEEESS--HHHHTTS-GGGEEEEEE-TT-HHHHTTTS-HHHHTTS-TTS-EEEEEEEE-HHHHHHHHHHTT--HHHHHHHHHHHHHHHHHHHHHHHHTT-GGGHHHHHHHHH--HHHHHHHHHHHHHTT--TTGGGGS-TT-TTHHHHHHHHHSSSTTTT--SS-HHHHHHHHHTSS-TTS-EEEE-HHHHHTTSSTT-S-HHHHHHHHHHHHHHHHSPEEEEESSHHHHHHHHHHHHHH-GGGGGGEEE---TT-S--SHHHHHHHHHHHHHTT--S-EEEEE-EEHHHHHHHTTS-GGGS-TTEEEEEPPP-TGGGGEEEEETTEEEEE--TTBEE-GGGGS-HHHHEEETTEEPPEEEEEEEGGGTEEEEEETTHHHHHHHHHHHHHHHHH-GGGGGGS--HHHHHHHHHHHTTTHHHHHHHHHHHHHHHHH-

pLDDT: mean 87.61, std 10.05, range [46.25, 98.25]